Protein AF-A0AAC9NU15-F1 (afdb_monomer_lite)

Structure (mmCIF, N/CA/C/O backbone):
data_AF-A0AAC9NU15-F1
#
_entry.id   AF-A0AAC9NU15-F1
#
loop_
_atom_site.group_PDB
_atom_site.id
_atom_site.type_symbol
_atom_site.label_atom_id
_atom_site.label_alt_id
_atom_site.label_comp_id
_atom_site.label_asym_id
_atom_site.label_entity_id
_atom_site.label_seq_id
_atom_site.pdbx_PDB_ins_code
_atom_site.Cartn_x
_atom_site.Cartn_y
_atom_site.Cartn_z
_atom_site.occupancy
_atom_site.B_iso_or_equiv
_atom_site.auth_seq_id
_atom_site.auth_comp_id
_atom_site.auth_asym_id
_atom_site.auth_atom_id
_atom_site.pdbx_PDB_model_num
ATOM 1 N N . MET A 1 1 ? -14.276 6.073 9.506 1.00 69.94 1 MET A N 1
ATOM 2 C CA . MET A 1 1 ? -13.744 7.325 10.096 1.00 69.94 1 MET A CA 1
ATOM 3 C C . MET A 1 1 ? -13.735 8.443 9.062 1.00 69.94 1 MET A C 1
ATOM 5 O O . MET A 1 1 ? -14.375 9.449 9.302 1.00 69.94 1 MET A O 1
ATOM 9 N N . TYR A 1 2 ? -13.063 8.286 7.917 1.00 81.56 2 TYR A N 1
ATOM 10 C CA . TYR A 1 2 ? -12.936 9.369 6.927 1.00 81.56 2 TYR A CA 1
ATOM 11 C C . TYR A 1 2 ? -14.184 9.616 6.068 1.00 81.56 2 TYR A C 1
ATOM 13 O O . TYR A 1 2 ? -14.471 10.755 5.724 1.00 81.56 2 TYR A O 1
ATOM 21 N N . SER A 1 3 ? -14.954 8.571 5.764 1.00 81.81 3 SER A N 1
ATOM 22 C CA . SER A 1 3 ? -16.117 8.630 4.865 1.00 81.81 3 SER A CA 1
ATOM 23 C C . SER A 1 3 ? -17.259 9.532 5.345 1.00 81.81 3 SER A C 1
ATOM 25 O O . SER A 1 3 ? -18.109 9.911 4.545 1.00 81.81 3 SER A O 1
ATOM 27 N N . GLU A 1 4 ? -17.290 9.856 6.636 1.00 86.06 4 GLU A N 1
ATOM 28 C CA . GLU A 1 4 ? -18.327 10.676 7.276 1.00 86.06 4 GLU A CA 1
ATOM 29 C C . GLU A 1 4 ? -17.919 12.150 7.409 1.00 86.06 4 GLU A C 1
ATOM 31 O O . GLU A 1 4 ? -18.731 12.978 7.812 1.00 86.06 4 GLU A O 1
ATOM 36 N N . LEU A 1 5 ? -16.667 12.484 7.082 1.00 92.44 5 LEU A N 1
ATOM 37 C CA . LEU A 1 5 ? -16.138 13.840 7.185 1.00 92.44 5 LEU A CA 1
ATOM 38 C C . LEU A 1 5 ? -16.229 14.562 5.852 1.00 92.44 5 LEU A C 1
ATOM 40 O O . LEU A 1 5 ? -15.931 13.993 4.797 1.00 92.44 5 LEU A O 1
ATOM 44 N N . ASP A 1 6 ? -16.560 15.846 5.919 1.00 94.38 6 ASP A N 1
ATOM 45 C CA . ASP A 1 6 ? -16.393 16.752 4.797 1.00 94.38 6 ASP A CA 1
ATOM 46 C C . ASP A 1 6 ? -14.921 17.167 4.701 1.00 94.38 6 ASP A C 1
ATOM 48 O O . ASP A 1 6 ? -14.335 17.708 5.641 1.00 94.38 6 ASP A O 1
ATOM 52 N N . PHE A 1 7 ? -14.328 16.931 3.540 1.00 95.31 7 PHE A N 1
ATOM 53 C CA . PHE A 1 7 ? -13.012 17.423 3.164 1.00 95.31 7 PHE A CA 1
ATOM 54 C C . PHE A 1 7 ? -13.163 18.602 2.218 1.00 95.31 7 PHE A C 1
ATOM 56 O O . PHE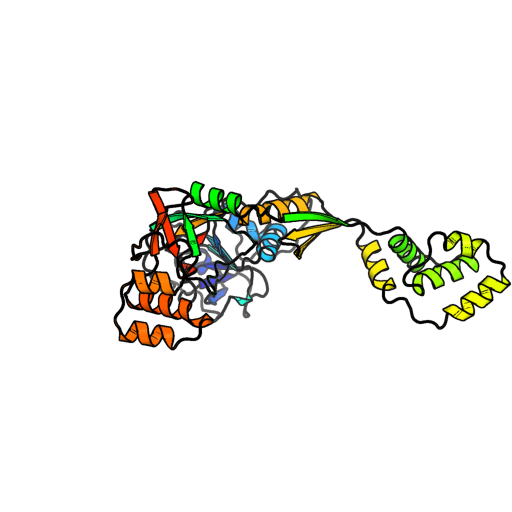 A 1 7 ? -14.057 18.636 1.370 1.00 95.31 7 PHE A O 1
ATOM 63 N N . TYR A 1 8 ? -12.255 19.560 2.351 1.00 93.88 8 TYR A N 1
ATOM 64 C CA . TYR A 1 8 ? -12.255 20.785 1.575 1.00 93.88 8 TYR A CA 1
ATOM 65 C C . TYR A 1 8 ? -10.966 20.911 0.771 1.00 93.88 8 TYR A C 1
ATOM 67 O O . TYR A 1 8 ? -9.866 20.794 1.314 1.00 93.88 8 TYR A O 1
ATOM 75 N N . HIS A 1 9 ? -11.114 21.170 -0.525 1.00 92.94 9 HIS A N 1
ATOM 76 C CA . HIS A 1 9 ? -10.030 21.507 -1.440 1.00 92.94 9 HIS A CA 1
ATOM 77 C C . HIS A 1 9 ? -10.240 22.927 -1.959 1.00 92.94 9 HIS A C 1
ATOM 79 O O . HIS A 1 9 ? -11.329 23.263 -2.421 1.00 92.94 9 HIS A O 1
ATOM 85 N N . ALA A 1 10 ? -9.198 23.751 -1.906 1.00 89.81 10 ALA A N 1
ATOM 86 C CA . ALA A 1 10 ? -9.264 25.140 -2.334 1.00 89.81 10 ALA A CA 1
ATOM 87 C C . ALA A 1 10 ? -8.172 25.442 -3.369 1.00 89.81 10 ALA A C 1
ATOM 89 O O . ALA A 1 10 ? -6.989 25.196 -3.122 1.00 89.81 10 ALA A O 1
ATOM 90 N N . SER A 1 11 ? -8.552 25.997 -4.519 1.00 86.06 11 SER A N 1
ATOM 91 C CA . SER A 1 11 ? -7.656 26.222 -5.657 1.00 86.06 11 SER A CA 1
ATOM 92 C C . SER A 1 11 ? -7.817 27.613 -6.275 1.00 86.06 11 SER A C 1
ATOM 94 O O . SER A 1 11 ? -8.825 28.305 -6.118 1.00 86.06 11 SER A O 1
ATOM 96 N N . THR A 1 12 ? -6.783 28.051 -6.993 1.00 84.00 12 THR A N 1
ATOM 97 C CA . THR A 1 12 ? -6.828 29.264 -7.829 1.00 84.00 12 THR A CA 1
ATOM 98 C C . THR A 1 12 ? -7.427 29.012 -9.203 1.00 84.00 12 THR A C 1
ATOM 100 O O . THR A 1 12 ? -7.968 29.935 -9.800 1.00 84.00 12 THR A O 1
ATOM 103 N N . SER A 1 13 ? -7.345 27.780 -9.698 1.00 79.38 13 SER A N 1
ATOM 104 C CA . SER A 1 13 ? -7.926 27.347 -10.966 1.00 79.38 13 SER A CA 1
ATOM 105 C C . SER A 1 13 ? -9.385 26.923 -10.783 1.00 79.38 13 SER A C 1
ATOM 107 O O . SER A 1 13 ? -9.743 26.321 -9.771 1.00 79.38 13 SER A O 1
ATOM 109 N N . GLY A 1 14 ? -10.238 27.245 -11.759 1.00 73.88 14 GLY A N 1
ATOM 110 C CA . GLY A 1 14 ? -11.639 26.813 -11.789 1.00 73.88 14 GLY A CA 1
ATOM 111 C C . GLY A 1 14 ? -11.744 25.314 -12.070 1.00 73.88 14 GLY A C 1
ATOM 112 O O . GLY A 1 14 ? -11.968 24.909 -13.207 1.00 73.88 14 GLY A O 1
ATOM 113 N N . ILE A 1 15 ? -11.529 24.486 -11.049 1.00 74.38 15 ILE A 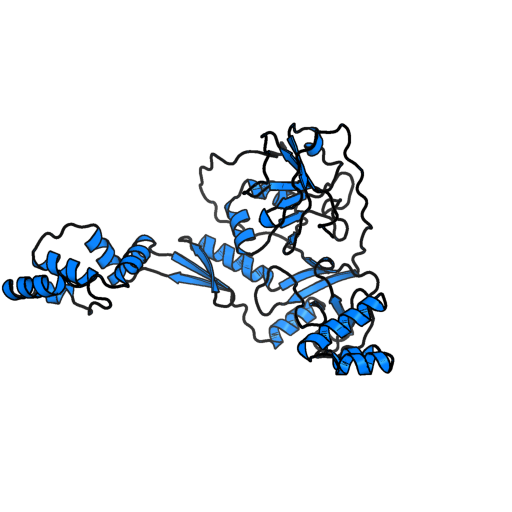N 1
ATOM 114 C CA . ILE A 1 15 ? -11.574 23.023 -11.154 1.00 74.38 15 ILE A CA 1
ATOM 115 C C . ILE A 1 15 ? -13.016 22.555 -10.934 1.00 74.38 15 ILE A C 1
ATOM 117 O O . ILE A 1 15 ? -13.400 22.201 -9.833 1.00 74.38 15 ILE A O 1
ATOM 121 N N . PHE A 1 16 ? -13.847 22.567 -11.975 1.00 76.62 16 PHE A N 1
ATOM 122 C CA . PHE A 1 16 ? -15.272 22.221 -11.829 1.00 76.62 16 PHE A CA 1
ATOM 123 C C . PHE A 1 16 ? -15.558 20.712 -11.791 1.00 76.62 16 PHE A C 1
ATOM 125 O O . PHE A 1 16 ? -16.660 20.297 -11.433 1.00 76.62 16 PHE A O 1
ATOM 132 N N . HIS A 1 17 ? -14.578 19.887 -12.156 1.00 84.12 17 HIS A N 1
ATOM 133 C CA . HIS A 1 17 ? -14.659 18.429 -12.134 1.00 84.12 17 HIS A CA 1
ATOM 134 C C . HIS A 1 17 ? -13.748 17.853 -11.048 1.00 84.12 17 HIS A C 1
ATOM 136 O O . HIS A 1 17 ? -12.835 18.516 -10.570 1.00 84.12 17 HIS A O 1
ATOM 142 N N . LYS A 1 18 ? -14.001 16.604 -10.650 1.00 86.25 18 LYS A N 1
ATOM 143 C CA . LYS A 1 18 ? -13.122 15.874 -9.731 1.00 86.25 18 LYS A CA 1
ATOM 144 C C . LYS A 1 18 ? -11.712 15.785 -10.343 1.00 86.25 18 LYS A C 1
ATOM 146 O O . LYS A 1 18 ? -11.635 15.338 -11.488 1.00 86.25 18 LYS A O 1
ATOM 151 N N . PRO A 1 19 ? -10.636 16.144 -9.615 1.00 88.31 19 PRO A N 1
ATOM 152 C CA . PRO A 1 19 ? -9.274 16.009 -10.122 1.00 88.31 19 PRO A CA 1
ATOM 153 C C . PRO A 1 19 ? -8.966 14.574 -10.572 1.00 88.31 19 PRO A C 1
ATOM 155 O O . PRO A 1 19 ? -9.458 13.604 -9.981 1.00 88.31 19 PRO A O 1
ATOM 158 N N . ASP A 1 20 ? -8.153 14.448 -11.615 1.00 89.50 20 ASP A N 1
ATOM 159 C CA . ASP A 1 20 ? -7.578 13.196 -12.124 1.00 89.50 20 ASP A CA 1
ATOM 160 C C . ASP A 1 20 ? -6.115 12.996 -11.682 1.00 89.50 20 ASP A C 1
ATOM 162 O O . ASP A 1 20 ? -5.556 11.909 -11.818 1.00 89.50 20 ASP A O 1
ATOM 166 N N . HIS A 1 21 ? -5.521 14.021 -11.076 1.00 89.19 21 HIS A N 1
ATOM 167 C CA . HIS A 1 21 ? -4.178 14.030 -10.511 1.00 89.19 21 HIS A CA 1
ATOM 168 C C . HIS A 1 21 ? -4.210 14.172 -8.977 1.00 89.19 21 HIS A C 1
ATOM 170 O O . HIS A 1 21 ? -5.249 14.525 -8.410 1.00 89.19 21 HIS A O 1
ATOM 176 N N . PRO A 1 22 ? -3.081 13.935 -8.277 1.00 92.62 22 PRO A N 1
ATOM 177 C CA . PRO A 1 22 ? -2.999 14.157 -6.838 1.00 92.62 22 PRO A CA 1
ATOM 178 C C . PRO A 1 22 ? -3.361 15.588 -6.433 1.00 92.62 22 PRO A C 1
ATOM 180 O O . PRO A 1 22 ? -3.038 16.541 -7.148 1.00 92.62 22 PRO A O 1
ATOM 183 N N . PHE A 1 23 ? -4.015 15.748 -5.282 1.00 92.31 23 PHE A N 1
ATOM 184 C CA . PHE A 1 23 ? -4.414 17.060 -4.768 1.00 92.31 23 PHE A CA 1
ATOM 185 C C . PHE A 1 23 ? -4.527 17.075 -3.241 1.00 92.31 23 PHE A C 1
ATOM 187 O O . PHE A 1 23 ? -4.820 16.060 -2.607 1.00 92.31 23 PHE A O 1
ATOM 194 N N . TYR A 1 24 ? -4.320 18.252 -2.649 1.00 93.62 24 TYR A N 1
ATOM 195 C CA . TYR A 1 24 ? -4.468 18.450 -1.209 1.00 93.62 24 TYR A CA 1
ATOM 196 C C . TYR A 1 24 ? -5.909 18.747 -0.819 1.00 93.62 24 TYR A C 1
ATOM 198 O O . TYR A 1 24 ? -6.602 19.524 -1.475 1.00 93.62 24 TYR A O 1
ATOM 206 N N . CYS A 1 25 ? -6.339 18.205 0.307 1.00 94.38 25 CYS A N 1
ATOM 207 C CA . CYS A 1 25 ? -7.572 18.586 0.969 1.00 94.38 25 CYS A CA 1
ATOM 208 C C . CYS A 1 25 ? -7.402 18.517 2.489 1.00 94.38 25 CYS A C 1
ATOM 210 O O . CYS A 1 25 ? -6.410 18.005 3.013 1.00 94.38 25 CYS A O 1
ATOM 212 N N . THR A 1 26 ? -8.365 19.074 3.213 1.00 94.25 26 THR A N 1
ATOM 213 C CA . THR A 1 26 ? -8.377 19.020 4.673 1.00 94.25 26 THR A CA 1
ATOM 214 C C . THR A 1 26 ? -9.805 19.016 5.208 1.00 94.25 26 THR A C 1
ATOM 216 O O . THR A 1 26 ? -10.658 19.718 4.662 1.00 94.25 26 THR A O 1
ATOM 219 N N . PRO A 1 27 ? -10.100 18.258 6.274 1.00 92.94 27 PRO A N 1
ATOM 220 C CA . PRO A 1 27 ? -11.361 18.374 6.993 1.00 92.94 27 PRO A CA 1
ATOM 221 C C . PRO A 1 27 ? -11.314 19.498 8.048 1.00 92.94 27 PRO A C 1
ATOM 223 O O . PRO A 1 27 ? -12.338 19.850 8.639 1.00 92.94 27 PRO A O 1
ATOM 226 N N . ASN A 1 28 ? -10.139 20.094 8.295 1.00 89.88 28 ASN A N 1
ATOM 227 C CA . ASN A 1 28 ? -9.989 21.208 9.221 1.00 89.88 28 ASN A CA 1
ATOM 228 C C . ASN A 1 28 ? -10.535 22.497 8.594 1.00 89.88 28 ASN A C 1
ATOM 230 O O . ASN A 1 28 ? -9.914 23.142 7.751 1.00 89.88 28 ASN A O 1
ATOM 234 N N . ASN A 1 29 ? -11.707 22.900 9.065 1.00 86.69 29 ASN A N 1
ATOM 235 C CA . ASN A 1 29 ? -12.415 24.077 8.585 1.00 86.69 29 ASN A CA 1
ATOM 236 C C . ASN A 1 29 ? -11.781 25.417 9.020 1.00 86.69 29 ASN A C 1
ATOM 238 O O . ASN A 1 29 ? -12.219 26.465 8.554 1.00 86.69 29 ASN A O 1
ATOM 242 N N . ASN A 1 30 ? -10.768 25.414 9.891 1.00 82.19 30 ASN A N 1
ATOM 243 C CA . ASN A 1 30 ? -10.009 26.608 10.280 1.00 82.19 30 ASN A CA 1
ATOM 244 C C . ASN A 1 30 ? -8.747 26.798 9.425 1.00 82.19 30 ASN A C 1
ATOM 246 O O . ASN A 1 30 ? -7.985 27.740 9.651 1.00 82.19 30 ASN A O 1
ATOM 250 N N . TYR A 1 31 ? -8.505 25.923 8.447 1.00 84.88 31 TYR A N 1
ATOM 251 C CA . TYR A 1 31 ? -7.334 26.029 7.593 1.00 84.88 31 TYR A CA 1
ATOM 252 C C . TYR A 1 31 ? -7.426 27.263 6.688 1.00 84.88 31 TYR A C 1
ATOM 254 O O . TYR A 1 31 ? -8.310 27.379 5.840 1.00 84.88 31 TYR A O 1
ATOM 262 N N . LYS A 1 32 ? -6.491 28.201 6.876 1.00 83.56 32 LYS A N 1
ATOM 263 C CA . LYS A 1 32 ? -6.518 29.545 6.273 1.00 83.56 32 LYS A CA 1
ATOM 264 C C . LYS A 1 32 ? -6.699 29.526 4.751 1.00 83.56 32 LYS A C 1
ATOM 266 O O . LYS A 1 32 ? -7.456 30.332 4.214 1.00 83.56 32 LYS A O 1
ATOM 271 N N . LEU A 1 33 ? -6.057 28.576 4.065 1.00 83.44 33 LEU A N 1
ATOM 272 C CA . LEU A 1 33 ? -6.099 28.474 2.603 1.00 83.44 33 LEU A CA 1
ATOM 273 C C . LEU A 1 33 ? -7.508 28.221 2.045 1.00 83.44 33 LEU A C 1
ATOM 275 O O . LEU A 1 33 ? -7.751 28.557 0.888 1.00 83.44 33 LEU A O 1
ATOM 279 N N . LEU A 1 34 ? -8.442 27.691 2.844 1.00 86.44 34 LEU A N 1
ATOM 280 C CA . LEU A 1 34 ? -9.833 27.491 2.421 1.00 86.44 34 LEU A CA 1
ATOM 281 C C . LEU A 1 34 ? -10.570 28.811 2.161 1.00 86.44 34 LEU A C 1
ATOM 283 O O . LEU A 1 34 ? -11.526 28.834 1.391 1.00 86.44 34 LEU A O 1
ATOM 287 N N . TYR A 1 35 ? -10.113 29.902 2.779 1.00 86.06 35 TYR A N 1
ATOM 288 C CA . TYR A 1 35 ? -10.747 31.220 2.717 1.00 86.06 35 TYR A CA 1
ATOM 289 C C . TYR A 1 35 ? -10.030 32.194 1.775 1.00 86.06 35 TYR A C 1
ATOM 291 O O . TYR A 1 35 ? -10.610 33.189 1.353 1.00 86.06 35 TYR A O 1
ATOM 299 N N . GLU A 1 36 ? -8.768 31.921 1.437 1.00 86.00 36 GLU A N 1
ATOM 300 C CA . GLU A 1 36 ? -7.946 32.789 0.580 1.00 86.00 36 GLU A CA 1
ATOM 301 C C . GLU A 1 36 ? -8.054 32.450 -0.913 1.00 86.00 36 GLU A C 1
ATOM 303 O O . GLU A 1 36 ? -7.555 33.195 -1.759 1.00 86.00 36 GLU A O 1
ATOM 308 N N . ARG A 1 37 ? -8.662 31.309 -1.258 1.00 85.62 37 ARG A N 1
ATOM 309 C CA . ARG A 1 37 ? -8.719 30.802 -2.633 1.00 85.62 37 ARG A CA 1
ATOM 310 C C . ARG A 1 37 ? -10.140 30.935 -3.208 1.00 85.62 37 ARG A C 1
ATOM 312 O O . ARG A 1 37 ? -11.115 30.683 -2.499 1.00 85.62 37 ARG A O 1
ATOM 319 N N . PRO A 1 38 ? -10.270 31.322 -4.491 1.00 85.12 38 PRO A N 1
ATOM 320 C CA . PRO A 1 38 ? -11.566 31.626 -5.099 1.00 85.12 38 PRO A CA 1
ATOM 321 C C . PRO A 1 38 ? -12.421 30.391 -5.407 1.00 85.12 38 PRO A C 1
ATOM 323 O O . PRO A 1 38 ? -13.636 30.523 -5.512 1.00 85.12 38 PRO A O 1
ATOM 326 N N . ASN A 1 39 ? -11.816 29.209 -5.564 1.00 88.44 39 ASN A N 1
ATOM 327 C CA . ASN A 1 39 ? -12.538 27.992 -5.923 1.00 88.44 39 ASN A CA 1
ATOM 328 C C . ASN A 1 39 ? -12.457 26.986 -4.778 1.00 88.44 39 ASN A C 1
ATOM 330 O O . ASN A 1 39 ? -11.410 26.376 -4.557 1.00 88.44 39 ASN A O 1
ATOM 334 N N . LEU A 1 40 ? -13.564 26.816 -4.059 1.00 91.56 40 LEU A N 1
ATOM 335 C CA . LEU A 1 40 ? -13.673 25.893 -2.939 1.00 91.56 40 LEU A CA 1
ATOM 336 C C . LEU A 1 40 ? -14.539 24.692 -3.321 1.00 91.56 40 LEU A C 1
ATOM 338 O O . LEU A 1 40 ? -15.634 24.833 -3.864 1.00 91.56 40 LEU A O 1
ATOM 342 N N . HIS A 1 41 ? -14.050 23.504 -2.997 1.00 93.06 41 HIS A N 1
ATOM 343 C CA . HIS A 1 41 ? -14.714 22.239 -3.260 1.00 93.06 41 HIS A CA 1
ATOM 344 C C . HIS A 1 41 ? -14.855 21.452 -1.974 1.00 93.06 41 HIS A C 1
ATOM 346 O O . HIS A 1 41 ? -13.936 21.413 -1.158 1.00 93.06 41 HIS A O 1
ATOM 352 N N . ARG A 1 42 ? -16.006 20.806 -1.824 1.00 93.69 42 ARG A N 1
ATOM 353 C CA . ARG A 1 42 ? -16.284 19.841 -0.769 1.00 93.69 42 ARG A CA 1
ATOM 354 C C . ARG A 1 42 ? -16.308 18.438 -1.360 1.00 93.69 42 ARG A C 1
ATOM 356 O O . ARG A 1 42 ? -16.864 18.239 -2.441 1.00 93.69 42 ARG A O 1
ATOM 363 N N . CYS A 1 43 ? -15.756 17.475 -0.639 1.00 94.81 43 CYS A N 1
ATOM 364 C CA . CYS A 1 43 ? -15.826 16.060 -0.972 1.00 94.81 43 CYS A CA 1
ATOM 365 C C . CYS A 1 43 ? -15.807 15.194 0.290 1.00 94.81 43 CYS A C 1
ATOM 367 O O . CYS A 1 43 ? -15.607 15.685 1.397 1.00 94.81 43 CYS A O 1
ATOM 369 N N . ASN A 1 44 ? -16.000 13.894 0.110 1.00 95.38 44 ASN A N 1
ATOM 370 C CA . ASN A 1 44 ? -15.740 12.884 1.126 1.00 95.38 44 ASN A CA 1
ATOM 371 C C . ASN A 1 44 ? -14.687 11.910 0.579 1.00 95.38 44 ASN A C 1
ATOM 373 O O . ASN A 1 44 ? -14.541 11.770 -0.642 1.00 95.38 44 ASN A O 1
ATOM 377 N N . LEU A 1 45 ? -13.958 11.241 1.474 1.00 95.25 45 LEU A N 1
ATOM 378 C CA . LEU A 1 45 ? -12.871 10.334 1.104 1.00 95.25 45 LEU A CA 1
ATOM 379 C C . LEU A 1 45 ? -13.101 8.926 1.653 1.00 95.25 45 LEU A C 1
ATOM 381 O O . LEU A 1 45 ? -13.399 8.745 2.836 1.00 95.25 45 LEU A O 1
ATOM 385 N N . ASN A 1 46 ? -12.908 7.923 0.800 1.00 93.88 46 ASN A N 1
ATOM 386 C CA . ASN A 1 46 ? -12.903 6.510 1.164 1.00 93.88 46 ASN A CA 1
ATOM 387 C C . ASN A 1 46 ? -11.463 5.981 1.259 1.00 93.88 46 ASN A C 1
ATOM 389 O O . ASN A 1 46 ? -11.045 5.133 0.474 1.00 93.88 46 ASN A O 1
ATOM 393 N N . ILE A 1 47 ? -10.697 6.532 2.202 1.00 93.00 47 ILE A N 1
ATOM 394 C CA . ILE A 1 47 ? -9.294 6.158 2.430 1.00 93.00 47 ILE A CA 1
ATOM 395 C C . ILE A 1 47 ? -9.225 4.717 2.954 1.00 93.00 47 ILE A C 1
ATOM 397 O O . ILE A 1 47 ? -9.837 4.386 3.976 1.00 93.00 47 ILE A O 1
ATOM 401 N N . SER A 1 48 ? -8.460 3.877 2.264 1.00 90.31 48 SER A N 1
ATOM 402 C CA . SER A 1 48 ? -8.261 2.457 2.554 1.00 90.31 48 SER A CA 1
ATOM 403 C C . SER A 1 48 ? -6.811 2.108 2.879 1.00 90.31 48 SER A C 1
ATOM 405 O O . SER A 1 48 ? -6.596 1.319 3.797 1.00 90.31 48 SER A O 1
ATOM 407 N N . ALA A 1 49 ? -5.841 2.731 2.209 1.00 92.12 49 ALA A N 1
ATOM 408 C CA . ALA A 1 49 ? -4.409 2.500 2.396 1.00 92.12 49 ALA A CA 1
ATOM 409 C C . ALA A 1 49 ? -3.660 3.823 2.665 1.00 92.12 49 ALA A C 1
ATOM 411 O O . ALA A 1 49 ? -2.918 4.306 1.803 1.00 92.12 49 ALA A O 1
ATOM 412 N N . PRO A 1 50 ? -3.849 4.438 3.850 1.00 93.12 50 PRO A N 1
ATOM 413 C CA . PRO A 1 50 ? -3.184 5.689 4.186 1.00 93.12 50 PRO A CA 1
ATOM 414 C C . PRO A 1 50 ? -1.696 5.487 4.490 1.00 93.12 50 PRO A C 1
ATOM 416 O O . PRO A 1 50 ? -1.314 4.605 5.258 1.00 93.12 50 PRO A O 1
ATOM 419 N N . TYR A 1 51 ? -0.862 6.394 3.988 1.00 93.31 51 TYR A N 1
ATOM 420 C CA . TYR A 1 51 ? 0.489 6.626 4.492 1.00 93.31 51 TYR A CA 1
ATOM 421 C C . TYR A 1 51 ? 0.427 7.729 5.554 1.00 93.31 51 TYR A C 1
ATOM 423 O O . TYR A 1 51 ? 0.324 8.912 5.210 1.00 93.31 51 TYR A O 1
ATOM 431 N N . HIS A 1 52 ? 0.466 7.385 6.846 1.00 92.69 52 HIS A N 1
ATOM 432 C CA . HIS A 1 52 ? 0.513 8.417 7.886 1.00 92.69 52 HIS A CA 1
ATOM 433 C C . HIS A 1 52 ? 1.930 8.940 8.102 1.00 92.69 52 HIS A C 1
ATOM 435 O O . HIS A 1 52 ? 2.900 8.181 8.167 1.00 92.69 52 HIS A O 1
ATOM 441 N N . THR A 1 53 ? 2.042 10.256 8.268 1.00 91.25 53 THR A N 1
ATOM 442 C CA . THR A 1 53 ? 3.296 10.915 8.618 1.00 91.25 53 THR A CA 1
ATOM 443 C C . THR A 1 53 ? 3.085 11.983 9.683 1.00 91.25 53 THR A C 1
ATOM 445 O O . THR A 1 53 ? 2.104 12.724 9.661 1.00 91.25 53 THR A O 1
ATOM 448 N N . GLU A 1 54 ? 4.046 12.091 10.599 1.00 90.25 54 GLU A N 1
ATOM 449 C CA . GLU A 1 54 ? 4.137 13.195 11.561 1.00 90.25 54 GLU A CA 1
ATOM 450 C C . GLU A 1 54 ? 5.025 14.341 11.039 1.00 90.25 54 GLU A C 1
ATOM 452 O O . GLU A 1 54 ? 5.194 15.366 11.699 1.00 90.25 54 GLU A O 1
ATOM 457 N N . ASN A 1 55 ? 5.598 14.189 9.840 1.00 89.38 55 ASN A N 1
ATOM 458 C CA . ASN A 1 55 ? 6.511 15.155 9.248 1.00 89.38 55 ASN A CA 1
ATOM 459 C C . ASN A 1 55 ? 5.754 16.122 8.328 1.00 89.38 55 ASN A C 1
ATOM 461 O O . ASN A 1 55 ? 5.445 15.802 7.180 1.00 89.38 55 ASN A O 1
ATOM 465 N N . LEU A 1 56 ? 5.501 17.331 8.833 1.00 88.50 56 LEU A N 1
ATOM 466 C CA . LEU A 1 56 ? 4.833 18.394 8.082 1.00 88.50 56 LEU A CA 1
ATOM 467 C C . LEU A 1 56 ? 5.590 18.744 6.789 1.00 88.50 56 LEU A C 1
ATOM 469 O O . LEU A 1 56 ? 5.004 18.808 5.712 1.00 88.50 56 LEU A O 1
ATOM 473 N N . SER A 1 57 ? 6.916 18.869 6.870 1.00 88.00 57 SER A N 1
ATOM 474 C CA . SER A 1 57 ? 7.761 19.171 5.710 1.00 88.00 57 SER A CA 1
ATOM 475 C C . SER A 1 57 ? 7.696 18.083 4.636 1.00 88.00 57 SER A C 1
ATOM 477 O O . SER A 1 57 ? 7.827 18.382 3.449 1.00 88.00 57 SER A O 1
ATOM 479 N N . LEU A 1 58 ? 7.498 16.816 5.022 1.00 88.81 58 LEU A N 1
ATOM 480 C CA . LEU A 1 58 ? 7.299 15.735 4.059 1.00 88.81 58 LEU A CA 1
ATOM 481 C C . LEU A 1 58 ? 6.015 15.978 3.270 1.00 88.81 58 LEU A C 1
ATOM 483 O O . LEU A 1 58 ? 6.090 16.128 2.054 1.00 88.81 58 LEU A O 1
ATOM 487 N N . ILE A 1 59 ? 4.862 16.060 3.942 1.00 90.38 59 ILE A N 1
ATOM 488 C CA . ILE A 1 59 ? 3.579 16.181 3.241 1.00 90.38 59 ILE A CA 1
ATOM 489 C C . ILE A 1 59 ? 3.502 17.454 2.391 1.00 90.38 59 ILE A C 1
ATOM 491 O O . ILE A 1 59 ? 3.003 17.387 1.271 1.00 90.38 59 ILE A O 1
ATOM 495 N N . GLU A 1 60 ? 4.063 18.574 2.852 1.00 88.00 60 GLU A N 1
ATOM 496 C CA . GLU A 1 60 ? 4.052 19.856 2.128 1.00 88.00 60 GLU A CA 1
ATOM 497 C C . GLU A 1 60 ? 5.012 19.898 0.929 1.00 88.00 60 GLU A C 1
ATOM 499 O O . GLU A 1 60 ? 4.848 20.720 0.027 1.00 88.00 60 GLU A O 1
ATOM 504 N N . SER A 1 61 ? 6.016 19.017 0.895 1.00 86.81 61 SER A N 1
ATOM 505 C CA . SER A 1 61 ? 6.983 18.961 -0.205 1.00 86.81 61 SER A CA 1
ATOM 506 C C . SER A 1 61 ? 6.620 17.958 -1.296 1.00 86.81 61 SER A C 1
ATOM 508 O O . SER A 1 61 ? 7.121 18.082 -2.409 1.00 86.81 61 SER A O 1
ATOM 510 N N . LEU A 1 62 ? 5.741 16.988 -1.025 1.00 89.25 62 LEU A N 1
ATOM 511 C CA . LEU A 1 62 ? 5.442 15.887 -1.948 1.00 89.25 62 LEU A CA 1
ATOM 512 C C . LEU A 1 62 ? 4.978 16.340 -3.340 1.00 89.25 62 LEU A C 1
ATOM 514 O O . LEU A 1 62 ? 5.365 15.726 -4.329 1.00 89.25 62 LEU A O 1
ATOM 518 N N . SER A 1 63 ? 4.226 17.438 -3.458 1.00 79.31 63 SER A N 1
ATOM 519 C CA . SER A 1 63 ? 3.817 17.964 -4.770 1.00 79.31 63 SER A CA 1
ATOM 520 C C . SER A 1 63 ? 4.967 18.514 -5.624 1.00 79.31 63 SER A C 1
ATOM 522 O O . SER A 1 63 ? 4.760 18.803 -6.798 1.00 79.31 63 SER A O 1
ATOM 524 N N . GLN A 1 64 ? 6.154 18.709 -5.045 1.00 81.81 64 GLN A N 1
ATOM 525 C CA . GLN A 1 64 ? 7.355 19.204 -5.730 1.00 81.81 64 GLN A CA 1
ATOM 526 C C . GLN A 1 64 ? 8.280 18.070 -6.187 1.00 81.81 64 GLN A C 1
ATOM 528 O O . GLN A 1 64 ? 9.235 18.332 -6.910 1.00 81.81 64 GLN A O 1
ATOM 533 N N . PHE A 1 65 ? 7.999 16.831 -5.772 1.00 86.50 65 PHE A N 1
ATOM 534 C CA . PHE A 1 65 ? 8.828 15.655 -6.029 1.00 86.50 65 PHE A CA 1
ATOM 535 C C . PHE A 1 65 ? 7.965 14.533 -6.635 1.00 86.50 65 PHE A C 1
ATOM 537 O O . PHE A 1 65 ? 7.533 13.630 -5.904 1.00 86.50 65 PHE A O 1
ATOM 544 N N . PRO A 1 66 ? 7.650 14.598 -7.947 1.00 87.00 66 PRO A N 1
ATOM 545 C CA . PRO A 1 66 ? 6.816 13.610 -8.636 1.00 87.00 66 PRO A CA 1
ATOM 546 C C . PRO A 1 66 ? 7.260 12.161 -8.411 1.00 87.00 66 PRO A C 1
ATOM 548 O O . PRO A 1 66 ? 6.424 11.280 -8.226 1.00 87.00 66 PRO A O 1
ATOM 551 N N . GLU A 1 67 ? 8.565 11.921 -8.331 1.00 87.25 67 GLU A N 1
ATOM 552 C CA . GLU A 1 67 ? 9.171 10.613 -8.099 1.00 87.25 67 GLU A CA 1
ATOM 553 C C . GLU A 1 67 ? 8.809 10.021 -6.723 1.00 87.25 67 GLU A C 1
ATOM 555 O O . GLU A 1 67 ? 8.606 8.811 -6.593 1.00 87.25 67 GLU A O 1
ATOM 560 N N . LYS A 1 68 ? 8.630 10.865 -5.695 1.00 90.81 68 LYS A N 1
ATOM 561 C CA . LYS A 1 68 ? 8.158 10.428 -4.368 1.00 90.81 68 LYS A CA 1
ATOM 562 C C . LYS A 1 68 ? 6.673 10.086 -4.385 1.00 90.81 68 LYS A C 1
ATOM 564 O O . LYS A 1 68 ? 6.257 9.144 -3.710 1.00 90.81 68 LYS A O 1
ATOM 569 N N . LEU A 1 69 ? 5.873 10.837 -5.147 1.00 91.94 69 LEU A N 1
ATOM 570 C CA . LEU A 1 69 ? 4.454 10.527 -5.346 1.00 91.94 69 LEU A CA 1
ATOM 571 C C . LEU A 1 69 ? 4.290 9.195 -6.069 1.00 91.94 69 LEU A C 1
ATOM 573 O O . LEU A 1 69 ? 3.454 8.384 -5.678 1.00 91.94 69 LEU A O 1
ATOM 577 N N . GLU A 1 70 ? 5.089 8.973 -7.110 1.00 91.50 70 GLU A N 1
ATOM 578 C CA . GLU A 1 70 ? 5.080 7.735 -7.877 1.00 91.50 70 GLU A CA 1
ATOM 579 C C . GLU A 1 70 ? 5.487 6.540 -7.011 1.00 91.50 70 GLU A C 1
ATOM 581 O O . GLU A 1 70 ? 4.796 5.524 -7.028 1.00 91.50 70 GLU A O 1
ATOM 586 N N . LEU A 1 71 ? 6.518 6.685 -6.169 1.00 93.75 71 LEU A N 1
ATOM 587 C CA . LEU A 1 71 ? 6.895 5.656 -5.200 1.00 93.75 71 LEU A CA 1
ATOM 588 C C . LEU A 1 71 ? 5.726 5.287 -4.279 1.00 93.75 71 LEU A C 1
ATOM 590 O O . LEU A 1 71 ? 5.385 4.112 -4.167 1.00 93.75 71 LEU A O 1
ATOM 594 N N . LEU A 1 72 ? 5.085 6.275 -3.648 1.00 94.50 72 LEU A N 1
ATOM 595 C CA . LEU A 1 72 ? 3.956 6.035 -2.743 1.00 94.50 72 LEU A CA 1
ATOM 596 C C . LEU A 1 72 ? 2.773 5.353 -3.453 1.00 94.50 72 LEU A C 1
ATOM 598 O O . LEU A 1 72 ? 2.161 4.443 -2.894 1.00 94.50 72 LEU A O 1
ATOM 602 N N . LYS A 1 73 ? 2.483 5.749 -4.698 1.00 93.56 73 LYS A N 1
ATOM 603 C CA . LYS A 1 73 ? 1.453 5.115 -5.535 1.00 93.56 73 LYS A CA 1
ATOM 604 C C . LYS A 1 73 ? 1.807 3.678 -5.908 1.00 93.56 73 LYS A C 1
ATOM 606 O O . LYS A 1 73 ? 0.951 2.804 -5.817 1.00 93.56 73 LYS A O 1
ATOM 611 N N . ASN A 1 74 ? 3.056 3.419 -6.295 1.00 92.88 74 ASN A N 1
ATOM 612 C CA . ASN A 1 74 ? 3.539 2.073 -6.612 1.00 92.88 74 ASN A CA 1
ATOM 613 C C . ASN A 1 74 ? 3.474 1.159 -5.383 1.00 92.88 74 ASN A C 1
ATOM 615 O O . ASN A 1 74 ? 3.100 -0.007 -5.493 1.00 92.88 74 ASN A O 1
ATOM 619 N N . MET A 1 75 ? 3.723 1.724 -4.201 1.00 93.31 75 MET A N 1
ATOM 620 C CA . MET A 1 75 ? 3.497 1.089 -2.904 1.00 93.31 75 MET A CA 1
ATOM 621 C C . MET A 1 75 ? 2.003 0.976 -2.527 1.00 93.31 75 MET A C 1
ATOM 623 O O . MET A 1 75 ? 1.660 0.657 -1.395 1.00 93.31 75 MET A O 1
ATOM 627 N N . GLY A 1 76 ? 1.071 1.252 -3.437 1.00 93.62 76 GLY A N 1
ATOM 628 C CA . GLY A 1 76 ? -0.355 1.027 -3.216 1.00 93.62 76 GLY A CA 1
ATOM 629 C C . GLY A 1 76 ? -0.977 1.870 -2.102 1.00 93.62 76 GLY A C 1
ATOM 630 O O . GLY A 1 76 ? -1.991 1.446 -1.547 1.00 93.62 76 GLY A O 1
ATOM 631 N N . PHE A 1 77 ? -0.382 3.016 -1.749 1.00 94.75 77 PHE A N 1
ATOM 632 C CA . PHE A 1 77 ? -1.021 3.995 -0.870 1.00 94.75 77 PHE A CA 1
ATOM 633 C C . PHE A 1 77 ? -1.980 4.877 -1.673 1.00 94.75 77 PHE A C 1
ATOM 635 O O . PHE A 1 77 ? -1.656 5.333 -2.772 1.00 94.75 77 PHE A O 1
ATOM 642 N N . ASP A 1 78 ? -3.150 5.158 -1.107 1.00 95.56 78 ASP A N 1
ATOM 643 C CA . ASP A 1 78 ? -4.188 5.969 -1.756 1.00 95.56 78 ASP A CA 1
ATOM 644 C C . ASP A 1 78 ? -4.203 7.428 -1.277 1.00 95.56 78 ASP A C 1
ATOM 646 O O . ASP A 1 78 ? -4.693 8.321 -1.976 1.00 95.56 78 ASP A O 1
ATOM 650 N N . CYS A 1 79 ? -3.617 7.694 -0.109 1.00 95.50 79 CYS A N 1
ATOM 651 C CA . CYS A 1 79 ? -3.561 9.011 0.501 1.00 95.50 79 CYS A CA 1
ATOM 652 C C . CYS A 1 79 ? -2.349 9.142 1.431 1.00 95.50 79 CYS A C 1
ATOM 654 O O . CYS A 1 79 ? -2.000 8.205 2.146 1.00 95.50 79 CYS A O 1
ATOM 656 N N . VAL A 1 80 ? -1.734 10.325 1.471 1.00 95.50 80 VAL A N 1
ATOM 657 C CA . VAL A 1 80 ? -0.783 10.703 2.526 1.00 95.50 80 VAL A CA 1
ATOM 658 C C . VAL A 1 80 ? -1.514 11.540 3.559 1.00 95.50 80 VAL A C 1
ATOM 660 O O . VAL A 1 80 ? -2.130 12.551 3.219 1.00 95.50 80 VAL A O 1
ATOM 663 N N . VAL A 1 81 ? -1.433 11.123 4.818 1.00 94.56 81 VAL A N 1
ATOM 664 C CA . VAL A 1 81 ? -2.219 11.683 5.914 1.00 94.56 81 VAL A CA 1
ATOM 665 C C . VAL A 1 81 ? -1.299 12.285 6.966 1.00 94.56 81 VAL A C 1
ATOM 667 O O . VAL A 1 81 ? -0.543 11.580 7.634 1.00 94.56 81 VAL A O 1
ATOM 670 N N . TYR A 1 82 ? -1.423 13.592 7.162 1.00 94.00 82 TYR A N 1
ATOM 671 C CA . TYR A 1 82 ? -0.844 14.311 8.286 1.00 94.00 82 TYR A CA 1
ATOM 672 C C . TYR A 1 82 ? -1.960 14.670 9.267 1.00 94.00 82 TYR A C 1
ATOM 674 O O . TYR A 1 82 ? -2.716 15.623 9.055 1.00 94.00 82 TYR A O 1
ATOM 682 N N . SER A 1 83 ? -2.105 13.880 10.330 1.00 93.12 83 SER A N 1
ATOM 683 C CA . SER A 1 83 ? -3.111 14.122 11.366 1.00 93.12 83 SER A CA 1
ATOM 684 C C . SER A 1 83 ? -2.759 13.446 12.683 1.00 93.12 83 SER A C 1
ATOM 686 O O . SER A 1 83 ? -2.136 12.386 12.676 1.00 93.12 83 SER A O 1
ATOM 688 N N . LYS A 1 84 ? -3.250 13.986 13.800 1.00 92.06 84 LYS A N 1
ATOM 689 C CA . LYS A 1 84 ? -3.153 13.346 15.118 1.00 92.06 84 LYS A CA 1
ATOM 690 C C . LYS A 1 84 ? -3.823 11.956 15.092 1.00 92.06 84 LYS A C 1
ATOM 692 O O . LYS A 1 84 ? -4.951 11.843 14.595 1.00 92.06 84 LYS A O 1
ATOM 697 N N . PRO A 1 85 ? -3.210 10.907 15.671 1.00 90.94 85 PRO A N 1
ATOM 698 C CA . PRO A 1 85 ? -3.881 9.626 15.873 1.00 90.94 85 PRO A CA 1
ATOM 699 C C . PRO A 1 85 ? -5.220 9.803 16.595 1.00 90.94 85 PRO A C 1
ATOM 701 O O . PRO A 1 85 ? -5.313 10.497 17.608 1.00 90.94 85 PRO A O 1
ATOM 704 N N . GLY A 1 86 ? -6.279 9.216 16.038 1.00 88.81 86 GLY A N 1
ATOM 705 C CA . GLY A 1 86 ? -7.624 9.291 16.607 1.00 88.81 86 GLY A CA 1
ATOM 706 C C . GLY A 1 86 ? -8.357 10.627 16.442 1.00 88.81 86 GLY A C 1
ATOM 707 O O . GLY A 1 86 ? -9.531 10.683 16.801 1.00 88.81 86 GLY A O 1
ATOM 708 N N . ASN A 1 87 ? -7.735 11.669 15.872 1.00 91.31 87 ASN A N 1
ATOM 709 C CA . ASN A 1 87 ? -8.419 12.916 15.516 1.00 91.31 87 ASN A CA 1
ATOM 710 C C . ASN A 1 87 ? -8.008 13.414 14.111 1.00 91.31 87 ASN A C 1
ATOM 712 O O . ASN A 1 87 ? -7.003 14.115 13.967 1.00 91.31 87 ASN A O 1
ATOM 716 N N . PRO A 1 88 ? -8.828 13.148 13.078 1.00 91.75 88 PRO A N 1
ATOM 717 C CA . PRO A 1 88 ? -8.537 13.551 11.702 1.00 91.75 88 PRO A CA 1
ATOM 718 C C . PRO A 1 88 ? -8.613 15.065 11.435 1.00 91.75 88 PRO A C 1
ATOM 720 O O . PRO A 1 88 ? -8.178 15.499 10.366 1.00 91.75 88 PRO A O 1
ATOM 723 N N . LEU A 1 89 ? -9.147 15.879 12.358 1.00 91.56 89 LEU A N 1
ATOM 724 C CA . LEU A 1 89 ? -9.269 17.341 12.216 1.00 91.56 89 LEU A CA 1
ATOM 725 C C . LEU A 1 89 ? -8.021 18.105 12.674 1.00 91.56 89 LEU A C 1
ATOM 727 O O . LEU A 1 89 ? -7.894 19.295 12.382 1.00 91.56 89 LEU A O 1
ATOM 731 N N . ARG A 1 90 ? -7.113 17.463 13.413 1.00 91.44 90 ARG A N 1
ATOM 732 C CA . ARG A 1 90 ? -5.905 18.102 13.957 1.00 91.44 90 ARG A CA 1
ATOM 733 C C . ARG A 1 90 ? -4.665 17.597 13.244 1.00 91.44 90 ARG A C 1
ATOM 735 O O . ARG A 1 90 ? -4.596 16.410 12.933 1.00 91.44 90 ARG A O 1
ATOM 742 N N . GLY A 1 91 ? -3.694 18.478 13.020 1.00 91.88 91 GLY A N 1
ATOM 743 C CA . GLY A 1 91 ? -2.373 18.087 12.533 1.00 91.88 91 GLY A CA 1
ATOM 744 C C . GLY A 1 91 ? -1.670 17.140 13.507 1.00 91.88 91 GLY A C 1
ATOM 745 O O . GLY A 1 91 ? -2.139 16.930 14.631 1.00 91.88 91 GLY A O 1
ATOM 746 N N . ALA A 1 92 ? -0.585 16.510 13.058 1.00 89.81 92 ALA A N 1
ATOM 747 C CA . ALA A 1 92 ? 0.059 15.422 13.793 1.00 89.81 92 ALA A CA 1
ATOM 748 C C . ALA A 1 92 ? 0.538 15.823 15.197 1.00 89.81 92 ALA A C 1
ATOM 750 O O . ALA A 1 92 ? 0.493 14.996 16.106 1.00 89.81 92 ALA A O 1
ATOM 751 N N . SER A 1 93 ? 0.920 17.089 15.414 1.00 85.31 93 SER A N 1
ATOM 752 C CA . SER A 1 93 ? 1.317 17.553 16.749 1.00 85.31 93 SER A CA 1
ATOM 753 C C . SER A 1 93 ? 0.129 17.632 17.715 1.00 85.31 93 SER A C 1
ATOM 755 O O . SER A 1 93 ? 0.289 17.465 18.921 1.00 85.31 93 SER A O 1
ATOM 757 N N . GLY A 1 94 ? -1.075 17.895 17.196 1.00 79.75 94 GLY A N 1
ATOM 758 C CA . GLY A 1 94 ? -2.293 18.075 17.983 1.00 79.75 94 GLY A CA 1
ATOM 759 C C . GLY A 1 94 ? -2.394 19.402 18.749 1.00 79.75 94 GLY A C 1
ATOM 760 O O . GLY A 1 94 ? -3.393 19.593 19.458 1.00 79.75 94 GLY A O 1
ATOM 761 N N . TRP A 1 95 ? -1.413 20.304 18.612 1.00 76.00 95 TRP A N 1
ATOM 762 C CA . TRP A 1 95 ? -1.310 21.561 19.361 1.00 76.00 95 TRP A CA 1
ATOM 763 C C . TRP A 1 95 ? -1.688 22.793 18.530 1.00 76.00 95 TRP A C 1
ATOM 765 O O . TRP A 1 95 ? -1.360 22.907 17.353 1.00 76.00 95 TRP A O 1
ATOM 775 N N . GLY A 1 96 ? -2.321 23.771 19.185 1.00 77.94 96 GLY A N 1
ATOM 776 C CA . GLY A 1 96 ? -2.530 25.108 18.626 1.00 77.94 96 GLY A CA 1
ATOM 777 C C . GLY A 1 96 ? -3.299 25.121 17.302 1.00 77.94 96 GLY A C 1
ATOM 778 O O . GLY A 1 96 ? -4.412 24.606 17.213 1.00 77.94 96 GLY A O 1
ATOM 779 N N . ASN A 1 97 ? -2.709 25.765 16.294 1.00 76.56 97 ASN A N 1
ATOM 780 C CA . ASN A 1 97 ? -3.258 25.937 14.948 1.00 76.56 97 ASN A CA 1
ATOM 781 C C . ASN A 1 97 ? -2.754 24.883 13.946 1.00 76.56 97 ASN A C 1
ATOM 783 O O . ASN A 1 97 ? -2.917 25.078 12.742 1.00 76.56 97 ASN A O 1
ATOM 787 N N . ASP A 1 98 ? -2.146 23.797 14.429 1.00 85.75 98 ASP A N 1
ATOM 788 C CA . ASP A 1 98 ? -1.674 22.709 13.583 1.00 85.75 98 ASP A CA 1
ATOM 789 C C . ASP A 1 98 ? -2.856 22.002 12.901 1.00 85.75 98 ASP A C 1
ATOM 791 O O . ASP A 1 98 ? -3.680 21.327 13.534 1.00 85.75 98 ASP A O 1
ATOM 795 N N . ALA A 1 99 ? -2.969 22.211 11.593 1.00 87.88 99 ALA A N 1
ATOM 796 C CA . ALA A 1 99 ? -4.079 21.732 10.789 1.00 87.88 99 ALA A CA 1
ATOM 797 C C . ALA A 1 99 ? -3.724 20.414 10.110 1.00 87.88 99 ALA A C 1
ATOM 799 O O . ALA A 1 99 ? -2.623 20.242 9.588 1.00 87.88 99 ALA A O 1
ATOM 800 N N . SER A 1 100 ? -4.684 19.492 10.076 1.00 93.19 100 SER A N 1
ATOM 801 C CA . SER A 1 100 ? -4.494 18.247 9.346 1.00 93.19 100 SER A CA 1
ATOM 802 C C . SER A 1 100 ? -4.428 18.496 7.843 1.00 93.19 100 SER A C 1
ATOM 804 O O . SER A 1 100 ? -5.112 19.375 7.309 1.00 93.19 100 SER A O 1
ATOM 806 N N . GLN A 1 101 ? -3.607 17.711 7.155 1.00 93.88 101 GLN A N 1
ATOM 807 C CA . GLN A 1 101 ? -3.414 17.798 5.711 1.00 93.88 101 GLN A CA 1
ATOM 808 C C . GLN A 1 101 ? -3.520 16.402 5.102 1.00 93.88 101 GLN A C 1
ATOM 810 O O . GLN A 1 101 ? -3.012 15.429 5.660 1.00 93.88 101 GLN A O 1
ATOM 815 N N . TYR A 1 102 ? -4.201 16.310 3.964 1.00 95.81 102 TYR A N 1
ATOM 816 C CA . TYR A 1 102 ? -4.422 15.061 3.248 1.00 95.81 102 TYR A CA 1
ATOM 817 C C . TYR A 1 102 ? -4.054 15.273 1.791 1.00 95.81 102 TYR A C 1
ATOM 819 O O . TYR A 1 102 ? -4.670 16.090 1.108 1.00 95.81 102 TYR A O 1
ATOM 827 N N . LEU A 1 103 ? -3.060 14.536 1.311 1.00 96.06 103 LEU A N 1
ATOM 828 C CA . LEU A 1 103 ? -2.724 14.489 -0.104 1.00 96.06 103 LEU A CA 1
ATOM 829 C C . LEU A 1 103 ? -3.355 13.236 -0.699 1.00 96.06 103 LEU A C 1
ATOM 831 O O . LEU A 1 103 ? -2.919 12.121 -0.421 1.00 96.06 103 LEU A O 1
ATOM 835 N N . VAL A 1 104 ? -4.403 13.415 -1.495 1.00 96.38 104 VAL A N 1
ATOM 836 C CA . VAL A 1 104 ? -5.054 12.318 -2.215 1.00 96.38 104 VAL A CA 1
ATOM 837 C C . VAL A 1 104 ? -4.124 11.884 -3.344 1.00 96.38 104 VAL A C 1
ATOM 839 O O . VAL A 1 104 ? -3.801 12.699 -4.206 1.00 96.38 104 VAL A O 1
ATOM 842 N N . LEU A 1 105 ? -3.675 10.626 -3.329 1.00 95.88 105 LEU A N 1
ATOM 843 C CA . LEU A 1 105 ? -2.808 10.051 -4.363 1.00 95.88 105 LEU A CA 1
ATOM 844 C C . LEU A 1 105 ? -3.634 9.381 -5.461 1.00 95.88 105 LEU A C 1
ATOM 846 O O . LEU A 1 105 ? -3.328 9.565 -6.641 1.00 95.88 105 LEU A O 1
ATOM 850 N N . ASP A 1 106 ? -4.673 8.642 -5.065 1.00 95.00 106 ASP A N 1
ATOM 851 C CA . ASP A 1 106 ? -5.638 8.013 -5.963 1.00 95.00 106 ASP A CA 1
ATOM 852 C C . ASP A 1 106 ? -6.977 8.769 -5.924 1.00 95.00 106 ASP A C 1
ATOM 854 O O . ASP A 1 106 ? -7.742 8.640 -4.966 1.00 95.00 106 ASP A O 1
ATOM 858 N N . PRO A 1 107 ? -7.322 9.540 -6.970 1.00 93.19 107 PRO A N 1
ATOM 859 C CA . PRO A 1 107 ? -8.595 10.244 -7.022 1.00 93.19 107 PRO A CA 1
ATOM 860 C C . PRO A 1 107 ? -9.834 9.336 -7.046 1.00 93.19 107 PRO A C 1
ATOM 862 O O . PRO A 1 107 ? -10.949 9.861 -6.962 1.00 93.19 107 PRO A O 1
ATOM 865 N N . SER A 1 108 ? -9.698 8.014 -7.209 1.00 94.69 108 SER A N 1
ATOM 866 C CA . SER A 1 108 ? -10.818 7.064 -7.153 1.00 94.69 108 SER A CA 1
ATOM 867 C C . SER A 1 108 ? -11.486 7.012 -5.771 1.00 94.69 108 SER A C 1
ATOM 869 O O . SER A 1 108 ? -12.687 6.759 -5.683 1.00 94.69 108 SER A O 1
ATOM 871 N N . ILE A 1 109 ? -10.754 7.358 -4.704 1.00 94.88 109 ILE A N 1
ATOM 872 C CA . ILE A 1 109 ? -11.274 7.356 -3.326 1.00 94.88 109 ILE A CA 1
ATOM 873 C C . ILE A 1 109 ? -12.207 8.536 -3.027 1.00 94.88 109 ILE A C 1
ATOM 875 O O . ILE A 1 109 ? -12.803 8.605 -1.952 1.00 94.88 109 ILE A O 1
ATOM 879 N N . VAL A 1 110 ? -12.302 9.498 -3.944 1.00 95.75 110 VAL A N 1
ATOM 880 C CA . VAL A 1 110 ? -13.023 10.758 -3.754 1.00 95.75 110 VAL A CA 1
ATOM 881 C C . VAL A 1 110 ? -14.452 10.609 -4.252 1.00 95.75 110 VAL A C 1
ATOM 883 O O . VAL A 1 110 ? -14.691 10.301 -5.420 1.00 95.75 110 VAL A O 1
ATOM 886 N N . PHE A 1 111 ? -15.413 10.931 -3.393 1.00 94.62 111 PHE A N 1
ATOM 887 C CA . PHE A 1 111 ? -16.829 10.942 -3.743 1.00 94.62 111 PHE A CA 1
ATOM 888 C C . PHE A 1 111 ? -17.506 12.236 -3.280 1.00 94.62 111 PHE A C 1
ATOM 890 O O . PHE A 1 111 ? -16.934 13.034 -2.536 1.00 94.62 111 PHE A O 1
ATOM 897 N N . ASN A 1 112 ? -18.719 12.487 -3.783 1.00 93.75 112 ASN A N 1
ATOM 898 C CA . ASN A 1 112 ? -19.498 13.697 -3.492 1.00 93.75 112 ASN A CA 1
ATOM 899 C C . ASN A 1 112 ? -18.771 15.028 -3.787 1.00 93.75 112 ASN A C 1
ATOM 901 O O . ASN A 1 112 ? -19.013 16.017 -3.096 1.00 93.75 112 ASN A O 1
ATOM 905 N N . TRP A 1 113 ? -17.920 15.072 -4.820 1.00 94.19 113 TRP A N 1
ATOM 906 C CA . TRP A 1 113 ? -17.226 16.294 -5.246 1.00 94.19 113 TRP A CA 1
ATOM 907 C C . TRP A 1 113 ? -18.214 17.384 -5.668 1.00 94.19 113 TRP A C 1
ATOM 909 O O . TRP A 1 113 ? -19.004 17.189 -6.597 1.00 94.19 113 TRP A O 1
ATOM 919 N N . ARG A 1 114 ? -18.187 18.532 -4.987 1.00 92.50 114 ARG A N 1
ATOM 920 C CA . ARG A 1 114 ? -19.084 19.662 -5.261 1.00 92.50 114 ARG A CA 1
ATOM 921 C C . ARG A 1 114 ? -18.364 20.983 -5.062 1.00 92.50 114 ARG A C 1
ATOM 923 O O . ARG A 1 114 ? -17.779 21.209 -4.006 1.00 92.50 114 ARG A O 1
ATOM 930 N N . ALA A 1 115 ? -18.469 21.870 -6.046 1.00 91.50 115 ALA A N 1
ATOM 931 C CA . ALA A 1 115 ? -18.092 23.264 -5.868 1.00 91.50 115 ALA A CA 1
ATOM 932 C C . ALA A 1 115 ? -19.049 23.925 -4.869 1.00 91.50 115 ALA A C 1
ATOM 934 O O . ALA A 1 115 ? -20.263 23.705 -4.922 1.00 91.50 115 ALA A O 1
ATOM 935 N N . ILE A 1 116 ? -18.503 24.723 -3.960 1.00 89.81 116 ILE A N 1
ATOM 936 C CA . ILE A 1 116 ? -19.268 25.507 -2.994 1.00 89.81 116 ILE A CA 1
ATOM 937 C C . ILE A 1 116 ? -18.796 26.965 -3.035 1.00 89.81 116 ILE A C 1
ATOM 939 O O . ILE A 1 116 ? -17.619 27.217 -3.297 1.00 89.81 116 ILE A O 1
ATOM 943 N N . PRO A 1 117 ? -19.680 27.946 -2.782 1.00 84.50 117 PRO A N 1
ATOM 944 C CA . PRO A 1 117 ? -19.251 29.331 -2.625 1.00 84.50 117 PRO A CA 1
ATOM 945 C C . PRO A 1 117 ? -18.246 29.423 -1.478 1.00 84.50 117 PRO A C 1
ATOM 947 O O . PRO A 1 117 ? -18.505 28.837 -0.428 1.00 84.50 117 PRO A O 1
ATOM 950 N N . THR A 1 118 ? -17.144 30.162 -1.645 1.00 78.50 118 THR A N 1
ATOM 951 C CA . THR A 1 118 ? -16.195 30.430 -0.554 1.00 78.50 118 THR A CA 1
ATOM 952 C C . THR A 1 118 ? -16.923 31.192 0.560 1.00 78.50 118 THR A C 1
ATOM 954 O O . THR A 1 118 ? -17.264 32.364 0.369 1.00 78.50 118 THR A O 1
ATOM 957 N N . PRO A 1 119 ? -17.230 30.558 1.707 1.00 75.94 119 PRO A N 1
ATOM 958 C CA . PRO A 1 119 ? -18.016 31.195 2.748 1.00 75.94 119 PRO A CA 1
ATOM 959 C C . PRO A 1 119 ? -17.107 32.013 3.668 1.00 75.94 119 PRO A C 1
ATOM 961 O O . PRO A 1 119 ? -15.911 31.755 3.773 1.00 75.94 119 PRO A O 1
ATOM 964 N N . SER A 1 120 ? -17.679 32.957 4.417 1.00 76.00 120 SER A N 1
ATOM 965 C CA . SER A 1 120 ? -16.949 33.655 5.487 1.00 76.00 120 SER A CA 1
ATOM 966 C C . SER A 1 120 ? -16.560 32.725 6.644 1.00 76.00 120 SER A C 1
ATOM 968 O O . SER A 1 120 ? -15.640 33.032 7.400 1.00 76.00 120 SER A O 1
ATOM 970 N N . LYS A 1 121 ? -17.259 31.591 6.789 1.00 80.56 121 LYS A N 1
ATOM 971 C CA . LYS A 1 121 ? -16.962 30.529 7.751 1.00 80.56 121 LYS A CA 1
ATOM 972 C C . LYS A 1 121 ? -17.537 29.197 7.273 1.00 80.56 121 LYS A C 1
ATOM 974 O O . LYS A 1 121 ? -18.699 29.136 6.877 1.00 80.56 121 LYS A O 1
ATOM 979 N N . LEU A 1 122 ? -16.747 28.131 7.350 1.00 84.56 122 LEU A N 1
ATOM 980 C CA . LEU A 1 122 ? -17.217 26.767 7.111 1.00 84.56 122 LEU A CA 1
ATOM 981 C C . LEU A 1 122 ? -17.847 26.157 8.381 1.00 84.56 122 LEU A C 1
ATOM 983 O O . LEU A 1 122 ? -17.401 26.474 9.491 1.00 84.56 122 LEU A O 1
ATOM 987 N N . PRO A 1 123 ? -18.858 25.272 8.255 1.00 82.88 123 PRO A N 1
ATOM 988 C CA . PRO A 1 123 ? -19.460 24.586 9.398 1.00 82.88 123 PRO A CA 1
ATOM 989 C C . PRO A 1 123 ? -18.410 23.883 10.263 1.00 82.88 123 PRO A C 1
ATOM 991 O O . PRO A 1 123 ? -17.464 23.291 9.743 1.00 82.88 123 PRO A O 1
ATOM 994 N N . ALA A 1 124 ? -18.559 23.972 11.586 1.00 83.06 124 ALA A N 1
ATOM 995 C CA . ALA A 1 124 ? -17.708 23.242 12.519 1.00 83.06 124 ALA A CA 1
ATOM 996 C C . ALA A 1 124 ? -17.964 21.741 12.394 1.00 83.06 124 ALA A C 1
ATOM 998 O O . ALA A 1 124 ? -19.108 21.303 12.476 1.00 83.06 124 ALA A O 1
ATOM 999 N N . GLN A 1 125 ? -16.890 20.976 12.215 1.00 89.62 125 GLN A N 1
ATOM 1000 C CA . GLN A 1 125 ? -16.925 19.522 12.294 1.00 89.62 125 GLN A CA 1
ATOM 1001 C C . GLN A 1 125 ? -16.445 19.100 13.677 1.00 89.62 125 GLN A C 1
ATOM 1003 O O . GLN A 1 125 ? -15.487 19.661 14.210 1.00 89.62 125 GLN A O 1
ATOM 1008 N N . THR A 1 126 ? -17.115 18.115 14.259 1.00 85.00 126 THR A N 1
ATOM 1009 C CA . THR A 1 126 ? -16.732 17.520 15.537 1.00 85.00 126 THR A CA 1
ATOM 1010 C C . THR A 1 126 ? -16.513 16.036 15.335 1.00 85.00 126 THR A C 1
ATOM 1012 O O . THR A 1 126 ? -17.359 15.357 14.760 1.00 85.00 126 THR A O 1
ATOM 1015 N N . VAL A 1 127 ? -15.395 15.538 15.843 1.00 86.50 127 VAL A N 1
ATOM 1016 C CA . VAL A 1 127 ? -15.112 14.109 15.973 1.00 86.50 127 VAL A CA 1
ATOM 1017 C C . VAL A 1 127 ? -14.729 13.851 17.411 1.00 86.50 127 VAL A C 1
ATOM 1019 O O . VAL A 1 127 ? -14.045 14.666 18.033 1.00 86.50 127 VAL A O 1
ATOM 1022 N N . GLU A 1 128 ? -15.194 12.725 17.928 1.00 84.81 128 GLU A N 1
ATOM 1023 C CA . GLU A 1 128 ? -14.736 12.216 19.207 1.00 84.81 128 GLU A CA 1
ATOM 1024 C C . GLU A 1 128 ? -13.253 11.841 19.090 1.00 84.81 128 GLU A C 1
ATOM 1026 O O . GLU A 1 128 ? -12.870 11.066 18.208 1.00 84.81 128 GLU A O 1
ATOM 1031 N N . ASP A 1 129 ? -12.415 12.415 19.957 1.00 84.62 129 ASP A N 1
ATOM 1032 C CA . ASP A 1 129 ? -11.002 12.049 20.045 1.00 84.62 129 ASP A CA 1
ATOM 1033 C C . ASP A 1 129 ? -10.912 10.584 20.479 1.00 84.62 129 ASP A C 1
ATOM 1035 O O . ASP A 1 129 ? -11.196 10.247 21.630 1.00 84.62 129 ASP A O 1
ATOM 1039 N N . LYS A 1 130 ? -10.472 9.707 19.573 1.00 87.31 130 LYS A N 1
ATOM 1040 C CA . LYS A 1 130 ? -10.166 8.328 19.958 1.00 87.31 130 LYS A CA 1
ATOM 1041 C C . LYS A 1 130 ? -8.869 8.292 20.750 1.00 87.31 130 LYS A C 1
ATOM 1043 O O . LYS A 1 130 ? -7.858 8.862 20.334 1.00 87.31 130 LYS A O 1
ATOM 1048 N N . LYS A 1 131 ? -8.887 7.595 21.884 1.00 88.81 131 LYS A N 1
ATOM 1049 C CA . LYS A 1 131 ? -7.698 7.408 22.710 1.00 88.81 131 LYS A CA 1
ATOM 1050 C C . LYS A 1 131 ? -6.769 6.388 22.052 1.00 88.81 131 LYS A C 1
ATOM 1052 O O . LYS A 1 131 ? -7.210 5.346 21.576 1.00 88.81 131 LYS A O 1
ATOM 1057 N N . VAL A 1 132 ? -5.471 6.679 22.070 1.00 93.00 132 VAL A N 1
ATOM 1058 C CA . VAL A 1 132 ? -4.447 5.688 21.732 1.00 93.00 132 VAL A CA 1
ATOM 1059 C C . VAL A 1 132 ? -4.366 4.686 22.882 1.00 93.00 132 VAL A C 1
ATOM 1061 O O . VAL A 1 132 ? -4.036 5.053 24.011 1.00 93.00 132 VAL A O 1
ATOM 1064 N N . PHE A 1 133 ? -4.695 3.430 22.593 1.00 94.38 133 PHE A N 1
ATOM 1065 C CA . PHE A 1 133 ? -4.546 2.309 23.517 1.00 94.38 133 PHE A CA 1
ATOM 1066 C C . PHE A 1 133 ? -3.065 2.044 23.804 1.00 94.38 133 PHE A C 1
ATOM 1068 O O . PHE A 1 133 ? -2.660 1.893 24.954 1.00 94.38 133 PHE A O 1
ATOM 1075 N N . GLY A 1 134 ? -2.247 2.051 22.753 1.00 94.56 134 GLY A N 1
ATOM 1076 C CA . GLY A 1 134 ? -0.798 1.959 22.850 1.00 94.56 134 GLY A CA 1
ATOM 1077 C C . GLY A 1 134 ? -0.141 1.882 21.478 1.00 94.56 134 GLY A C 1
ATOM 1078 O O . GLY A 1 134 ? -0.822 1.763 20.457 1.00 94.56 134 GLY A O 1
ATOM 1079 N N . ARG A 1 135 ? 1.192 1.932 21.478 1.00 94.75 135 ARG A N 1
ATOM 1080 C CA . ARG A 1 135 ? 2.022 1.751 20.288 1.00 94.75 135 ARG A CA 1
ATOM 1081 C C . ARG A 1 135 ? 2.509 0.313 20.214 1.00 94.75 135 ARG A C 1
ATOM 1083 O O . ARG A 1 135 ? 3.123 -0.178 21.161 1.00 94.75 135 ARG A O 1
ATOM 1090 N N . PHE A 1 136 ? 2.247 -0.343 19.092 1.00 95.62 136 PHE A N 1
ATOM 1091 C CA . PHE A 1 136 ? 2.561 -1.751 18.880 1.00 95.62 136 PHE A CA 1
ATOM 1092 C C . PHE A 1 136 ? 3.258 -1.977 17.539 1.00 95.62 136 PHE A C 1
ATOM 1094 O O . PHE A 1 136 ? 3.334 -1.091 16.687 1.00 95.62 136 PHE A O 1
ATOM 1101 N N . HIS A 1 137 ? 3.765 -3.193 17.368 1.00 94.56 137 HIS A N 1
ATOM 1102 C CA . HIS A 1 137 ? 4.506 -3.631 16.200 1.00 94.56 137 HIS A CA 1
ATOM 1103 C C . HIS A 1 137 ? 3.816 -4.818 15.532 1.00 94.56 137 HIS A C 1
ATOM 1105 O O . HIS A 1 137 ? 3.247 -5.691 16.195 1.00 94.56 137 HIS A O 1
ATOM 1111 N N . HIS A 1 138 ? 3.921 -4.858 14.212 1.00 91.94 138 HIS A N 1
ATOM 1112 C CA . HIS A 1 138 ? 3.468 -5.941 13.359 1.00 91.94 138 HIS A CA 1
ATOM 1113 C C . HIS A 1 138 ? 4.583 -6.297 12.375 1.00 91.94 138 HIS A C 1
ATOM 1115 O O . HIS A 1 138 ? 5.247 -5.409 11.843 1.00 91.94 138 HIS A O 1
ATOM 1121 N N . ASN A 1 139 ? 4.768 -7.591 12.130 1.00 88.62 139 ASN A N 1
ATOM 1122 C CA . ASN A 1 139 ? 5.670 -8.096 11.104 1.00 88.62 139 ASN A CA 1
ATOM 1123 C C . ASN A 1 139 ? 4.864 -8.919 10.106 1.00 88.62 139 ASN A C 1
ATOM 1125 O O . ASN A 1 139 ? 4.139 -9.831 10.504 1.00 88.62 139 ASN A O 1
ATOM 1129 N N . ALA A 1 140 ? 5.015 -8.587 8.830 1.00 83.62 140 ALA A N 1
ATOM 1130 C CA . ALA A 1 140 ? 4.326 -9.240 7.732 1.00 83.62 140 ALA A CA 1
ATOM 1131 C C . ALA A 1 140 ? 5.246 -10.249 7.032 1.00 83.62 140 ALA A C 1
ATOM 1133 O O . ALA A 1 140 ? 6.434 -9.991 6.854 1.00 83.62 140 ALA A O 1
ATOM 1134 N N . SER A 1 141 ? 4.698 -11.384 6.595 1.00 81.38 141 SER A N 1
ATOM 1135 C CA . SER A 1 141 ? 5.409 -12.349 5.741 1.00 81.38 141 SER A CA 1
ATOM 1136 C C . SER A 1 141 ? 5.401 -11.976 4.261 1.00 81.38 141 SER A C 1
ATOM 1138 O O . SER A 1 141 ? 6.169 -12.535 3.487 1.00 81.38 141 SER A O 1
ATOM 1140 N N . SER A 1 142 ? 4.501 -11.080 3.872 1.00 87.50 142 SER A N 1
ATOM 1141 C CA . SER A 1 142 ? 4.301 -10.612 2.507 1.00 87.50 142 SER A CA 1
ATOM 1142 C C . SER A 1 142 ? 3.947 -9.136 2.529 1.00 87.50 142 SER A C 1
ATOM 1144 O O . SER A 1 142 ? 3.383 -8.627 3.502 1.00 87.50 142 SER A O 1
ATOM 1146 N N . TYR A 1 143 ? 4.231 -8.454 1.436 1.00 90.56 143 TYR A N 1
ATOM 1147 C CA . TYR A 1 143 ? 3.955 -7.043 1.297 1.00 90.56 143 TYR A CA 1
ATOM 1148 C C . TYR A 1 143 ? 2.454 -6.739 1.194 1.00 90.56 143 TYR A C 1
ATOM 1150 O O . TYR A 1 143 ? 1.727 -7.332 0.394 1.00 90.56 143 TYR A O 1
ATOM 1158 N N . PHE A 1 144 ? 2.017 -5.729 1.947 1.00 90.31 144 PHE A N 1
ATOM 1159 C CA . PHE A 1 144 ? 0.704 -5.105 1.809 1.00 90.31 144 PHE A CA 1
ATOM 1160 C C . PHE A 1 144 ? 0.733 -3.630 2.244 1.00 90.31 144 PHE A C 1
ATOM 1162 O O . PHE A 1 144 ? 1.506 -3.230 3.129 1.00 90.31 144 PHE A O 1
ATOM 1169 N N . SER A 1 145 ? -0.145 -2.829 1.636 1.00 88.06 145 SER A N 1
ATOM 1170 C CA . SER A 1 145 ? -0.372 -1.418 1.978 1.00 88.06 145 SER A CA 1
ATOM 1171 C C . SER A 1 145 ? -1.583 -1.202 2.891 1.00 88.06 145 SER A C 1
ATOM 1173 O O . SER A 1 145 ? -1.646 -0.195 3.589 1.00 88.06 145 SER A O 1
ATOM 1175 N N . GLU A 1 146 ? -2.508 -2.164 2.950 1.00 88.88 146 GLU A N 1
ATOM 1176 C CA . GLU A 1 146 ? -3.732 -2.101 3.752 1.00 88.88 146 GLU A CA 1
ATOM 1177 C C . GLU A 1 146 ? -3.826 -3.267 4.741 1.00 88.88 146 GLU A C 1
ATOM 1179 O O . GLU A 1 146 ? -3.658 -4.432 4.378 1.00 88.88 146 GLU A O 1
ATOM 1184 N N . PHE A 1 147 ? -4.182 -2.957 5.988 1.00 86.75 147 PHE A N 1
ATOM 1185 C CA . PHE A 1 147 ? -4.560 -3.959 6.977 1.00 86.75 147 PHE A CA 1
ATOM 1186 C C . PHE A 1 147 ? -5.965 -4.501 6.684 1.00 86.75 147 PHE A C 1
ATOM 1188 O O . PHE A 1 147 ? -6.969 -3.889 7.045 1.00 86.75 147 PHE A O 1
ATOM 1195 N N . SER A 1 148 ? -6.031 -5.666 6.042 1.00 78.56 148 SER A N 1
ATOM 1196 C CA . SER A 1 148 ? -7.261 -6.423 5.797 1.00 78.56 148 SER A CA 1
ATOM 1197 C C . SER A 1 148 ? -7.204 -7.740 6.571 1.00 78.56 148 SER A C 1
ATOM 1199 O O . SER A 1 148 ? -6.297 -8.535 6.356 1.00 78.56 148 SER A O 1
ATOM 1201 N N . ALA A 1 149 ? -8.167 -7.983 7.463 1.00 70.00 149 ALA A N 1
ATOM 1202 C CA . ALA A 1 149 ? -8.251 -9.211 8.263 1.00 70.00 149 ALA A CA 1
ATOM 1203 C C . ALA A 1 149 ? -9.182 -10.267 7.631 1.00 70.00 149 ALA A C 1
ATOM 1205 O O . ALA A 1 149 ? -9.953 -10.932 8.321 1.00 70.00 149 ALA A O 1
ATOM 1206 N N . GLN A 1 150 ? -9.200 -10.387 6.299 1.00 70.56 150 GLN A N 1
ATOM 1207 C CA . GLN A 1 150 ? -10.097 -11.337 5.633 1.00 70.56 150 GLN A CA 1
ATOM 1208 C C . GLN A 1 150 ? -9.776 -12.783 6.036 1.00 70.56 150 GLN A C 1
ATOM 1210 O O . GLN A 1 150 ? -8.704 -13.293 5.738 1.00 70.56 150 GLN A O 1
ATOM 1215 N N . GLY A 1 151 ? -10.741 -13.451 6.674 1.00 73.69 151 GLY A N 1
ATOM 1216 C CA . GLY A 1 151 ? -10.616 -14.848 7.107 1.00 73.69 151 GLY A CA 1
ATOM 1217 C C . GLY A 1 151 ? -9.992 -15.039 8.493 1.00 73.69 151 GLY A C 1
ATOM 1218 O O . GLY A 1 151 ? -10.029 -16.152 9.013 1.00 73.69 151 GLY A O 1
ATOM 1219 N N . GLU A 1 152 ? -9.503 -13.971 9.123 1.00 85.62 152 GLU A N 1
ATOM 1220 C CA . GLU A 1 152 ? -8.936 -13.975 10.474 1.00 85.62 152 GLU A CA 1
ATOM 1221 C C . GLU A 1 152 ? -9.840 -13.205 11.450 1.00 85.62 152 GLU A C 1
ATOM 1223 O O . GLU A 1 152 ? -10.770 -12.504 11.047 1.00 85.62 152 GLU A O 1
ATOM 1228 N N . ILE A 1 153 ? -9.597 -13.351 12.756 1.00 90.88 153 ILE A N 1
ATOM 1229 C CA . ILE A 1 153 ? -10.339 -12.615 13.795 1.00 90.88 153 ILE A CA 1
ATOM 1230 C C . ILE A 1 153 ? -10.083 -11.103 13.704 1.00 90.88 153 ILE A C 1
ATOM 1232 O O . ILE A 1 153 ? -10.963 -10.294 14.001 1.00 90.88 153 ILE A O 1
ATOM 1236 N N . GLY A 1 154 ? -8.880 -10.728 13.276 1.00 92.00 154 GLY A N 1
ATOM 1237 C CA . GLY A 1 154 ? -8.384 -9.365 13.215 1.00 92.00 154 GLY A CA 1
ATOM 1238 C C . GLY A 1 154 ? -6.877 -9.359 12.973 1.00 92.00 154 GLY A C 1
ATOM 1239 O O . GLY A 1 154 ? -6.261 -10.410 12.820 1.00 92.00 154 GLY A O 1
ATOM 1240 N N . VAL A 1 155 ? -6.265 -8.178 12.966 1.00 92.44 155 VAL A N 1
ATOM 1241 C CA . VAL A 1 155 ? -4.814 -8.052 12.780 1.00 92.44 155 VAL A CA 1
ATOM 1242 C C . VAL A 1 155 ? -4.108 -8.106 14.127 1.00 92.44 155 VAL A C 1
ATOM 1244 O O . VAL A 1 155 ? -4.427 -7.342 15.038 1.00 92.44 155 VAL A O 1
ATOM 1247 N N . HIS A 1 156 ? -3.110 -8.980 14.229 1.00 93.06 156 HIS A N 1
ATOM 1248 C CA . HIS A 1 156 ? -2.320 -9.167 15.439 1.00 93.06 156 HIS A CA 1
ATOM 1249 C C . HIS A 1 156 ? -1.170 -8.161 15.540 1.00 93.06 156 HIS A C 1
ATOM 1251 O O . HIS A 1 156 ? -0.347 -8.019 14.628 1.00 93.06 156 HIS A O 1
ATOM 1257 N N . PHE A 1 157 ? -1.062 -7.547 16.712 1.00 95.00 157 PHE A N 1
ATOM 1258 C CA . PHE A 1 157 ? -0.028 -6.599 17.097 1.00 95.00 157 PHE A CA 1
ATOM 1259 C C . PHE A 1 157 ? 0.595 -7.018 18.431 1.00 95.00 157 PHE A C 1
ATOM 1261 O O . PHE A 1 157 ? -0.065 -7.589 19.299 1.00 95.00 157 PHE A O 1
ATOM 1268 N N . GLY A 1 158 ? 1.886 -6.752 18.599 1.00 94.94 158 GLY A N 1
ATOM 1269 C CA . GLY A 1 158 ? 2.620 -7.090 19.817 1.00 94.94 158 GLY A CA 1
ATOM 1270 C C . GLY A 1 158 ? 3.763 -6.122 20.083 1.00 94.94 158 GLY A C 1
ATOM 1271 O O . GLY A 1 158 ? 3.841 -5.039 19.500 1.00 94.94 158 GLY A O 1
ATOM 1272 N N . THR A 1 159 ? 4.674 -6.508 20.969 1.00 94.50 159 THR A N 1
ATOM 1273 C CA . THR A 1 159 ? 5.912 -5.756 21.189 1.00 94.50 159 THR A CA 1
ATOM 1274 C C . THR A 1 159 ? 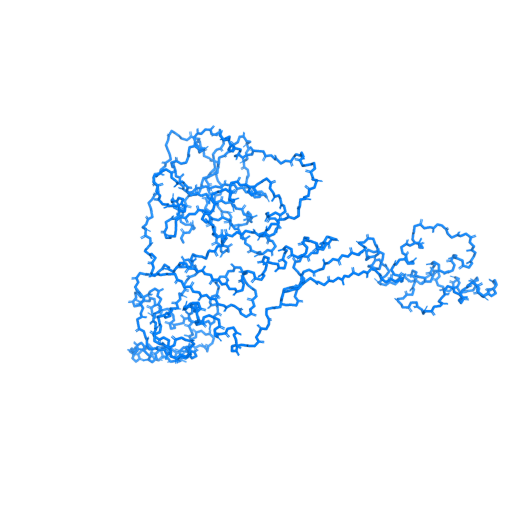6.849 -5.881 19.983 1.00 94.50 159 THR A C 1
ATOM 1276 O O . THR A 1 159 ? 6.731 -6.798 19.166 1.00 94.50 159 THR A O 1
ATOM 1279 N N . ALA A 1 160 ? 7.843 -4.993 19.886 1.00 92.25 160 ALA A N 1
ATOM 1280 C CA . ALA A 1 160 ? 8.895 -5.112 18.873 1.00 92.25 160 ALA A CA 1
ATOM 1281 C C . ALA A 1 160 ? 9.620 -6.469 18.947 1.00 92.25 160 ALA A C 1
ATOM 1283 O O . ALA A 1 160 ? 10.004 -7.029 17.921 1.00 92.25 160 ALA A O 1
ATOM 1284 N N . LYS A 1 161 ? 9.790 -7.010 20.162 1.00 92.12 161 LYS A N 1
ATOM 1285 C CA . LYS A 1 161 ? 10.399 -8.324 20.390 1.00 92.12 161 LYS A CA 1
ATOM 1286 C C . LYS A 1 161 ? 9.510 -9.449 19.858 1.00 92.12 161 LYS A C 1
ATOM 1288 O O . LYS A 1 161 ? 10.012 -10.278 19.103 1.00 92.12 161 LYS A O 1
ATOM 1293 N N . ALA A 1 162 ? 8.209 -9.425 20.161 1.00 89.88 162 ALA A N 1
ATOM 1294 C CA . ALA A 1 162 ? 7.255 -10.403 19.639 1.00 89.88 162 ALA A CA 1
ATOM 1295 C C . ALA A 1 162 ? 7.213 -10.396 18.100 1.00 89.88 162 ALA A C 1
ATOM 1297 O O . ALA A 1 162 ? 7.282 -11.449 17.470 1.00 89.88 162 ALA A O 1
ATOM 1298 N N . ALA A 1 163 ? 7.179 -9.211 17.479 1.00 88.88 163 ALA A N 1
ATOM 1299 C CA . ALA A 1 163 ? 7.184 -9.081 16.022 1.00 88.88 163 ALA A CA 1
ATOM 1300 C C . ALA A 1 163 ? 8.441 -9.713 15.386 1.00 88.88 163 ALA A C 1
ATOM 1302 O O . ALA A 1 163 ? 8.329 -10.513 14.454 1.00 88.88 163 ALA A O 1
ATOM 1303 N N . ARG A 1 164 ? 9.637 -9.425 15.920 1.00 87.06 164 ARG A N 1
ATOM 1304 C CA . ARG A 1 164 ? 10.908 -10.002 15.429 1.00 87.06 164 ARG A CA 1
ATOM 1305 C C . ARG A 1 164 ? 11.001 -11.514 15.642 1.00 87.06 164 ARG A C 1
ATOM 1307 O O . ARG A 1 164 ? 11.552 -12.225 14.802 1.00 87.06 164 ARG A O 1
ATOM 1314 N N . ALA A 1 165 ? 10.465 -12.016 16.754 1.00 86.88 165 ALA A N 1
ATOM 1315 C CA . ALA A 1 165 ? 10.406 -13.450 17.014 1.00 86.88 165 ALA A CA 1
ATOM 1316 C C . ALA A 1 165 ? 9.508 -14.170 15.991 1.00 86.88 165 ALA A C 1
ATOM 1318 O O . ALA A 1 165 ? 9.913 -15.210 15.472 1.00 86.88 165 ALA A O 1
ATOM 1319 N N . ARG A 1 166 ? 8.360 -13.582 15.611 1.00 80.00 166 ARG A N 1
ATOM 1320 C CA . ARG A 1 166 ? 7.500 -14.104 14.527 1.00 80.00 166 ARG A CA 1
ATOM 1321 C C . ARG A 1 166 ? 8.230 -14.168 13.190 1.00 80.00 166 ARG A C 1
ATOM 1323 O O . ARG A 1 166 ? 8.211 -15.202 12.534 1.00 80.00 166 ARG A O 1
ATOM 1330 N N . GLU A 1 167 ? 8.912 -13.092 12.813 1.00 80.44 167 GLU A N 1
ATOM 1331 C CA . GLU A 1 167 ? 9.720 -13.037 11.585 1.00 80.44 167 GLU A CA 1
ATOM 1332 C C . GLU A 1 167 ? 10.787 -14.142 11.558 1.00 80.44 167 GLU A C 1
ATOM 1334 O O . GLU A 1 167 ? 10.904 -14.876 10.577 1.00 80.44 167 GLU A O 1
ATOM 1339 N N . SER A 1 168 ? 11.494 -14.332 12.676 1.00 79.31 168 SER A N 1
ATOM 1340 C CA . SER A 1 168 ? 12.509 -15.384 12.816 1.00 79.31 168 SER A CA 1
ATOM 1341 C C . SER A 1 168 ? 11.910 -16.793 12.708 1.00 79.31 168 SER A C 1
ATOM 1343 O O . SER A 1 168 ? 12.485 -17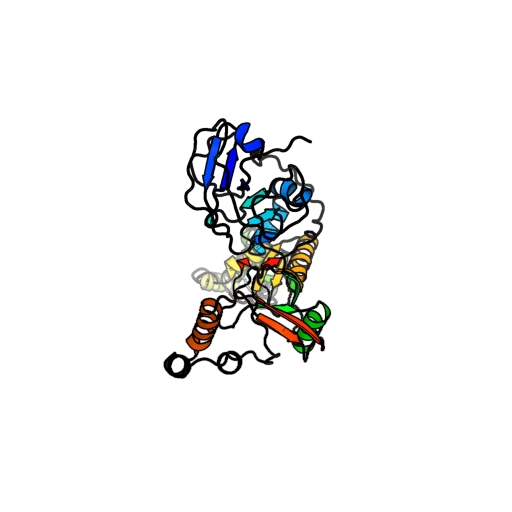.665 12.055 1.00 79.31 168 SER A O 1
ATOM 1345 N N . ALA A 1 169 ? 10.748 -17.024 13.330 1.00 76.75 169 ALA A N 1
ATOM 1346 C CA . ALA A 1 169 ? 10.059 -18.314 13.325 1.00 76.75 169 ALA A CA 1
ATOM 1347 C C . ALA A 1 169 ? 9.519 -18.691 11.938 1.00 76.75 169 ALA A C 1
ATOM 1349 O O . ALA A 1 169 ? 9.561 -19.860 11.554 1.00 76.75 169 ALA A O 1
ATOM 1350 N N . LEU A 1 170 ? 9.056 -17.701 11.172 1.00 68.25 170 LEU A N 1
ATOM 1351 C CA . LEU A 1 170 ? 8.509 -17.905 9.834 1.00 68.25 170 LEU A CA 1
ATOM 1352 C C . LEU A 1 170 ? 9.575 -18.289 8.798 1.00 68.25 170 LEU A C 1
ATOM 1354 O O . LEU A 1 170 ? 9.210 -18.760 7.727 1.00 68.25 170 LEU A O 1
ATOM 1358 N N . LYS A 1 171 ? 10.877 -18.098 9.086 1.00 66.62 171 LYS A N 1
ATOM 1359 C CA . LYS A 1 171 ? 11.992 -18.274 8.125 1.00 66.62 171 LYS A CA 1
ATOM 1360 C C . LYS A 1 171 ? 11.756 -17.573 6.776 1.00 66.62 171 LYS A C 1
ATOM 1362 O O . LYS A 1 171 ? 12.402 -17.904 5.782 1.00 66.62 171 LYS A O 1
ATOM 1367 N N . ASN A 1 172 ? 10.843 -16.609 6.741 1.00 63.66 172 ASN A N 1
ATOM 1368 C CA . ASN A 1 172 ? 10.479 -15.885 5.542 1.00 63.66 172 ASN A CA 1
ATOM 1369 C C . ASN A 1 172 ? 11.502 -14.773 5.372 1.00 63.66 172 ASN A C 1
ATOM 1371 O O . ASN A 1 172 ? 11.432 -13.741 6.034 1.00 63.66 172 ASN A O 1
ATOM 1375 N N . ALA A 1 173 ? 12.489 -15.006 4.510 1.00 71.44 173 ALA A N 1
ATOM 1376 C CA . ALA A 1 173 ? 13.318 -13.915 4.038 1.00 71.44 173 ALA A CA 1
ATOM 1377 C C . ALA A 1 173 ? 12.402 -12.931 3.301 1.00 71.44 173 ALA A C 1
ATOM 1379 O O . ALA A 1 173 ? 11.703 -13.331 2.372 1.00 71.44 173 ALA A O 1
ATOM 1380 N N . ILE A 1 174 ? 12.393 -11.669 3.738 1.00 84.50 174 ILE A N 1
ATOM 1381 C CA . ILE A 1 174 ? 11.689 -10.580 3.056 1.00 84.50 174 ILE A CA 1
ATOM 1382 C C . ILE A 1 174 ? 12.120 -10.587 1.587 1.00 84.50 174 ILE A C 1
ATOM 1384 O O . ILE A 1 174 ? 13.275 -10.274 1.274 1.00 84.50 174 ILE A O 1
ATOM 1388 N N . ASP A 1 175 ? 11.203 -10.953 0.691 1.00 89.19 175 ASP A N 1
ATOM 1389 C CA . ASP A 1 175 ? 11.505 -11.060 -0.729 1.00 89.19 175 ASP A CA 1
ATOM 1390 C C . ASP A 1 175 ? 11.341 -9.705 -1.418 1.00 89.19 175 ASP A C 1
ATOM 1392 O O . ASP A 1 175 ? 10.338 -9.422 -2.072 1.00 89.19 175 ASP A O 1
ATOM 1396 N N . VAL A 1 176 ? 12.342 -8.846 -1.227 1.00 93.81 176 VAL A N 1
ATOM 1397 C CA . VAL A 1 176 ? 12.444 -7.553 -1.905 1.00 93.81 176 VAL A CA 1
ATOM 1398 C C . VAL A 1 176 ? 13.842 -7.398 -2.481 1.00 93.81 176 VAL A C 1
ATOM 1400 O O . VAL A 1 176 ? 14.833 -7.316 -1.735 1.00 93.81 176 VAL A O 1
ATOM 1403 N N . ARG A 1 177 ? 13.924 -7.322 -3.809 1.00 95.25 177 ARG A N 1
ATOM 1404 C CA . ARG A 1 177 ? 15.188 -7.232 -4.547 1.00 95.25 177 ARG A CA 1
ATOM 1405 C C . ARG A 1 177 ? 15.035 -6.462 -5.853 1.00 95.25 177 ARG A C 1
ATOM 1407 O O . ARG A 1 177 ? 13.964 -6.445 -6.449 1.00 95.25 177 ARG A O 1
ATOM 1414 N N . ALA A 1 178 ? 16.129 -5.855 -6.296 1.00 96.56 178 ALA A N 1
ATOM 1415 C CA . ALA A 1 178 ? 16.265 -5.346 -7.651 1.00 96.56 178 ALA A CA 1
ATOM 1416 C C . ALA A 1 178 ? 17.010 -6.397 -8.480 1.00 96.56 178 ALA A C 1
ATOM 1418 O O . ALA A 1 178 ? 18.100 -6.827 -8.101 1.00 96.56 178 ALA A O 1
ATOM 1419 N N . GLU A 1 179 ? 16.421 -6.819 -9.591 1.00 96.00 179 GLU A N 1
ATOM 1420 C CA . GLU A 1 179 ? 17.054 -7.709 -10.560 1.00 96.00 179 GLU A CA 1
ATOM 1421 C C . GLU A 1 179 ? 17.465 -6.917 -11.796 1.00 96.00 179 GLU A C 1
ATOM 1423 O O . GLU A 1 179 ? 16.687 -6.119 -12.314 1.00 96.00 179 GLU A O 1
ATOM 1428 N N . PHE A 1 180 ? 18.697 -7.136 -12.251 1.00 94.44 180 PHE A N 1
ATOM 1429 C CA . PHE A 1 180 ? 19.225 -6.541 -13.472 1.00 94.44 180 PHE A CA 1
ATOM 1430 C C . PHE A 1 180 ? 18.809 -7.366 -14.690 1.00 94.44 180 PHE A C 1
ATOM 1432 O O . PHE A 1 180 ? 18.962 -8.588 -14.706 1.00 94.44 180 PHE A O 1
ATOM 1439 N N . PHE A 1 181 ? 18.356 -6.676 -15.727 1.00 90.94 181 PHE A N 1
ATOM 1440 C CA . PHE A 1 181 ? 18.006 -7.233 -17.021 1.00 90.94 181 PHE A CA 1
ATOM 1441 C C . PHE A 1 181 ? 18.745 -6.457 -18.106 1.00 90.94 181 PHE A C 1
ATOM 1443 O O . PHE A 1 181 ? 18.714 -5.230 -18.146 1.00 90.94 181 PHE A O 1
ATOM 1450 N N . GLY A 1 182 ? 19.387 -7.188 -19.010 1.00 90.06 182 GLY A N 1
ATOM 1451 C CA . GLY A 1 182 ? 20.032 -6.628 -20.190 1.00 90.06 182 GLY A CA 1
ATOM 1452 C C . GLY A 1 182 ? 19.517 -7.306 -21.457 1.00 90.06 182 GLY A C 1
ATOM 1453 O O . GLY A 1 182 ? 19.051 -8.451 -21.394 1.00 90.06 182 GLY A O 1
ATOM 1454 N N . PRO A 1 183 ? 19.586 -6.627 -22.611 1.00 91.88 183 PRO A N 1
ATOM 1455 C CA . PRO A 1 183 ? 19.261 -7.252 -23.879 1.00 91.88 183 PRO A CA 1
ATOM 1456 C C . PRO A 1 183 ? 20.269 -8.358 -24.195 1.00 91.88 183 PRO A C 1
ATOM 1458 O O . PRO A 1 183 ? 21.472 -8.227 -23.962 1.00 91.88 183 PRO A O 1
ATOM 1461 N N . SER A 1 184 ? 19.779 -9.461 -24.753 1.00 91.00 184 SER A N 1
ATOM 1462 C CA . SER A 1 184 ? 20.653 -10.495 -25.299 1.00 91.00 184 SER A CA 1
ATOM 1463 C C . SER A 1 184 ? 21.366 -9.995 -26.561 1.00 91.00 184 SER A C 1
ATOM 1465 O O . SER A 1 184 ? 20.927 -9.040 -27.207 1.00 91.00 184 SER A O 1
ATOM 1467 N N . SER A 1 185 ? 22.430 -10.687 -26.978 1.00 91.12 185 SER A N 1
ATOM 1468 C CA . SER A 1 185 ? 23.079 -10.420 -28.270 1.00 91.12 185 SER A CA 1
ATOM 1469 C C . SER A 1 185 ? 22.086 -10.473 -29.435 1.00 91.12 185 SER A C 1
ATOM 1471 O O . SER A 1 185 ? 22.142 -9.634 -30.329 1.00 91.12 185 SER A O 1
ATOM 1473 N N . LEU A 1 186 ? 21.124 -11.400 -29.383 1.00 92.75 186 LEU A N 1
ATOM 1474 C CA . LEU A 1 186 ? 20.066 -11.526 -30.381 1.00 92.75 186 LEU A CA 1
ATOM 1475 C C . LEU A 1 186 ? 19.126 -10.311 -30.404 1.00 92.75 186 LEU A C 1
ATOM 1477 O O . LEU A 1 186 ? 18.730 -9.875 -31.484 1.00 92.75 186 LEU A O 1
ATOM 1481 N N . ASP A 1 187 ? 18.760 -9.768 -29.239 1.00 94.50 187 ASP A N 1
ATOM 1482 C CA . ASP A 1 187 ? 17.919 -8.567 -29.165 1.00 94.50 187 ASP A CA 1
ATOM 1483 C C . ASP A 1 187 ? 18.633 -7.383 -29.847 1.00 94.50 187 ASP A C 1
ATOM 1485 O O . ASP A 1 187 ? 18.042 -6.693 -30.682 1.00 94.50 187 ASP A O 1
ATOM 1489 N N . ILE A 1 188 ? 19.929 -7.202 -29.563 1.00 94.38 188 ILE A N 1
ATOM 1490 C CA . ILE A 1 188 ? 20.764 -6.148 -30.164 1.00 94.38 188 ILE A CA 1
ATOM 1491 C C . ILE A 1 188 ? 20.887 -6.339 -31.683 1.00 94.38 188 ILE A C 1
ATOM 1493 O O . ILE A 1 188 ? 20.723 -5.390 -32.450 1.00 94.38 188 ILE A O 1
ATOM 1497 N N . GLU A 1 189 ? 21.154 -7.562 -32.144 1.00 93.81 189 GLU A N 1
ATOM 1498 C CA . GLU A 1 189 ? 21.267 -7.869 -33.573 1.00 93.81 189 GLU A CA 1
ATOM 1499 C C . GLU A 1 189 ? 19.961 -7.624 -34.327 1.00 93.81 189 GLU A C 1
ATOM 1501 O O . GLU A 1 189 ? 19.979 -7.048 -35.418 1.00 93.81 189 GLU A O 1
ATOM 1506 N N . ARG A 1 190 ? 18.822 -8.000 -33.734 1.00 95.25 190 ARG A N 1
ATOM 1507 C CA . ARG A 1 190 ? 17.502 -7.713 -34.298 1.00 95.25 190 ARG A CA 1
ATOM 1508 C C . ARG A 1 190 ? 17.257 -6.210 -34.391 1.00 95.25 190 ARG A C 1
ATOM 1510 O O . ARG A 1 190 ? 16.829 -5.761 -35.454 1.00 95.25 190 ARG A O 1
ATOM 1517 N N . LEU A 1 191 ? 17.577 -5.427 -33.354 1.00 95.88 191 LEU A N 1
ATOM 1518 C CA . LEU A 1 191 ? 17.427 -3.966 -33.395 1.00 95.88 191 LEU A CA 1
ATOM 1519 C C . LEU A 1 191 ? 18.280 -3.345 -34.503 1.00 95.88 191 LEU A C 1
ATOM 1521 O O . LEU A 1 191 ? 17.761 -2.590 -35.324 1.00 95.88 191 LEU A O 1
ATOM 1525 N N . ASN A 1 192 ? 19.551 -3.736 -34.586 1.00 94.06 192 ASN A N 1
ATOM 1526 C CA . ASN A 1 192 ? 20.457 -3.268 -35.632 1.00 94.06 192 ASN A CA 1
ATOM 1527 C C . ASN A 1 192 ? 19.933 -3.617 -37.033 1.00 94.06 192 ASN A C 1
ATOM 1529 O O . ASN A 1 192 ? 19.915 -2.756 -37.909 1.00 94.06 192 ASN A O 1
ATOM 1533 N N . SER A 1 193 ? 19.448 -4.848 -37.236 1.00 93.88 193 SER A N 1
ATOM 1534 C CA . SER A 1 193 ? 18.861 -5.282 -38.514 1.00 93.88 193 SER A CA 1
ATOM 1535 C C . SER A 1 193 ? 17.581 -4.532 -38.890 1.00 93.88 193 SER A C 1
ATOM 1537 O O . SER A 1 193 ? 17.237 -4.438 -40.062 1.00 93.88 193 SER A O 1
ATOM 1539 N N . HIS A 1 194 ? 16.863 -4.001 -37.897 1.00 93.44 194 HIS A N 1
ATOM 1540 C CA . HIS A 1 194 ? 15.637 -3.240 -38.105 1.00 93.44 194 HIS A CA 1
ATOM 1541 C C . HIS A 1 194 ? 15.907 -1.768 -38.449 1.00 93.44 194 HIS A C 1
ATOM 1543 O O . HIS A 1 194 ? 15.088 -1.141 -39.114 1.00 93.44 194 HIS A O 1
ATOM 1549 N N . GLN A 1 195 ? 17.038 -1.220 -37.995 1.00 92.56 195 GLN A N 1
ATOM 1550 C CA . GLN A 1 195 ? 17.426 0.179 -38.204 1.00 92.56 195 GLN A CA 1
ATOM 1551 C C . GLN A 1 195 ? 18.358 0.388 -39.405 1.00 92.56 195 GLN A C 1
ATOM 1553 O O . GLN A 1 195 ? 18.468 1.506 -39.906 1.00 92.56 195 GLN A O 1
ATOM 1558 N N . LYS A 1 196 ? 19.056 -0.663 -39.843 1.00 93.56 196 LYS A N 1
ATOM 1559 C CA . LYS A 1 196 ? 20.057 -0.605 -40.909 1.00 93.56 196 LYS A CA 1
ATOM 1560 C C . LYS A 1 196 ? 19.504 -1.181 -42.214 1.00 93.56 196 LYS A C 1
ATOM 1562 O O . LYS A 1 196 ? 18.936 -2.267 -42.222 1.00 93.56 196 LYS A O 1
ATOM 1567 N N . GLU A 1 197 ? 19.772 -0.504 -43.328 1.00 92.94 197 GLU A N 1
ATOM 1568 C CA . GLU A 1 197 ? 19.580 -1.081 -44.663 1.00 92.94 197 GLU A CA 1
ATOM 1569 C C . GLU A 1 197 ? 20.703 -2.090 -44.978 1.00 92.94 197 GLU A C 1
ATOM 1571 O O . GLU A 1 197 ? 21.886 -1.771 -44.792 1.00 92.94 197 GLU A O 1
ATOM 1576 N N . PRO A 1 198 ? 20.375 -3.310 -45.437 1.00 94.12 198 PRO A N 1
ATOM 1577 C CA . PRO A 1 198 ? 21.376 -4.326 -45.744 1.00 94.12 198 PRO A CA 1
ATOM 1578 C C . PRO A 1 198 ? 22.238 -3.909 -46.945 1.00 94.12 198 PRO A C 1
ATOM 1580 O O . PRO A 1 198 ? 21.726 -3.424 -47.953 1.00 94.12 198 PRO A O 1
ATOM 1583 N N . SER A 1 199 ? 23.553 -4.135 -46.872 1.00 93.50 199 SER A N 1
ATOM 1584 C CA . SER A 1 199 ? 24.507 -3.751 -47.927 1.00 93.50 199 SER A CA 1
ATOM 1585 C C . SER A 1 199 ? 24.898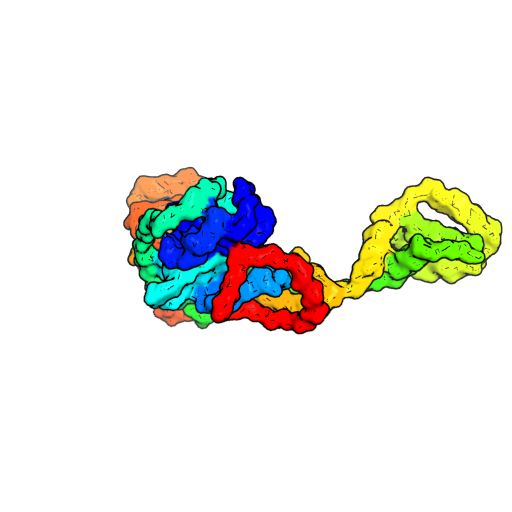 -4.888 -48.881 1.00 93.50 199 SER A C 1
ATOM 1587 O O . SER A 1 199 ? 25.669 -4.665 -49.813 1.00 93.50 199 SER A O 1
ATOM 1589 N N . SER A 1 200 ? 24.398 -6.108 -48.661 1.00 95.81 200 SER A N 1
ATOM 1590 C CA . SER A 1 200 ? 24.670 -7.287 -49.497 1.00 95.81 200 SER A CA 1
ATOM 1591 C C . SER A 1 200 ? 23.512 -8.289 -49.466 1.00 95.81 200 SER A C 1
ATOM 1593 O O . SER A 1 200 ? 22.716 -8.280 -48.528 1.00 95.81 200 SER A O 1
ATOM 1595 N N . GLU A 1 201 ? 23.43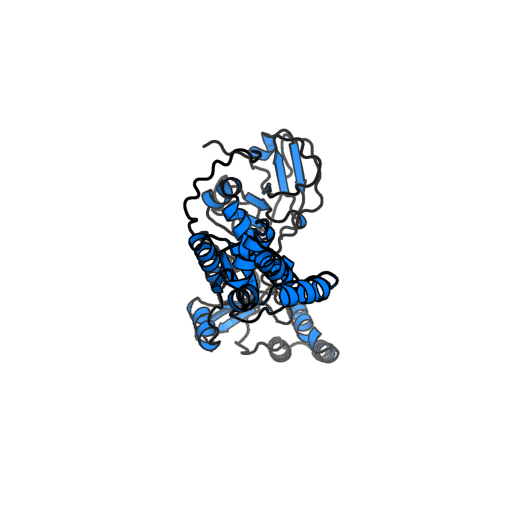8 -9.194 -50.449 1.00 95.56 201 GLU A N 1
ATOM 1596 C CA . GLU A 1 201 ? 22.422 -10.264 -50.497 1.00 95.56 201 GLU A CA 1
ATOM 1597 C C . GLU A 1 201 ? 22.504 -11.199 -49.273 1.00 95.56 201 GLU A C 1
ATOM 1599 O O . GLU A 1 201 ? 21.474 -11.610 -48.736 1.00 95.56 201 GLU A O 1
ATOM 1604 N N . ALA A 1 202 ? 23.714 -11.464 -48.767 1.00 96.62 202 ALA A N 1
ATOM 1605 C CA . ALA A 1 202 ? 23.917 -12.214 -47.527 1.00 96.62 202 ALA A CA 1
ATOM 1606 C C . ALA A 1 202 ? 23.363 -11.462 -46.304 1.00 96.62 202 ALA A C 1
ATOM 1608 O O . ALA A 1 202 ? 22.671 -12.048 -45.473 1.00 96.62 202 ALA A O 1
ATOM 1609 N N . GLU A 1 203 ? 23.600 -10.149 -46.203 1.00 96.25 203 GLU A N 1
ATOM 1610 C CA . GLU A 1 203 ? 23.048 -9.340 -45.110 1.00 96.25 203 GLU A CA 1
ATOM 1611 C C . GLU A 1 203 ? 21.517 -9.215 -45.204 1.00 96.25 203 GLU A C 1
ATOM 1613 O O . GLU A 1 203 ? 20.836 -9.298 -44.183 1.00 96.25 203 GLU A O 1
ATOM 1618 N N . MET A 1 204 ? 20.961 -9.117 -46.419 1.00 96.44 204 MET A N 1
ATOM 1619 C CA . MET A 1 204 ? 19.510 -9.150 -46.651 1.00 96.44 204 MET A CA 1
ATOM 1620 C C . MET A 1 204 ? 18.887 -10.444 -46.123 1.00 96.44 204 MET A C 1
ATOM 1622 O O . MET A 1 204 ? 17.870 -10.400 -45.426 1.00 96.44 204 MET A O 1
ATOM 1626 N N . LEU A 1 205 ? 19.491 -11.595 -46.442 1.00 97.38 205 LEU A N 1
ATOM 1627 C CA . LEU A 1 205 ? 19.024 -12.882 -45.938 1.00 97.38 205 LEU A CA 1
ATOM 1628 C C . LEU A 1 205 ? 19.169 -12.968 -44.420 1.00 97.38 205 LEU A C 1
ATOM 1630 O O . LEU A 1 205 ? 18.239 -13.395 -43.740 1.00 97.38 205 LEU A O 1
ATOM 1634 N N . TYR A 1 206 ? 20.296 -12.517 -43.874 1.00 97.62 206 TYR A N 1
ATOM 1635 C CA . TYR A 1 206 ? 20.530 -12.518 -42.436 1.00 97.62 206 TYR A CA 1
ATOM 1636 C C . TYR A 1 206 ? 19.463 -11.713 -41.677 1.00 97.62 206 TYR A C 1
ATOM 1638 O O . TYR A 1 206 ? 18.852 -12.229 -40.739 1.00 97.62 206 TYR A O 1
ATOM 1646 N N . PHE A 1 207 ? 19.170 -10.486 -42.121 1.00 97.00 207 PHE A N 1
ATOM 1647 C CA . PHE A 1 207 ? 18.150 -9.626 -41.508 1.00 97.00 207 PHE A CA 1
ATOM 1648 C C . PHE A 1 207 ? 16.749 -10.232 -41.628 1.00 97.00 207 PHE A C 1
ATOM 1650 O O . PHE A 1 207 ? 15.978 -10.216 -40.665 1.00 97.00 207 PHE A O 1
ATOM 1657 N N . LEU A 1 208 ? 16.429 -10.836 -42.780 1.00 97.19 208 LEU A N 1
ATOM 1658 C CA . LEU A 1 208 ? 15.179 -11.570 -42.956 1.00 97.19 208 LEU A CA 1
ATOM 1659 C C . LEU A 1 208 ? 15.082 -12.727 -41.950 1.00 97.19 208 LEU A C 1
ATOM 1661 O O . LEU A 1 208 ? 14.068 -12.862 -41.272 1.00 97.19 208 LEU A O 1
ATOM 1665 N N . LEU A 1 209 ? 16.125 -13.542 -41.799 1.00 97.06 209 LEU A N 1
ATOM 1666 C CA . LEU A 1 209 ? 16.101 -14.692 -40.893 1.00 97.06 209 LEU A CA 1
ATOM 1667 C C . LEU A 1 209 ? 16.013 -14.282 -39.418 1.00 97.06 209 LEU A C 1
ATOM 1669 O O . LEU A 1 209 ? 15.252 -14.904 -38.677 1.00 97.06 209 LEU A O 1
ATOM 1673 N N . LEU A 1 210 ? 16.690 -13.208 -38.995 1.00 96.69 210 LEU A N 1
ATOM 1674 C CA . LEU A 1 210 ? 16.541 -12.645 -37.643 1.00 96.69 210 LEU A CA 1
ATOM 1675 C C . LEU A 1 210 ? 15.091 -12.249 -37.328 1.00 96.69 210 LEU A C 1
ATOM 1677 O O . LEU A 1 210 ? 14.641 -12.396 -36.186 1.00 96.69 210 LEU A O 1
ATOM 1681 N N . LYS A 1 211 ? 14.362 -11.782 -38.347 1.00 96.25 211 LYS A N 1
ATOM 1682 C CA . LYS A 1 211 ? 12.948 -11.405 -38.270 1.00 96.25 211 LYS A CA 1
ATOM 1683 C C . LYS A 1 211 ? 11.999 -12.607 -38.273 1.00 96.25 211 LYS A C 1
ATOM 1685 O O . LYS A 1 211 ? 10.988 -12.598 -37.570 1.00 96.25 211 LYS A O 1
ATOM 1690 N N . LYS A 1 212 ? 12.311 -13.651 -39.047 1.00 96.00 212 LYS A N 1
ATOM 1691 C CA . LYS A 1 212 ? 11.429 -14.817 -39.247 1.00 96.00 212 LYS A CA 1
ATOM 1692 C C . LYS A 1 212 ? 11.628 -15.940 -38.227 1.00 96.00 212 LYS A C 1
ATOM 1694 O O . LYS A 1 212 ? 10.675 -16.643 -37.908 1.00 96.00 212 LYS A O 1
ATOM 1699 N N . LEU A 1 213 ? 12.839 -16.138 -37.714 1.00 94.88 213 LEU A N 1
ATOM 1700 C CA . LEU A 1 213 ? 13.151 -17.245 -36.808 1.00 94.88 213 LEU A CA 1
ATOM 1701 C C . LEU A 1 213 ? 12.911 -16.854 -35.349 1.00 94.88 213 LEU A C 1
ATOM 1703 O O . LEU A 1 213 ? 13.414 -15.830 -34.891 1.00 94.88 213 LEU A O 1
ATOM 1707 N N . SER A 1 214 ? 12.209 -17.700 -34.590 1.00 90.88 214 SER A N 1
ATOM 1708 C CA . SER A 1 214 ? 12.000 -17.478 -33.151 1.00 90.88 214 SER A CA 1
ATOM 1709 C C . SER A 1 214 ? 13.258 -17.693 -32.324 1.00 90.88 214 SER A C 1
ATOM 1711 O O . SER A 1 214 ? 13.529 -16.887 -31.434 1.00 90.88 214 SER A O 1
ATOM 1713 N N . TYR A 1 215 ? 14.051 -18.705 -32.684 1.00 89.12 215 TYR A N 1
ATOM 1714 C CA . TYR A 1 215 ? 15.313 -19.056 -32.032 1.00 89.12 215 TYR A CA 1
ATOM 1715 C C . TYR A 1 215 ? 16.412 -19.246 -33.088 1.00 89.12 215 TYR A C 1
ATOM 1717 O O . TYR A 1 215 ? 16.724 -20.381 -33.459 1.00 89.12 215 TYR A O 1
ATOM 1725 N N . PRO A 1 216 ? 16.959 -18.146 -33.641 1.00 91.25 216 PRO A N 1
ATOM 1726 C CA . PRO A 1 216 ? 18.127 -18.206 -34.511 1.00 91.25 216 PRO A CA 1
ATOM 1727 C C . PRO A 1 216 ? 19.255 -18.995 -33.840 1.00 91.25 216 PRO A C 1
ATOM 1729 O O . PRO A 1 216 ? 19.548 -18.785 -32.662 1.00 91.25 216 PRO A O 1
ATOM 1732 N N . ARG A 1 217 ? 19.882 -19.920 -34.574 1.00 89.62 217 ARG A N 1
ATOM 1733 C CA . ARG A 1 217 ? 21.022 -20.680 -34.046 1.00 89.62 217 ARG A CA 1
ATOM 1734 C C . ARG A 1 217 ? 22.213 -19.751 -33.817 1.00 89.62 217 ARG A C 1
ATOM 1736 O O . ARG A 1 217 ? 22.431 -18.816 -34.586 1.00 89.62 217 ARG A O 1
ATOM 1743 N N . GLN A 1 218 ? 23.016 -20.054 -32.799 1.00 87.75 218 GLN A N 1
ATOM 1744 C CA . GLN A 1 218 ? 24.311 -19.403 -32.618 1.00 87.75 218 GLN A CA 1
ATOM 1745 C C . GLN A 1 218 ? 25.173 -19.628 -33.872 1.00 87.75 218 GLN A C 1
ATOM 1747 O O . GLN A 1 218 ? 25.219 -20.742 -34.392 1.00 87.75 218 GLN A O 1
ATOM 1752 N N . GLY A 1 219 ? 25.817 -18.572 -34.374 1.00 91.56 219 GLY A N 1
ATOM 1753 C CA . GLY A 1 219 ? 26.598 -18.629 -35.614 1.00 91.56 219 GLY A CA 1
ATOM 1754 C C . GLY A 1 219 ? 25.786 -18.447 -36.907 1.00 91.56 219 GLY A C 1
ATOM 1755 O O . GLY A 1 219 ? 26.278 -18.751 -37.997 1.00 91.56 219 GLY A O 1
ATOM 1756 N N . LEU A 1 220 ? 24.519 -18.004 -36.820 1.00 94.81 220 LEU A N 1
ATOM 1757 C CA . LEU A 1 220 ? 23.669 -17.787 -38.000 1.00 94.81 220 LEU A CA 1
ATOM 1758 C C . LEU A 1 220 ? 24.318 -16.820 -38.998 1.00 94.81 220 LEU A C 1
ATOM 1760 O O . LEU A 1 220 ? 24.263 -17.061 -40.200 1.00 94.81 220 LEU A O 1
ATOM 1764 N N . LYS A 1 221 ? 24.947 -15.748 -38.510 1.00 94.88 221 LYS A N 1
ATOM 1765 C CA . LYS A 1 221 ? 25.595 -14.749 -39.361 1.00 94.88 221 LYS A CA 1
ATOM 1766 C C . LYS A 1 221 ? 26.717 -15.369 -40.188 1.00 94.88 221 LYS A C 1
ATOM 1768 O O . LYS A 1 221 ? 26.718 -15.242 -41.405 1.00 94.88 221 LYS A O 1
ATOM 1773 N N . GLU A 1 222 ? 27.634 -16.087 -39.551 1.00 96.31 222 GLU A N 1
ATOM 1774 C CA . GLU A 1 222 ? 28.744 -16.769 -40.218 1.00 96.31 222 GLU A CA 1
ATOM 1775 C C . GLU A 1 222 ? 28.235 -17.824 -41.196 1.00 96.31 222 GLU A C 1
ATOM 1777 O O . GLU A 1 222 ? 28.784 -17.969 -42.284 1.00 96.31 222 GLU A O 1
ATOM 1782 N N . THR A 1 223 ? 27.165 -18.535 -40.834 1.00 96.25 223 THR A N 1
ATOM 1783 C CA . THR A 1 223 ? 26.529 -19.509 -41.726 1.00 96.25 223 THR A CA 1
ATOM 1784 C C . THR A 1 223 ? 26.043 -18.820 -42.997 1.00 96.25 223 THR A C 1
ATOM 1786 O O . THR A 1 223 ? 26.453 -19.210 -44.083 1.00 96.25 223 THR A O 1
ATOM 1789 N N . VAL A 1 224 ? 25.246 -17.754 -42.867 1.00 96.62 224 VAL A N 1
ATOM 1790 C CA . VAL A 1 224 ? 24.676 -17.022 -44.010 1.00 96.62 224 VAL A CA 1
ATOM 1791 C C . VAL A 1 224 ? 25.758 -16.379 -44.878 1.00 96.62 224 VAL A C 1
ATOM 1793 O O . VAL A 1 224 ? 25.677 -16.434 -46.100 1.00 96.62 224 VAL A O 1
ATOM 1796 N N . PHE A 1 225 ? 26.795 -15.797 -44.275 1.00 96.62 225 PHE A N 1
ATOM 1797 C CA . PHE A 1 225 ? 27.862 -15.117 -45.018 1.00 96.62 225 PHE A CA 1
ATOM 1798 C C . PHE A 1 225 ? 28.815 -16.076 -45.752 1.00 96.62 225 PHE A C 1
ATOM 1800 O O . PHE A 1 225 ? 29.527 -15.635 -46.650 1.00 96.62 225 PHE A O 1
ATOM 1807 N N . ASN A 1 226 ? 28.812 -17.367 -45.407 1.00 97.06 226 ASN A N 1
ATOM 1808 C CA . ASN A 1 226 ? 29.566 -18.409 -46.109 1.00 97.06 226 ASN A CA 1
ATOM 1809 C C . ASN A 1 226 ? 28.715 -19.191 -47.130 1.00 97.06 226 ASN A C 1
ATOM 1811 O O . ASN A 1 226 ? 29.229 -20.115 -47.762 1.00 97.06 226 ASN A O 1
ATOM 1815 N N . MET A 1 227 ? 27.428 -18.859 -47.289 1.00 96.56 227 MET A N 1
ATOM 1816 C CA . MET A 1 227 ? 26.558 -19.528 -48.258 1.00 96.56 227 MET A CA 1
ATOM 1817 C C . MET A 1 227 ? 26.886 -19.103 -49.701 1.00 96.56 227 MET A C 1
ATOM 1819 O O . MET A 1 227 ? 27.134 -17.921 -49.957 1.00 96.56 227 MET A O 1
ATOM 1823 N N . PRO A 1 228 ? 26.834 -20.037 -50.669 1.00 97.06 228 PRO A N 1
ATOM 1824 C CA . PRO A 1 228 ? 26.795 -19.712 -52.090 1.00 97.06 228 PRO A CA 1
ATOM 1825 C C . PRO A 1 228 ? 25.624 -18.785 -52.436 1.00 97.06 228 PRO A C 1
ATOM 1827 O O . PRO A 1 228 ? 24.561 -18.831 -51.818 1.00 97.06 228 PRO A O 1
ATOM 1830 N N . LEU A 1 229 ? 25.798 -17.966 -53.475 1.00 95.94 229 LEU A N 1
ATOM 1831 C CA . LEU A 1 229 ? 24.792 -16.980 -53.872 1.00 95.94 229 LEU A CA 1
ATOM 1832 C C . LEU A 1 229 ? 23.437 -17.606 -54.255 1.00 95.94 229 LEU A C 1
ATOM 1834 O O . LEU A 1 229 ? 22.388 -17.031 -53.961 1.00 95.94 229 LEU A O 1
ATOM 1838 N N . ASP A 1 230 ? 23.452 -18.772 -54.900 1.00 96.69 230 ASP A N 1
ATOM 1839 C CA . ASP A 1 230 ? 22.226 -19.467 -55.302 1.00 96.69 230 ASP A CA 1
ATOM 1840 C C . ASP A 1 230 ? 21.436 -19.953 -54.075 1.00 96.69 230 ASP A C 1
ATOM 1842 O O . ASP A 1 230 ? 20.235 -19.688 -53.979 1.00 96.69 230 ASP A O 1
ATOM 1846 N N . ASP A 1 231 ? 22.125 -20.513 -53.075 1.00 97.12 231 ASP A N 1
ATOM 1847 C CA . ASP A 1 231 ? 21.525 -20.946 -51.806 1.00 97.12 231 ASP A CA 1
ATOM 1848 C C . ASP A 1 231 ? 20.933 -19.760 -51.023 1.00 97.12 231 ASP A C 1
ATOM 1850 O O . ASP A 1 231 ? 19.875 -19.877 -50.395 1.00 97.12 231 ASP A O 1
ATOM 1854 N N . ILE A 1 232 ? 21.589 -18.590 -51.072 1.00 97.31 232 ILE A N 1
ATOM 1855 C CA . ILE A 1 232 ? 21.073 -17.356 -50.458 1.00 97.31 232 ILE A CA 1
ATOM 1856 C C . ILE A 1 232 ? 19.736 -16.969 -51.098 1.00 97.31 232 ILE A C 1
ATOM 1858 O O . ILE A 1 232 ? 18.772 -16.667 -50.388 1.00 97.31 232 ILE A O 1
ATOM 1862 N N . LYS A 1 233 ? 19.654 -16.983 -52.433 1.00 95.81 233 LYS A N 1
ATOM 1863 C CA . LYS A 1 233 ? 18.438 -16.609 -53.172 1.00 95.81 233 LYS A CA 1
ATOM 1864 C C . LYS A 1 233 ? 17.295 -17.586 -52.922 1.00 95.81 233 LYS A C 1
ATOM 1866 O O . LYS A 1 233 ? 16.164 -17.142 -52.711 1.00 95.81 233 LYS A O 1
ATOM 1871 N N . GLU A 1 234 ? 17.588 -18.884 -52.909 1.00 96.81 234 GLU A N 1
ATOM 1872 C CA . GLU A 1 234 ? 16.605 -19.928 -52.616 1.00 96.81 234 GLU A CA 1
ATOM 1873 C C . GLU A 1 234 ? 16.047 -19.777 -51.194 1.00 96.81 234 GLU A C 1
ATOM 1875 O O . GLU A 1 234 ? 14.832 -19.654 -51.008 1.00 96.81 234 GLU A O 1
ATOM 1880 N N . THR A 1 235 ? 16.929 -19.656 -50.197 1.00 96.50 235 THR A N 1
ATOM 1881 C CA . THR A 1 235 ? 16.529 -19.494 -48.790 1.00 96.50 235 THR A CA 1
ATOM 1882 C C . THR A 1 235 ? 15.753 -18.193 -48.575 1.00 96.50 235 THR A C 1
ATOM 1884 O O . THR A 1 235 ? 14.757 -18.158 -47.847 1.00 96.50 235 THR A O 1
ATOM 1887 N N . PHE A 1 236 ? 16.154 -17.101 -49.234 1.00 97.31 236 PHE A N 1
ATOM 1888 C CA . PHE A 1 236 ? 15.421 -15.838 -49.162 1.00 97.31 236 PHE A CA 1
ATOM 1889 C C . PHE A 1 236 ? 13.989 -15.995 -49.682 1.00 97.31 236 PHE A C 1
ATOM 1891 O O . PHE A 1 236 ? 13.046 -15.552 -49.023 1.00 97.31 236 PHE A O 1
ATOM 1898 N N . ALA A 1 237 ? 13.807 -16.641 -50.838 1.00 95.88 237 ALA A N 1
ATOM 1899 C CA . ALA A 1 237 ? 12.485 -16.891 -51.407 1.00 95.88 237 ALA A CA 1
ATOM 1900 C C . ALA A 1 237 ? 11.612 -17.750 -50.477 1.00 95.88 237 ALA A C 1
ATOM 1902 O O . ALA A 1 237 ? 10.431 -17.439 -50.293 1.00 95.88 237 ALA A O 1
ATOM 1903 N N . GLU A 1 238 ? 12.203 -18.761 -49.834 1.00 95.94 238 GLU A N 1
ATOM 1904 C CA . GLU A 1 238 ? 11.523 -19.625 -48.864 1.00 95.94 238 GLU A CA 1
ATOM 1905 C C . GLU A 1 238 ? 11.010 -18.842 -47.641 1.00 95.94 238 GLU A C 1
ATOM 1907 O O . GLU A 1 238 ? 9.879 -19.039 -47.193 1.00 95.94 238 GLU A O 1
ATOM 1912 N N . PHE A 1 239 ? 11.823 -17.937 -47.086 1.00 95.94 239 PHE A N 1
ATOM 1913 C CA . PHE A 1 239 ? 11.498 -17.228 -45.842 1.00 95.94 239 PHE A CA 1
ATOM 1914 C C . PHE A 1 239 ? 10.745 -15.909 -46.039 1.00 95.94 239 PHE A C 1
ATOM 1916 O O . PHE A 1 239 ? 10.090 -15.440 -45.104 1.00 95.94 239 PHE A O 1
ATOM 1923 N N . LYS A 1 240 ? 10.782 -15.307 -47.234 1.00 95.12 240 LYS A N 1
ATOM 1924 C CA . LYS A 1 240 ? 10.150 -14.003 -47.509 1.00 95.12 240 LYS A CA 1
ATOM 1925 C C . LYS A 1 240 ? 8.647 -14.003 -47.222 1.00 95.12 240 LYS A C 1
ATOM 1927 O O . LYS A 1 240 ? 8.129 -13.014 -46.707 1.00 95.12 240 LYS A O 1
ATOM 1932 N N . SER A 1 241 ? 7.965 -15.100 -47.549 1.00 91.94 241 SER A N 1
ATOM 1933 C CA . SER A 1 241 ? 6.509 -15.251 -47.409 1.00 91.94 241 SER A CA 1
ATOM 1934 C C . SER A 1 241 ? 6.062 -15.740 -46.027 1.00 91.94 241 SER A C 1
ATOM 1936 O O . SER A 1 241 ? 4.875 -15.667 -45.712 1.00 91.94 241 SER A O 1
ATOM 1938 N N . LYS A 1 242 ? 6.991 -16.216 -45.186 1.00 95.06 242 LYS A N 1
ATOM 1939 C CA . LYS A 1 242 ? 6.674 -16.695 -43.834 1.00 95.06 242 LYS A CA 1
ATOM 1940 C C . LYS A 1 242 ? 6.279 -15.522 -42.926 1.00 95.06 242 LYS A C 1
ATOM 1942 O O . LYS A 1 242 ? 6.771 -14.410 -43.131 1.00 95.06 242 LYS A O 1
ATOM 1947 N N . PRO A 1 243 ? 5.419 -15.725 -41.915 1.00 95.50 243 PRO A N 1
ATOM 1948 C CA . PRO A 1 243 ? 5.139 -14.693 -40.921 1.00 95.50 243 PRO A CA 1
ATOM 1949 C C . PRO A 1 243 ? 6.391 -14.362 -40.098 1.00 95.50 243 PRO A C 1
ATOM 1951 O O . PRO A 1 243 ? 7.330 -15.154 -40.015 1.00 95.50 243 PRO A O 1
ATOM 1954 N N . ASP A 1 244 ? 6.408 -13.171 -39.506 1.00 95.62 244 ASP A N 1
ATOM 1955 C CA . ASP A 1 244 ? 7.451 -12.792 -38.552 1.00 95.62 244 ASP A CA 1
ATOM 1956 C C . ASP A 1 244 ? 7.359 -13.655 -37.292 1.00 95.62 244 ASP A C 1
ATOM 1958 O O . ASP A 1 244 ? 6.276 -14.114 -36.918 1.00 95.62 244 ASP A O 1
ATOM 1962 N N . SER A 1 245 ? 8.492 -13.857 -36.618 1.00 94.50 245 SER A N 1
ATOM 1963 C CA . SER A 1 245 ? 8.482 -14.520 -35.318 1.00 94.50 245 SER A CA 1
ATOM 1964 C C . SER A 1 245 ? 7.630 -13.721 -34.335 1.00 94.50 245 SER A C 1
ATOM 1966 O O . SER A 1 245 ? 7.797 -12.505 -34.211 1.00 94.50 245 SER A O 1
ATOM 1968 N N . SER A 1 246 ? 6.803 -14.416 -33.552 1.00 93.50 246 SER A N 1
ATOM 1969 C CA . SER A 1 246 ? 6.048 -13.814 -32.448 1.00 93.50 246 SER A CA 1
ATOM 1970 C C . SER A 1 246 ? 6.946 -13.083 -31.443 1.00 93.50 246 SER A C 1
ATOM 1972 O O . SER A 1 246 ? 6.522 -12.106 -30.842 1.00 93.50 246 SER A O 1
ATOM 1974 N N . THR A 1 247 ? 8.209 -13.500 -31.309 1.00 92.06 247 THR A N 1
ATOM 1975 C CA . THR A 1 247 ? 9.184 -12.898 -30.386 1.00 92.06 247 THR A CA 1
ATOM 1976 C C . THR A 1 247 ? 9.967 -11.721 -30.971 1.00 92.06 247 THR A C 1
ATOM 1978 O O . THR A 1 247 ? 10.759 -11.115 -30.252 1.00 92.06 247 THR A O 1
ATOM 1981 N N . PHE A 1 248 ? 9.810 -11.399 -32.262 1.00 93.25 248 PHE A N 1
ATOM 1982 C CA . PHE A 1 248 ? 10.650 -10.394 -32.924 1.00 93.25 248 PHE A CA 1
ATOM 1983 C C . PHE A 1 248 ? 10.415 -8.990 -32.360 1.00 93.25 248 PHE A C 1
ATOM 1985 O O . PHE A 1 248 ? 11.370 -8.348 -31.939 1.00 93.25 248 PHE A O 1
ATOM 1992 N N . GLN A 1 249 ? 9.161 -8.535 -32.286 1.00 93.69 249 GLN A N 1
ATOM 1993 C CA . GLN A 1 249 ? 8.853 -7.191 -31.777 1.00 93.69 249 GLN A CA 1
ATOM 1994 C C . GLN A 1 249 ? 9.241 -7.034 -30.304 1.00 93.69 249 GLN A C 1
ATOM 1996 O O . GLN A 1 249 ? 9.913 -6.075 -29.950 1.00 93.69 249 GLN A O 1
ATOM 2001 N N . GLU A 1 250 ? 8.931 -8.017 -29.455 1.00 91.12 250 GLU A N 1
ATOM 2002 C CA . GLU A 1 250 ? 9.351 -7.999 -28.046 1.00 91.12 250 GLU A CA 1
ATOM 2003 C C . GLU A 1 250 ? 10.877 -7.935 -27.888 1.00 91.12 250 GLU A C 1
ATOM 2005 O O . GLU A 1 250 ? 11.390 -7.297 -26.975 1.00 91.12 250 GLU A O 1
ATOM 2010 N N . SER A 1 251 ? 11.614 -8.596 -28.782 1.00 92.81 251 SER A N 1
ATOM 2011 C CA . SER A 1 251 ? 13.077 -8.590 -28.808 1.00 92.81 251 SER A CA 1
ATOM 2012 C C . SER A 1 251 ? 13.638 -7.216 -29.178 1.00 92.81 251 SER A C 1
ATOM 2014 O O . SER A 1 251 ? 14.552 -6.730 -28.514 1.00 92.81 251 SER A O 1
ATOM 2016 N N . ILE A 1 252 ? 13.032 -6.548 -30.165 1.00 94.44 252 ILE A N 1
ATOM 2017 C CA . ILE A 1 252 ? 13.338 -5.155 -30.515 1.00 94.44 252 ILE A CA 1
ATOM 2018 C C . ILE A 1 252 ? 13.082 -4.229 -29.322 1.00 94.44 252 ILE A C 1
ATOM 2020 O O . ILE A 1 252 ? 13.940 -3.413 -28.993 1.00 94.44 252 ILE A O 1
ATOM 2024 N N . GLU A 1 253 ? 11.934 -4.361 -28.657 1.00 91.25 253 GLU A N 1
ATOM 2025 C CA . GLU A 1 253 ? 11.588 -3.515 -27.510 1.00 91.25 253 GLU A CA 1
ATOM 2026 C C . GLU A 1 253 ? 12.520 -3.751 -26.312 1.00 91.25 253 GLU A C 1
ATOM 2028 O O . GLU A 1 253 ? 12.965 -2.785 -25.699 1.00 91.25 253 GLU A O 1
ATOM 2033 N N . ARG A 1 254 ? 12.926 -5.000 -26.030 1.00 89.50 254 ARG A N 1
ATOM 2034 C CA . ARG A 1 254 ? 13.958 -5.288 -25.014 1.00 89.50 254 ARG A CA 1
ATOM 2035 C C . ARG A 1 254 ? 15.299 -4.632 -25.342 1.00 89.50 254 ARG A C 1
ATOM 2037 O O . ARG A 1 254 ? 15.931 -4.073 -24.451 1.00 89.50 254 ARG A O 1
ATOM 2044 N N . ALA A 1 255 ? 15.730 -4.674 -26.603 1.00 92.69 255 ALA A N 1
ATOM 2045 C CA . ALA A 1 255 ? 16.959 -4.004 -27.025 1.00 92.69 255 ALA A CA 1
ATOM 2046 C C . ALA A 1 255 ? 16.872 -2.477 -26.945 1.00 92.69 255 ALA A C 1
ATOM 2048 O O . ALA A 1 255 ? 17.846 -1.849 -26.537 1.00 92.69 255 ALA A O 1
ATOM 2049 N N . LYS A 1 256 ? 15.722 -1.879 -27.282 1.00 91.00 256 LYS A N 1
ATOM 2050 C CA . LYS A 1 256 ? 15.497 -0.432 -27.128 1.00 91.00 256 LYS A CA 1
ATOM 2051 C C . LYS A 1 256 ? 15.486 0.002 -25.666 1.00 91.00 256 LYS A C 1
ATOM 2053 O O . LYS A 1 256 ? 16.035 1.052 -25.352 1.00 91.00 256 LYS A O 1
ATOM 2058 N N . LEU A 1 257 ? 14.854 -0.791 -24.798 1.00 87.88 257 LEU A N 1
ATOM 2059 C CA . LEU A 1 257 ? 14.821 -0.541 -23.358 1.00 87.88 257 LEU A CA 1
ATOM 2060 C C . LEU A 1 257 ? 16.232 -0.591 -22.756 1.00 87.88 257 LEU A C 1
ATOM 2062 O O . LEU A 1 257 ? 16.535 0.168 -21.841 1.00 87.88 257 LEU A O 1
ATOM 2066 N N . GLY A 1 258 ? 17.095 -1.448 -23.306 1.00 90.50 258 GLY A N 1
ATOM 2067 C CA . GLY A 1 258 ? 18.479 -1.575 -22.883 1.00 90.50 258 GLY A CA 1
ATOM 2068 C C . GLY A 1 258 ? 18.609 -2.210 -21.501 1.00 90.50 258 GLY A C 1
ATOM 2069 O O . GLY A 1 258 ? 17.778 -3.018 -21.069 1.00 90.50 258 GLY A O 1
ATOM 2070 N N . GLU A 1 259 ? 19.703 -1.875 -20.827 1.00 92.69 259 GLU A N 1
ATOM 2071 C CA . GLU A 1 259 ? 19.958 -2.298 -19.454 1.00 92.69 259 GLU A CA 1
ATOM 2072 C C . GLU A 1 259 ? 18.974 -1.623 -18.494 1.00 92.69 259 GLU A C 1
ATOM 2074 O O . GLU A 1 259 ? 18.842 -0.400 -18.466 1.00 92.69 259 GLU A O 1
ATOM 2079 N N . HIS A 1 260 ? 18.271 -2.429 -17.706 1.00 93.06 260 HIS A N 1
ATOM 2080 C CA . HIS A 1 260 ? 17.278 -1.952 -16.755 1.00 93.06 260 HIS A CA 1
ATOM 2081 C C . HIS A 1 260 ? 17.199 -2.854 -15.524 1.00 93.06 260 HIS A C 1
ATOM 2083 O O . HIS A 1 260 ? 17.719 -3.968 -15.482 1.00 93.06 260 HIS A O 1
ATOM 2089 N N . TYR A 1 261 ? 16.525 -2.354 -14.501 1.00 94.88 261 TYR A N 1
ATOM 2090 C CA . TYR A 1 261 ? 16.287 -3.013 -13.233 1.00 94.88 261 TYR A CA 1
ATOM 2091 C C . TYR A 1 261 ? 14.791 -3.199 -13.027 1.00 94.88 261 TYR A C 1
ATOM 2093 O O . TYR A 1 261 ? 14.012 -2.265 -13.222 1.00 94.88 261 TYR A O 1
ATOM 2101 N N . LYS A 1 262 ? 14.397 -4.390 -12.576 1.00 95.31 262 LYS A N 1
ATOM 2102 C CA . LYS A 1 262 ? 13.042 -4.660 -12.086 1.00 95.31 262 LYS A CA 1
ATOM 2103 C C . LYS A 1 262 ? 13.082 -4.843 -10.582 1.00 95.31 262 LYS A C 1
ATOM 2105 O O . LYS A 1 262 ? 13.851 -5.657 -10.070 1.00 95.31 262 LYS A O 1
ATOM 2110 N N . VAL A 1 263 ? 12.243 -4.102 -9.873 1.00 96.88 263 VAL A N 1
ATOM 2111 C CA . VAL A 1 263 ? 12.051 -4.269 -8.434 1.00 96.88 263 VAL A CA 1
ATOM 2112 C C . VAL A 1 263 ? 10.978 -5.324 -8.223 1.00 96.88 263 VAL A C 1
ATOM 2114 O O . VAL A 1 263 ? 9.807 -5.122 -8.560 1.00 96.88 263 VAL A O 1
ATOM 2117 N N . LEU A 1 264 ? 11.398 -6.456 -7.669 1.00 96.12 264 LEU A N 1
ATOM 2118 C CA . LEU A 1 264 ? 10.537 -7.576 -7.336 1.00 96.12 264 LEU A CA 1
ATOM 2119 C C . LEU A 1 264 ? 10.182 -7.537 -5.851 1.00 96.12 264 LEU A C 1
ATOM 2121 O O . LEU A 1 264 ? 11.060 -7.366 -5.002 1.00 96.12 264 LEU A O 1
ATOM 2125 N N . VAL A 1 265 ? 8.894 -7.716 -5.562 1.00 94.62 265 VAL A N 1
ATOM 2126 C CA . VAL A 1 265 ? 8.337 -7.830 -4.210 1.00 94.62 265 VAL A CA 1
ATOM 2127 C C . VAL A 1 265 ? 7.431 -9.054 -4.176 1.00 94.62 265 VAL A C 1
ATOM 2129 O O . VAL A 1 265 ? 6.460 -9.112 -4.939 1.00 94.62 265 VAL A O 1
ATOM 2132 N N . ASP A 1 266 ? 7.759 -10.028 -3.328 1.00 91.75 266 ASP A N 1
ATOM 2133 C CA . ASP A 1 266 ? 7.098 -11.341 -3.265 1.00 91.75 266 ASP A CA 1
ATOM 2134 C C . ASP A 1 266 ? 7.000 -12.001 -4.657 1.00 91.75 266 ASP A C 1
ATOM 2136 O O . ASP A 1 266 ? 5.929 -12.409 -5.119 1.00 91.75 266 ASP A O 1
ATOM 2140 N N . GLY A 1 267 ? 8.120 -12.010 -5.388 1.00 90.50 267 GLY A N 1
ATOM 2141 C CA . GLY A 1 267 ? 8.224 -12.539 -6.752 1.00 90.50 267 GLY A CA 1
ATOM 2142 C C . GLY A 1 267 ? 7.498 -11.753 -7.857 1.00 90.50 267 GLY A C 1
ATOM 2143 O O . GLY A 1 267 ? 7.553 -12.168 -9.014 1.00 90.50 267 GLY A O 1
ATOM 2144 N N . LYS A 1 268 ? 6.828 -10.632 -7.557 1.00 92.38 268 LYS A N 1
ATOM 2145 C CA . LYS A 1 268 ? 6.089 -9.824 -8.550 1.00 92.38 268 LYS A CA 1
ATOM 2146 C C . LYS A 1 268 ? 6.838 -8.541 -8.900 1.00 92.38 268 LYS A C 1
ATOM 2148 O O . LYS A 1 268 ? 7.271 -7.831 -7.996 1.00 92.38 268 LYS A O 1
ATOM 2153 N N . SER A 1 269 ? 6.926 -8.209 -10.193 1.00 93.81 269 SER A N 1
ATOM 2154 C CA . SER A 1 269 ? 7.446 -6.906 -10.644 1.00 93.81 269 SER A CA 1
ATOM 2155 C C . SER A 1 269 ? 6.518 -5.784 -10.184 1.00 93.81 269 SER A C 1
ATOM 2157 O O . SER A 1 269 ? 5.313 -5.825 -10.444 1.00 93.81 269 SER A O 1
ATOM 2159 N N . ARG A 1 270 ? 7.073 -4.815 -9.451 1.00 93.69 270 ARG A N 1
ATOM 2160 C CA . ARG A 1 270 ? 6.351 -3.650 -8.915 1.00 93.69 270 ARG A CA 1
ATOM 2161 C C . ARG A 1 270 ? 6.803 -2.327 -9.513 1.00 93.69 270 ARG A C 1
ATOM 2163 O O . ARG A 1 270 ? 6.060 -1.358 -9.435 1.00 93.69 270 ARG A O 1
ATOM 2170 N N . PHE A 1 271 ? 8.016 -2.278 -10.046 1.00 94.31 271 PHE A N 1
ATOM 2171 C CA . PHE A 1 271 ? 8.608 -1.075 -10.610 1.00 94.31 271 PHE A CA 1
ATOM 2172 C C . PHE A 1 271 ? 9.754 -1.459 -11.546 1.00 94.31 271 PHE A C 1
ATOM 2174 O O . PHE A 1 271 ? 10.466 -2.428 -11.274 1.00 94.31 271 PHE A O 1
ATOM 2181 N N . GLU A 1 272 ? 9.940 -0.704 -12.625 1.00 92.62 272 GLU A N 1
ATOM 2182 C CA . GLU A 1 272 ? 11.030 -0.899 -13.581 1.00 92.62 272 GLU A CA 1
ATOM 2183 C C . GLU A 1 272 ? 11.702 0.445 -13.869 1.00 92.62 272 GLU A C 1
ATOM 2185 O O . GLU A 1 272 ? 11.031 1.466 -14.004 1.00 92.62 272 GLU A O 1
ATOM 2190 N N . THR A 1 273 ? 13.030 0.461 -13.937 1.00 91.62 273 THR A N 1
ATOM 2191 C CA . THR A 1 273 ? 13.814 1.678 -14.194 1.00 91.62 273 THR A CA 1
ATOM 2192 C C . THR A 1 273 ? 15.165 1.333 -14.804 1.00 91.62 273 THR A C 1
ATOM 2194 O O . THR A 1 273 ? 15.679 0.240 -14.596 1.00 91.62 273 THR A O 1
ATOM 2197 N N . THR A 1 274 ? 15.782 2.261 -15.527 1.00 91.19 274 THR A N 1
ATOM 2198 C CA . THR A 1 274 ? 17.167 2.126 -16.001 1.00 91.19 274 THR A CA 1
ATOM 2199 C C . THR A 1 274 ? 18.204 2.557 -14.953 1.00 91.19 274 THR A C 1
ATOM 2201 O O . THR A 1 274 ? 19.379 2.232 -15.094 1.00 91.19 274 THR A O 1
ATOM 2204 N N . SER A 1 275 ? 17.798 3.240 -13.872 1.00 91.50 275 SER A N 1
ATOM 2205 C CA . SER A 1 275 ? 18.700 3.650 -12.783 1.00 91.50 275 SER A CA 1
ATOM 2206 C C . SER A 1 275 ? 18.759 2.602 -11.673 1.00 91.50 275 SER A C 1
ATOM 2208 O O . SER A 1 275 ? 17.753 2.282 -11.034 1.00 91.50 275 SER A O 1
ATOM 2210 N N . LYS A 1 276 ? 19.972 2.124 -11.386 1.00 92.88 276 LYS A N 1
ATOM 2211 C CA . LYS A 1 276 ? 20.236 1.217 -10.266 1.00 92.88 276 LYS A CA 1
ATOM 2212 C C . LYS A 1 276 ? 19.902 1.872 -8.925 1.00 92.88 276 LYS A C 1
ATOM 2214 O O . LYS A 1 276 ? 19.268 1.251 -8.078 1.00 92.88 276 LYS A O 1
ATOM 2219 N N . GLU A 1 277 ? 20.292 3.131 -8.756 1.00 93.06 277 GLU A N 1
ATOM 2220 C CA . GLU A 1 277 ? 20.096 3.914 -7.534 1.00 93.06 277 GLU A CA 1
ATOM 2221 C C . GLU A 1 277 ? 18.603 4.081 -7.234 1.00 93.06 277 GLU A C 1
ATOM 2223 O O . GLU A 1 277 ? 18.165 3.894 -6.100 1.00 93.06 277 GLU A O 1
ATOM 2228 N N . LEU A 1 278 ? 17.790 4.361 -8.260 1.00 92.75 278 LEU A N 1
ATOM 2229 C CA . LEU A 1 278 ? 16.343 4.459 -8.093 1.00 92.75 278 LEU A CA 1
ATOM 2230 C C . LEU A 1 278 ? 15.711 3.097 -7.761 1.00 92.75 278 LEU A C 1
ATOM 2232 O O . LEU A 1 278 ? 14.816 3.025 -6.919 1.00 92.75 278 LEU A O 1
ATOM 2236 N N . ALA A 1 279 ? 16.189 2.005 -8.364 1.00 94.69 279 ALA A N 1
ATOM 2237 C CA . ALA A 1 279 ? 15.738 0.662 -7.999 1.00 94.69 279 ALA A CA 1
ATOM 2238 C C . ALA A 1 279 ? 16.071 0.326 -6.532 1.00 94.69 279 ALA A C 1
ATOM 2240 O O . ALA A 1 279 ? 15.239 -0.246 -5.825 1.00 94.69 279 ALA A O 1
ATOM 2241 N N . GLU A 1 280 ? 17.249 0.727 -6.044 1.00 94.94 280 GLU A N 1
ATOM 2242 C CA . GLU A 1 280 ? 17.660 0.567 -4.643 1.00 94.94 280 GLU A CA 1
ATOM 2243 C C . GLU A 1 280 ? 16.781 1.381 -3.678 1.00 94.94 280 GLU A C 1
ATOM 2245 O O . GLU A 1 280 ? 16.379 0.856 -2.636 1.00 94.94 280 GLU A O 1
ATOM 2250 N N . VAL A 1 281 ? 16.393 2.608 -4.048 1.00 94.50 281 VAL A N 1
ATOM 2251 C CA . VAL A 1 281 ? 15.424 3.431 -3.296 1.00 94.50 281 VAL A CA 1
ATOM 2252 C C . VAL A 1 281 ? 14.088 2.706 -3.132 1.00 94.50 281 VAL A C 1
ATOM 2254 O O . VAL A 1 281 ? 13.560 2.613 -2.020 1.00 94.50 281 VAL A O 1
ATOM 2257 N N . TYR A 1 282 ? 13.557 2.137 -4.216 1.00 95.12 282 TYR A N 1
ATOM 2258 C CA . TYR A 1 282 ? 12.319 1.359 -4.176 1.00 95.12 282 TYR A CA 1
ATOM 2259 C C . TYR A 1 282 ? 12.466 0.100 -3.312 1.00 95.12 282 TYR A C 1
ATOM 2261 O O . TYR A 1 282 ? 11.598 -0.180 -2.485 1.00 95.12 282 TYR A O 1
ATOM 2269 N N . VAL A 1 283 ? 13.578 -0.634 -3.435 1.00 94.94 283 VAL A N 1
ATOM 2270 C CA . VAL A 1 283 ? 13.879 -1.792 -2.575 1.00 94.94 283 VAL A CA 1
ATOM 2271 C C . VAL A 1 283 ? 13.885 -1.392 -1.099 1.00 94.94 283 VAL A C 1
ATOM 2273 O O . VAL A 1 283 ? 13.270 -2.072 -0.276 1.00 94.94 283 VAL A O 1
ATOM 2276 N N . GLN A 1 284 ? 14.535 -0.281 -0.746 1.00 93.25 284 GLN A N 1
ATOM 2277 C CA . GLN A 1 284 ? 14.574 0.215 0.629 1.00 93.25 284 GLN A CA 1
ATOM 2278 C C . GLN A 1 284 ? 13.175 0.593 1.139 1.00 93.25 284 GLN A C 1
ATOM 2280 O O . GLN A 1 284 ? 12.817 0.234 2.264 1.00 93.25 284 GLN A O 1
ATOM 2285 N N . ALA A 1 285 ? 12.375 1.274 0.316 1.00 92.69 285 ALA A N 1
ATOM 2286 C CA . ALA A 1 285 ? 11.013 1.673 0.660 1.00 92.69 285 ALA A CA 1
ATOM 2287 C C . ALA A 1 285 ? 10.082 0.468 0.877 1.00 92.69 285 ALA A C 1
ATOM 2289 O O . ALA A 1 285 ? 9.327 0.430 1.846 1.00 92.69 285 ALA A O 1
ATOM 2290 N N . TYR A 1 286 ? 10.151 -0.551 0.015 1.00 92.94 286 TYR A N 1
ATOM 2291 C CA . TYR A 1 286 ? 9.357 -1.767 0.187 1.00 92.94 286 TYR A CA 1
ATOM 2292 C C . TYR A 1 286 ? 9.778 -2.552 1.428 1.00 92.94 286 TYR A C 1
ATOM 2294 O O . TYR A 1 286 ? 8.914 -2.977 2.193 1.00 92.94 286 TYR A O 1
ATOM 2302 N N . ARG A 1 287 ? 11.087 -2.698 1.680 1.00 90.19 287 ARG A N 1
ATOM 2303 C CA . ARG A 1 287 ? 11.597 -3.393 2.876 1.00 90.19 287 ARG A CA 1
ATOM 2304 C C . ARG A 1 287 ? 11.122 -2.749 4.174 1.00 90.19 287 ARG A C 1
ATOM 2306 O O . ARG A 1 287 ? 10.771 -3.469 5.105 1.00 90.19 287 ARG A O 1
ATOM 2313 N N . SER A 1 288 ? 11.048 -1.418 4.232 1.00 87.12 288 SER A N 1
ATOM 2314 C CA . SER A 1 288 ? 10.574 -0.717 5.433 1.00 87.12 288 SER A CA 1
ATOM 2315 C C . SER A 1 288 ? 9.092 -0.961 5.742 1.00 87.12 288 SER A C 1
ATOM 2317 O O . SER A 1 288 ? 8.651 -0.675 6.849 1.00 87.12 288 SER A O 1
ATOM 2319 N N . CYS A 1 289 ? 8.320 -1.529 4.808 1.00 87.50 289 CYS A N 1
ATOM 2320 C CA . CYS A 1 289 ? 6.904 -1.832 5.008 1.00 87.50 289 CYS A CA 1
ATOM 2321 C C . CYS A 1 289 ? 6.618 -3.222 5.588 1.00 87.50 289 CYS A C 1
ATOM 2323 O O . CYS A 1 289 ? 5.453 -3.493 5.884 1.00 87.50 289 CYS A O 1
ATOM 2325 N N . PHE A 1 290 ? 7.627 -4.084 5.754 1.00 87.88 290 PHE A N 1
ATOM 2326 C CA . PHE A 1 290 ? 7.454 -5.419 6.345 1.00 87.88 290 PHE A CA 1
ATOM 2327 C C . PHE A 1 290 ? 7.417 -5.375 7.875 1.00 87.88 290 PHE A C 1
ATOM 2329 O O . PHE A 1 290 ? 6.654 -6.124 8.483 1.00 87.88 290 PHE A O 1
ATOM 2336 N N . HIS A 1 291 ? 8.174 -4.455 8.481 1.00 88.31 291 HIS A N 1
ATOM 2337 C CA . HIS A 1 291 ? 8.050 -4.111 9.894 1.00 88.31 291 HIS A CA 1
ATOM 2338 C C . HIS A 1 291 ? 7.214 -2.845 10.042 1.00 88.31 291 HIS A C 1
ATOM 2340 O O . HIS A 1 291 ? 7.619 -1.768 9.609 1.00 88.31 291 HIS A O 1
ATOM 2346 N N . LYS A 1 292 ? 6.046 -2.962 10.668 1.00 90.06 292 LYS A N 1
ATOM 2347 C CA . LYS A 1 292 ? 5.094 -1.861 10.816 1.00 90.06 292 LYS A CA 1
ATOM 2348 C C . LYS A 1 292 ? 4.953 -1.499 12.288 1.00 90.06 292 LYS A C 1
ATOM 2350 O O . LYS A 1 292 ? 4.652 -2.356 13.116 1.00 90.06 292 LYS A O 1
ATOM 2355 N N . THR A 1 293 ? 5.119 -0.220 12.597 1.00 91.94 293 THR A N 1
ATOM 2356 C CA . THR A 1 293 ? 4.803 0.351 13.912 1.00 91.94 293 THR A CA 1
ATOM 2357 C C . THR A 1 293 ? 3.488 1.106 13.797 1.00 91.94 293 THR A C 1
ATOM 2359 O O . THR A 1 293 ? 3.310 1.870 12.849 1.00 91.94 293 THR A O 1
ATOM 2362 N N . ALA A 1 294 ? 2.569 0.915 14.738 1.00 93.75 294 ALA A N 1
ATOM 2363 C CA . ALA A 1 294 ? 1.275 1.584 14.710 1.00 93.75 294 ALA A CA 1
ATOM 2364 C C . ALA A 1 294 ? 0.804 2.008 16.101 1.00 93.75 294 ALA A C 1
ATOM 2366 O O . ALA A 1 294 ? 0.977 1.272 17.075 1.00 93.75 294 ALA A O 1
ATOM 2367 N N . ASP A 1 295 ? 0.159 3.171 16.168 1.00 94.44 295 ASP A N 1
ATOM 2368 C CA . ASP A 1 295 ? -0.697 3.526 17.296 1.00 94.44 295 ASP A CA 1
ATOM 2369 C C . ASP A 1 295 ? -2.059 2.859 17.106 1.00 94.44 295 ASP A C 1
ATOM 2371 O O . ASP A 1 295 ? -2.712 3.002 16.068 1.00 94.44 295 ASP A O 1
ATOM 2375 N N . ILE A 1 296 ? -2.475 2.106 18.119 1.00 95.62 296 ILE A N 1
ATOM 2376 C CA . ILE A 1 296 ? -3.716 1.341 18.106 1.00 95.62 296 ILE A CA 1
ATOM 2377 C C . ILE A 1 296 ? -4.810 2.128 18.824 1.00 95.62 296 ILE A C 1
ATOM 2379 O O . ILE A 1 296 ? -4.636 2.562 19.962 1.00 95.62 296 ILE A O 1
ATOM 2383 N N . LEU A 1 297 ? -5.949 2.297 18.158 1.00 93.94 297 LEU A N 1
ATOM 2384 C CA . LEU A 1 297 ? -7.121 3.028 18.636 1.00 93.94 297 LEU A CA 1
ATOM 2385 C C . LEU A 1 297 ? -8.212 2.027 19.054 1.00 93.94 297 LEU A C 1
ATOM 2387 O O . LEU A 1 297 ? -9.104 1.697 18.269 1.00 93.94 297 LEU A O 1
ATOM 2391 N N . MET A 1 298 ? -8.120 1.537 20.291 1.00 92.62 298 MET A N 1
ATOM 2392 C CA . MET A 1 298 ? -9.126 0.683 20.935 1.00 92.62 298 MET A CA 1
ATOM 2393 C C . MET A 1 298 ? -9.603 1.341 22.228 1.00 92.62 298 MET A C 1
ATOM 2395 O O . MET A 1 298 ? -8.797 1.860 23.003 1.00 92.62 298 MET A O 1
ATOM 2399 N N . ASN A 1 299 ? -10.906 1.291 22.463 1.00 91.75 299 ASN A N 1
ATOM 2400 C CA . ASN A 1 299 ? -11.566 1.891 23.613 1.00 91.75 299 ASN A CA 1
ATOM 2401 C C . ASN A 1 299 ? -11.994 0.838 24.640 1.00 91.75 299 ASN A C 1
ATOM 2403 O O . ASN A 1 299 ? -11.902 1.098 25.838 1.00 91.75 299 ASN A O 1
ATOM 2407 N N . ASN A 1 300 ? -12.457 -0.329 24.187 1.00 94.56 300 ASN A N 1
ATOM 2408 C CA . ASN A 1 300 ? -12.993 -1.386 25.038 1.00 94.56 300 ASN A CA 1
ATOM 2409 C C . ASN A 1 300 ? -12.579 -2.769 24.499 1.00 94.56 300 ASN A C 1
ATOM 2411 O O . ASN A 1 300 ? -13.410 -3.484 23.932 1.00 94.56 300 ASN A O 1
ATOM 2415 N N . PRO A 1 301 ? -11.296 -3.153 24.626 1.00 96.44 301 PRO A N 1
ATOM 2416 C CA . PRO A 1 301 ? -10.857 -4.474 24.206 1.00 96.44 301 PRO A CA 1
ATOM 2417 C C . PRO A 1 301 ? -11.350 -5.556 25.176 1.00 96.44 301 PRO A C 1
ATOM 2419 O O . PRO A 1 301 ? -11.371 -5.362 26.391 1.00 96.44 301 PRO A O 1
ATOM 2422 N N . LEU A 1 302 ? -11.702 -6.722 24.638 1.00 97.31 302 LEU A N 1
ATOM 2423 C CA . LEU A 1 302 ? -11.948 -7.930 25.418 1.00 97.31 302 LEU A CA 1
ATOM 2424 C C . LEU A 1 302 ? -10.609 -8.528 25.870 1.00 97.31 302 LEU A C 1
ATOM 2426 O O . LEU A 1 302 ? -9.731 -8.783 25.047 1.00 97.31 302 LEU A O 1
ATOM 2430 N N . GLU A 1 303 ? -10.447 -8.786 27.163 1.00 97.25 303 GLU A N 1
ATOM 2431 C CA . GLU A 1 303 ? -9.270 -9.491 27.672 1.00 97.25 303 GLU A CA 1
ATOM 2432 C C . GLU A 1 303 ? -9.483 -11.006 27.592 1.00 97.25 303 GLU A C 1
ATOM 2434 O O . GLU A 1 303 ? -10.445 -11.527 28.154 1.00 97.25 303 GLU A O 1
ATOM 2439 N N . LEU A 1 304 ? -8.590 -11.706 26.887 1.00 96.44 304 LEU A N 1
ATOM 2440 C CA . LEU A 1 304 ? -8.590 -13.164 26.764 1.00 96.44 304 LEU A CA 1
ATOM 2441 C C . LEU A 1 304 ? -7.208 -13.740 27.080 1.00 96.44 304 LEU A C 1
ATOM 2443 O O . LEU A 1 304 ? -6.177 -13.071 26.967 1.00 96.44 304 LEU A O 1
ATOM 2447 N N . ASP A 1 305 ? -7.195 -15.024 27.424 1.00 95.19 305 ASP A N 1
ATOM 2448 C CA . ASP A 1 305 ? -5.980 -15.830 27.401 1.00 95.19 305 ASP A CA 1
ATOM 2449 C C . ASP A 1 305 ? -5.394 -15.912 25.984 1.00 95.19 305 ASP A C 1
ATOM 2451 O O . ASP A 1 305 ? -6.118 -15.857 24.993 1.00 95.19 305 ASP A O 1
ATOM 2455 N N . ASP A 1 306 ? -4.075 -16.095 25.880 1.00 94.12 306 ASP A N 1
ATOM 2456 C CA . ASP A 1 306 ? -3.446 -16.415 24.595 1.00 94.12 306 ASP A CA 1
ATOM 2457 C C . ASP A 1 306 ? -3.918 -17.791 24.106 1.00 94.12 306 ASP A C 1
ATOM 2459 O O . ASP A 1 306 ? -3.615 -18.818 24.724 1.00 94.12 306 ASP A O 1
ATOM 2463 N N . LEU A 1 307 ? -4.684 -17.788 23.011 1.00 93.38 307 LEU A N 1
ATOM 2464 C CA . LEU A 1 307 ? -5.300 -18.974 22.413 1.00 93.38 307 LEU A CA 1
ATOM 2465 C C . LEU A 1 307 ? -4.405 -19.649 21.358 1.00 93.38 307 LEU A C 1
ATOM 2467 O O . LEU A 1 307 ? -4.819 -20.624 20.731 1.00 93.38 307 LEU A O 1
ATOM 2471 N N . GLY A 1 308 ? -3.190 -19.143 21.118 1.00 88.62 308 GLY A N 1
ATOM 2472 C CA . GLY A 1 308 ? -2.262 -19.714 20.143 1.00 88.62 308 GLY A CA 1
ATOM 2473 C C . GLY A 1 308 ? -2.688 -19.457 18.697 1.00 88.62 308 GLY A C 1
ATOM 2474 O O . GLY A 1 308 ? -2.366 -18.415 18.143 1.00 88.62 308 GLY A O 1
ATOM 2475 N N . LEU A 1 309 ? -3.388 -20.401 18.061 1.00 87.06 309 LEU A N 1
ATOM 2476 C CA . LEU A 1 309 ? -3.795 -20.290 16.647 1.00 87.06 309 LEU A CA 1
ATOM 2477 C C . LEU A 1 309 ? -5.050 -19.432 16.425 1.00 87.06 309 LEU A C 1
ATOM 2479 O O . LEU A 1 309 ? -5.448 -19.240 15.280 1.00 87.06 309 LEU A O 1
ATOM 2483 N N . TRP A 1 310 ? -5.686 -18.948 17.499 1.00 92.94 310 TRP A N 1
ATOM 2484 C CA . TRP A 1 310 ? -6.862 -18.070 17.436 1.00 92.94 310 TRP A CA 1
ATOM 2485 C C . TRP A 1 310 ? -7.967 -18.597 16.507 1.00 92.94 310 TRP A C 1
ATOM 2487 O O . TRP A 1 310 ? -8.569 -17.849 15.739 1.00 92.94 310 TRP A O 1
ATOM 2497 N N . SER A 1 311 ? -8.249 -19.905 16.568 1.00 94.44 311 SER A N 1
ATOM 2498 C CA . SER A 1 311 ? -9.312 -20.505 15.762 1.00 94.44 311 SER A CA 1
ATOM 2499 C C . SER A 1 311 ? -10.683 -19.968 16.186 1.00 94.44 311 SER A C 1
ATOM 2501 O O . SER A 1 311 ? -10.917 -19.672 17.360 1.00 94.44 311 SER A O 1
ATOM 2503 N N . SER A 1 312 ? -11.631 -19.887 15.246 1.00 95.31 312 SER A N 1
ATOM 2504 C CA . SER A 1 312 ? -12.985 -19.403 15.564 1.00 95.31 312 SER A CA 1
ATOM 2505 C C . SER A 1 312 ? -13.658 -20.218 16.678 1.00 95.31 312 SER A C 1
ATOM 2507 O O . SER A 1 312 ? -14.406 -19.663 17.477 1.00 95.31 312 SER A O 1
ATOM 2509 N N . GLN A 1 313 ? -13.364 -21.518 16.778 1.00 95.06 313 GLN A N 1
ATOM 2510 C CA . GLN A 1 313 ? -13.909 -22.381 17.823 1.00 95.06 313 GLN A CA 1
ATOM 2511 C C . GLN A 1 313 ? -13.291 -22.087 19.196 1.00 95.06 313 GLN A C 1
ATOM 2513 O O . GLN A 1 313 ? -14.009 -22.092 20.195 1.00 95.06 313 GLN A O 1
ATOM 2518 N N . ASP A 1 314 ? -11.981 -21.849 19.265 1.00 95.81 314 ASP A N 1
ATOM 2519 C CA . ASP A 1 314 ? -11.305 -21.561 20.535 1.00 95.81 314 ASP A CA 1
ATOM 2520 C C . ASP A 1 314 ? -11.720 -20.196 21.076 1.00 95.81 314 ASP A C 1
ATOM 2522 O O . ASP A 1 314 ? -12.006 -20.070 22.265 1.00 95.81 314 ASP A O 1
ATOM 2526 N N . ILE A 1 315 ? -11.869 -19.208 20.189 1.00 96.50 315 ILE A N 1
ATOM 2527 C CA . ILE A 1 315 ? -12.411 -17.897 20.548 1.00 96.50 315 ILE A CA 1
ATOM 2528 C C . ILE A 1 315 ? -13.854 -18.043 21.045 1.00 96.50 315 ILE A C 1
ATOM 2530 O O . ILE A 1 315 ? -14.184 -17.528 22.110 1.00 96.50 315 ILE A O 1
ATOM 2534 N N . LEU A 1 316 ? -14.708 -18.786 20.325 1.00 96.19 316 LEU A N 1
ATOM 2535 C CA . LEU A 1 316 ? -16.092 -19.019 20.745 1.00 96.19 316 LEU A CA 1
ATOM 2536 C C . LEU A 1 316 ? -16.156 -19.663 22.138 1.00 96.19 316 LEU A C 1
ATOM 2538 O O . LEU A 1 316 ? -16.964 -19.254 22.959 1.00 96.19 316 LEU A O 1
ATOM 2542 N N . LYS A 1 317 ? -15.300 -20.646 22.437 1.00 95.31 317 LYS A N 1
ATOM 2543 C CA . LYS A 1 317 ? -15.232 -21.240 23.783 1.00 95.31 317 LYS A CA 1
ATOM 2544 C C . LYS A 1 317 ? -14.789 -20.220 24.830 1.00 95.31 317 LYS A C 1
ATOM 2546 O O . LYS A 1 317 ? -15.368 -20.186 25.911 1.00 95.31 317 LYS A O 1
ATOM 2551 N N . ALA A 1 318 ? -13.790 -19.398 24.511 1.00 96.00 318 ALA A N 1
ATOM 2552 C CA . ALA A 1 318 ? -13.228 -18.417 25.434 1.00 96.00 318 ALA A CA 1
ATOM 2553 C C . ALA A 1 318 ? -14.232 -17.319 25.824 1.00 96.00 318 ALA A C 1
ATOM 2555 O O . ALA A 1 318 ? -14.210 -16.858 26.962 1.00 96.00 318 ALA A O 1
ATOM 2556 N N . ILE A 1 319 ? -15.146 -16.942 24.921 1.00 95.44 319 ILE A N 1
ATOM 2557 C CA . ILE A 1 319 ? -16.193 -15.948 25.216 1.00 95.44 319 ILE A CA 1
ATOM 2558 C C . ILE A 1 319 ? -17.425 -16.536 25.921 1.00 95.44 319 ILE A C 1
ATOM 2560 O O . ILE A 1 319 ? -18.328 -15.782 26.271 1.00 95.44 319 ILE A O 1
ATOM 2564 N N . ASN A 1 320 ? -17.459 -17.858 26.138 1.00 94.19 320 ASN A N 1
ATOM 2565 C CA . ASN A 1 320 ? -18.498 -18.587 26.875 1.00 94.19 320 ASN A CA 1
ATOM 2566 C C . ASN A 1 320 ? -19.950 -18.159 26.535 1.00 94.19 320 ASN A C 1
ATOM 2568 O O . ASN A 1 320 ? -20.667 -17.655 27.406 1.00 94.19 320 ASN A O 1
ATOM 2572 N N . PRO A 1 321 ? -20.388 -18.318 25.273 1.00 94.38 321 PRO A N 1
ATOM 2573 C CA . PRO A 1 321 ? -21.687 -17.850 24.811 1.00 94.38 321 PRO A CA 1
ATOM 2574 C C . PRO A 1 321 ? -22.820 -18.795 25.237 1.00 94.38 321 PRO A C 1
ATOM 2576 O O . PRO A 1 321 ? -22.590 -19.905 25.719 1.00 94.38 321 PRO A O 1
ATOM 2579 N N . ASP A 1 322 ? -24.065 -18.372 25.019 1.00 94.94 322 ASP A N 1
ATOM 2580 C CA . ASP A 1 322 ? -25.235 -19.218 25.251 1.00 94.94 322 ASP A CA 1
ATOM 2581 C C . ASP A 1 322 ? -25.366 -20.377 24.236 1.00 94.94 322 ASP A C 1
ATOM 2583 O O . ASP A 1 322 ? -24.739 -20.418 23.172 1.00 94.94 322 ASP A O 1
ATOM 2587 N N . ASN A 1 323 ? -26.222 -21.347 24.570 1.00 96.00 323 ASN A N 1
ATOM 2588 C CA . ASN A 1 323 ? -26.455 -22.533 23.740 1.00 96.00 323 ASN A CA 1
ATOM 2589 C C . ASN A 1 323 ? -27.033 -22.199 22.354 1.00 96.00 323 ASN A C 1
ATOM 2591 O O . ASN A 1 323 ? -26.783 -22.935 21.397 1.00 96.00 323 ASN A O 1
ATOM 2595 N N . GLU A 1 324 ? -27.806 -21.117 22.233 1.00 96.25 324 GLU A N 1
ATOM 2596 C CA . GLU A 1 324 ? -28.389 -20.694 20.956 1.00 96.25 324 GLU A CA 1
ATOM 2597 C C . GLU A 1 324 ? -27.302 -20.193 20.005 1.00 96.25 324 GLU A C 1
ATOM 2599 O O . GLU A 1 324 ? -27.260 -20.584 18.838 1.00 96.25 324 GLU A O 1
ATOM 2604 N N . THR A 1 325 ? -26.355 -19.420 20.527 1.00 96.00 325 THR A N 1
ATOM 2605 C CA . THR A 1 325 ? -25.181 -18.921 19.814 1.00 96.00 325 THR A CA 1
ATOM 2606 C C . THR A 1 325 ? -24.262 -20.064 19.391 1.00 96.00 325 THR A C 1
ATOM 2608 O O . THR A 1 325 ? -23.793 -20.087 18.251 1.00 96.00 325 THR A O 1
ATOM 2611 N N . ILE A 1 326 ? -24.044 -21.056 20.265 1.00 96.25 326 ILE A N 1
ATOM 2612 C CA . ILE A 1 326 ? -23.279 -22.267 19.923 1.00 96.25 326 ILE A CA 1
ATOM 2613 C C . ILE A 1 326 ? -23.955 -23.016 18.772 1.00 96.25 326 ILE A C 1
ATOM 2615 O O . ILE A 1 326 ? -23.287 -23.421 17.819 1.00 96.25 326 ILE A O 1
ATOM 2619 N N . LYS A 1 327 ? -25.280 -23.186 18.822 1.00 96.69 327 LYS A N 1
ATOM 2620 C CA . LYS A 1 327 ? -26.033 -23.827 17.739 1.00 96.69 327 LYS A CA 1
ATOM 2621 C C . LYS A 1 327 ? -25.906 -23.036 16.431 1.00 96.69 327 LYS A C 1
ATOM 2623 O O . LYS A 1 327 ? -25.550 -23.616 15.408 1.00 96.69 327 LYS A O 1
ATOM 2628 N N . ALA A 1 328 ? -26.108 -21.719 16.482 1.00 96.81 328 ALA A N 1
ATOM 2629 C CA . ALA A 1 328 ? -25.993 -20.835 15.325 1.00 96.81 328 ALA A CA 1
ATOM 2630 C C . ALA A 1 328 ? -24.588 -20.855 14.697 1.00 96.81 328 ALA A C 1
ATOM 2632 O O . ALA A 1 328 ? -24.471 -20.786 13.474 1.00 96.81 328 ALA A O 1
ATOM 2633 N N . TYR A 1 329 ? -23.527 -20.994 15.502 1.00 97.00 329 TYR A N 1
ATOM 2634 C CA . TYR A 1 329 ? -22.152 -21.151 15.018 1.00 97.00 329 TYR A CA 1
ATOM 2635 C C . TYR A 1 329 ? -21.986 -22.405 14.149 1.00 97.00 329 TYR A C 1
ATOM 2637 O O . TYR A 1 329 ? -21.421 -22.331 13.056 1.00 97.00 329 TYR A O 1
ATOM 2645 N N . TRP A 1 330 ? -22.497 -23.553 14.607 1.00 96.44 330 TRP A N 1
ATOM 2646 C CA . TRP A 1 330 ? -22.370 -24.819 13.877 1.00 96.44 330 TRP A CA 1
ATOM 2647 C C . TRP A 1 330 ? -23.209 -24.864 12.598 1.00 96.44 330 TRP A C 1
ATOM 2649 O O . TRP A 1 330 ? -22.834 -25.561 11.657 1.00 96.44 330 TRP A O 1
ATOM 2659 N N . GLU A 1 331 ? -24.286 -24.079 12.534 1.00 96.94 331 GLU A N 1
ATOM 2660 C CA . GLU A 1 331 ? -25.092 -23.880 11.324 1.00 96.94 331 GLU A CA 1
ATOM 2661 C C . GLU A 1 331 ? -24.383 -23.013 10.263 1.00 96.94 331 GLU A C 1
ATOM 2663 O O . GLU A 1 331 ? -24.771 -23.041 9.092 1.00 96.94 331 GLU A O 1
ATOM 2668 N N . LYS A 1 332 ? -23.340 -22.246 10.625 1.00 96.31 332 LYS A N 1
ATOM 2669 C CA . LYS A 1 332 ? -22.566 -21.471 9.644 1.00 96.31 332 LYS A CA 1
ATOM 2670 C C . LYS A 1 332 ? -21.619 -22.367 8.835 1.00 96.31 332 LYS A C 1
ATOM 2672 O O . LYS A 1 332 ? -20.939 -23.223 9.417 1.00 96.31 332 LYS A O 1
ATOM 2677 N N . PRO A 1 333 ? -21.481 -22.102 7.518 1.00 95.31 333 PRO A N 1
ATOM 2678 C CA . PRO A 1 333 ? -20.363 -22.606 6.726 1.00 95.31 333 PRO A CA 1
ATOM 2679 C C . PRO A 1 333 ? -19.024 -22.267 7.384 1.00 95.31 333 PRO A C 1
ATOM 2681 O O . PRO A 1 333 ? -18.890 -21.215 8.013 1.00 95.31 333 PRO A O 1
ATOM 2684 N N . GLU A 1 334 ? -18.036 -23.148 7.238 1.00 92.81 334 GLU A N 1
ATOM 2685 C CA . GLU A 1 334 ? -16.737 -23.024 7.909 1.00 92.81 334 GLU A CA 1
ATOM 2686 C C . GLU A 1 334 ? -16.042 -21.685 7.620 1.00 92.81 334 GLU A C 1
ATOM 2688 O O . GLU A 1 334 ? -15.599 -21.009 8.548 1.00 92.81 334 GLU A O 1
ATOM 2693 N N . ASP A 1 335 ? -16.074 -21.232 6.364 1.00 92.12 335 ASP A N 1
ATOM 2694 C CA . ASP A 1 335 ? -15.506 -19.955 5.909 1.00 92.12 335 ASP A CA 1
ATOM 2695 C C . ASP A 1 335 ? -16.218 -18.715 6.486 1.00 92.12 335 ASP A C 1
ATOM 2697 O O . ASP A 1 335 ? -15.715 -17.596 6.383 1.00 92.12 335 ASP A O 1
ATOM 2701 N N . LYS A 1 336 ? -17.394 -18.887 7.104 1.00 94.19 336 LYS A N 1
ATOM 2702 C CA . LYS A 1 336 ? -18.177 -17.810 7.736 1.00 94.19 336 LYS A CA 1
ATOM 2703 C C . LYS A 1 336 ? -18.101 -17.811 9.258 1.00 94.19 336 LYS A C 1
ATOM 2705 O O . LYS A 1 336 ? -18.554 -16.849 9.881 1.00 94.19 336 LYS A O 1
ATOM 2710 N N . ARG A 1 337 ? -17.530 -18.850 9.870 1.00 95.00 337 ARG A N 1
ATOM 2711 C CA . ARG A 1 337 ? -17.479 -18.996 11.333 1.00 95.00 337 ARG A CA 1
ATOM 2712 C C . ARG A 1 337 ? -16.645 -17.913 12.004 1.00 95.00 337 ARG A C 1
ATOM 2714 O O . ARG A 1 337 ? -17.067 -17.396 13.031 1.00 95.00 337 ARG A O 1
ATOM 2721 N N . MET A 1 338 ? -15.515 -17.524 11.410 1.00 95.12 338 MET A N 1
ATOM 2722 C CA . MET A 1 338 ? -14.680 -16.454 11.964 1.00 95.12 338 MET A CA 1
ATOM 2723 C C . MET A 1 338 ? -15.433 -15.120 12.010 1.00 95.12 338 MET A C 1
ATOM 2725 O O . MET A 1 338 ? -15.585 -14.534 13.076 1.00 95.12 338 MET A O 1
ATOM 2729 N N . ALA A 1 339 ? -16.010 -14.706 10.879 1.00 93.56 339 ALA A N 1
ATOM 2730 C CA . ALA A 1 339 ? -16.794 -13.475 10.797 1.00 93.56 339 ALA A CA 1
ATOM 2731 C C . ALA A 1 339 ? -17.988 -13.468 11.769 1.00 93.56 339 ALA A C 1
ATOM 2733 O O . ALA A 1 339 ? -18.313 -12.430 12.343 1.00 93.56 339 ALA A O 1
ATOM 2734 N N . PHE A 1 340 ? -18.627 -14.624 11.980 1.00 95.25 340 PHE A N 1
ATOM 2735 C CA . PHE A 1 340 ? -19.703 -14.772 12.958 1.00 95.25 340 PHE A CA 1
ATOM 2736 C C . PHE A 1 340 ? -19.218 -14.534 14.396 1.00 95.25 340 PHE A C 1
ATOM 2738 O O . PHE A 1 340 ? -19.855 -13.785 15.133 1.00 95.25 340 PHE A O 1
ATOM 2745 N N . VAL A 1 341 ? -18.072 -15.101 14.782 1.00 95.75 341 VAL A N 1
ATOM 2746 C CA . VAL A 1 341 ? -17.483 -14.890 16.115 1.00 95.75 341 VAL A CA 1
ATOM 2747 C C . VAL A 1 341 ? -17.057 -13.435 16.314 1.00 95.75 341 VAL A C 1
ATOM 2749 O O . VAL A 1 341 ? -17.410 -12.838 17.331 1.00 95.75 341 VAL A O 1
ATOM 2752 N N . THR A 1 342 ? -16.393 -12.819 15.329 1.00 94.88 342 THR A N 1
ATOM 2753 C CA . THR A 1 342 ? -16.058 -11.385 15.372 1.00 94.88 342 THR A CA 1
ATOM 2754 C C . THR A 1 342 ? -17.314 -10.528 15.548 1.00 94.88 342 THR A C 1
ATOM 2756 O O . THR A 1 342 ? -17.307 -9.567 16.315 1.00 94.88 342 THR A O 1
ATOM 2759 N N . HIS A 1 343 ? -18.415 -10.881 14.872 1.00 94.94 343 HIS A N 1
ATOM 2760 C CA . HIS A 1 343 ? -19.687 -10.170 14.996 1.00 94.94 343 HIS A CA 1
ATOM 2761 C C . HIS A 1 343 ? -20.290 -10.278 16.401 1.00 94.94 343 HIS A C 1
ATOM 2763 O O . HIS A 1 343 ? -20.757 -9.269 16.921 1.00 94.94 343 HIS A O 1
ATOM 2769 N N . ILE A 1 344 ? -20.243 -11.456 17.033 1.00 95.75 344 ILE A N 1
ATOM 2770 C CA . ILE A 1 344 ? -20.702 -11.634 18.421 1.00 95.75 344 ILE A CA 1
ATOM 2771 C C . ILE A 1 344 ? -19.897 -10.740 19.364 1.00 95.75 344 ILE A C 1
ATOM 2773 O O . ILE A 1 344 ? -20.486 -9.982 20.128 1.00 95.75 344 ILE A O 1
ATOM 2777 N N . ILE A 1 345 ? -18.564 -10.776 19.272 1.00 96.44 345 ILE A N 1
ATOM 2778 C CA . ILE A 1 345 ? -17.689 -9.991 20.155 1.00 96.44 345 ILE A CA 1
ATOM 2779 C C . ILE A 1 345 ? -17.954 -8.488 19.992 1.00 96.44 345 ILE A C 1
ATOM 2781 O O . ILE A 1 345 ? -18.106 -7.776 20.985 1.00 96.44 345 ILE A O 1
ATOM 2785 N N . LYS A 1 346 ? -18.105 -8.011 18.748 1.00 95.25 346 LYS A N 1
ATOM 2786 C CA . LYS A 1 346 ? -18.519 -6.625 18.477 1.00 95.25 346 LYS A CA 1
ATOM 2787 C C . LYS A 1 346 ? -19.913 -6.315 19.030 1.00 95.25 346 LYS A C 1
ATOM 2789 O O . LYS A 1 346 ? -20.120 -5.244 19.591 1.00 95.25 346 LYS A O 1
ATOM 2794 N N . GLY A 1 347 ? -20.858 -7.249 18.913 1.00 95.06 347 GLY A N 1
ATOM 2795 C CA . GLY A 1 347 ? -22.213 -7.134 19.461 1.00 95.06 347 GLY A CA 1
ATOM 2796 C C . GLY A 1 347 ? -22.257 -7.065 20.992 1.00 95.06 347 GLY A C 1
ATOM 2797 O O . GLY A 1 347 ? -23.137 -6.412 21.544 1.00 95.06 347 GLY A O 1
ATOM 2798 N N . MET A 1 348 ? -21.273 -7.658 21.674 1.00 95.00 348 MET A N 1
ATOM 2799 C CA . MET A 1 348 ? -21.064 -7.523 23.123 1.00 95.00 348 MET A CA 1
ATOM 2800 C C . MET A 1 348 ? -20.467 -6.158 23.520 1.00 95.00 348 MET A C 1
ATOM 2802 O O . MET A 1 348 ? -20.325 -5.876 24.707 1.00 95.00 348 MET A O 1
ATOM 2806 N N . GLY A 1 349 ? -20.131 -5.301 22.548 1.00 95.81 349 GLY A N 1
ATOM 2807 C CA . GLY A 1 349 ? -19.594 -3.957 22.772 1.00 95.81 349 GLY A CA 1
ATOM 2808 C C . GLY A 1 349 ? -18.067 -3.877 22.827 1.00 95.81 349 GLY A C 1
ATOM 2809 O O . GLY A 1 349 ? -17.538 -2.841 23.235 1.00 95.81 349 GLY A O 1
ATOM 2810 N N . TYR A 1 350 ? -17.355 -4.937 22.436 1.00 96.75 350 TYR A N 1
ATOM 2811 C CA . TYR A 1 350 ? -15.894 -4.930 22.374 1.00 96.75 350 TYR A CA 1
ATOM 2812 C C . TYR A 1 350 ? -15.388 -4.506 20.995 1.00 96.75 350 TYR A C 1
ATOM 2814 O O . TYR A 1 350 ? -15.944 -4.892 19.966 1.00 96.75 350 TYR A O 1
ATOM 2822 N N . ASP A 1 351 ? -14.299 -3.741 20.965 1.00 94.56 351 ASP A N 1
ATOM 2823 C CA . ASP A 1 351 ? -13.700 -3.230 19.726 1.00 94.56 351 ASP A CA 1
ATOM 2824 C C . ASP A 1 351 ? -12.328 -3.836 19.403 1.00 94.56 351 ASP A C 1
ATOM 2826 O O . ASP A 1 351 ? -11.716 -3.490 18.398 1.00 94.56 351 ASP A O 1
ATOM 2830 N N . GLY A 1 352 ? -11.861 -4.790 20.199 1.00 96.12 352 GLY A N 1
ATOM 2831 C CA . GLY A 1 352 ? -10.650 -5.556 19.933 1.00 96.12 352 GLY A CA 1
ATOM 2832 C C . GLY A 1 352 ? -10.439 -6.629 20.988 1.00 96.12 352 GLY A C 1
ATOM 2833 O O . GLY A 1 352 ? -11.302 -6.851 21.838 1.00 96.12 352 GLY A O 1
ATOM 2834 N N . ILE A 1 353 ? -9.283 -7.286 20.946 1.00 97.69 353 ILE A N 1
ATOM 2835 C CA . ILE A 1 353 ? -8.860 -8.255 21.964 1.00 97.69 353 ILE A CA 1
ATOM 2836 C C . ILE A 1 353 ? -7.488 -7.849 22.484 1.00 97.69 353 ILE A C 1
ATOM 2838 O O . ILE A 1 353 ? -6.621 -7.436 21.716 1.00 97.69 353 ILE A O 1
ATOM 2842 N N . THR A 1 354 ? -7.265 -8.010 23.781 1.00 97.50 354 THR A N 1
ATOM 2843 C CA . THR A 1 354 ? -5.939 -7.948 24.402 1.00 97.50 354 THR A CA 1
ATOM 2844 C C . THR A 1 354 ? -5.637 -9.264 25.091 1.00 97.50 354 THR A C 1
ATOM 2846 O O . THR A 1 354 ? -6.531 -9.873 25.673 1.00 97.50 354 THR A O 1
ATOM 2849 N N . TYR A 1 355 ? -4.381 -9.690 25.047 1.00 96.50 355 TYR A N 1
ATOM 2850 C CA . TYR A 1 355 ? -3.954 -10.939 25.664 1.00 96.50 355 TYR A CA 1
ATOM 2851 C C . TYR A 1 355 ? -2.505 -10.856 26.143 1.00 96.50 355 TYR A C 1
ATOM 2853 O O . TYR A 1 355 ? -1.706 -10.044 25.659 1.00 96.50 355 TYR A O 1
ATOM 2861 N N . LYS A 1 356 ? -2.162 -11.700 27.119 1.00 96.06 356 LYS A N 1
ATOM 2862 C CA . LYS A 1 356 ? -0.786 -11.876 27.593 1.00 96.06 356 LYS A CA 1
ATOM 2863 C C . LYS A 1 356 ? -0.091 -12.926 26.747 1.00 96.06 356 LYS A C 1
ATOM 2865 O O . LYS A 1 356 ? -0.468 -14.089 26.795 1.00 96.06 356 LYS A O 1
ATOM 2870 N N . ASN A 1 357 ? 0.912 -12.499 25.994 1.00 90.06 357 ASN A N 1
ATOM 2871 C CA . ASN A 1 357 ? 1.662 -13.348 25.084 1.00 90.06 357 ASN A CA 1
ATOM 2872 C C . ASN A 1 357 ? 2.334 -14.504 25.848 1.00 90.06 357 ASN A C 1
ATOM 2874 O O . ASN A 1 357 ? 2.949 -14.266 26.891 1.00 90.06 357 ASN A O 1
ATOM 2878 N N . LYS A 1 358 ? 2.218 -15.736 25.340 1.00 90.62 358 LYS A N 1
ATOM 2879 C CA . LYS A 1 358 ? 2.830 -16.939 25.943 1.00 90.62 358 LYS A CA 1
ATOM 2880 C C . LYS A 1 358 ? 3.962 -17.547 25.102 1.00 90.62 358 LYS A C 1
ATOM 2882 O O . LYS A 1 358 ? 4.539 -18.545 25.519 1.00 90.62 358 LYS A O 1
ATOM 2887 N N . VAL A 1 359 ? 4.272 -16.988 23.927 1.00 84.69 359 VAL A N 1
ATOM 2888 C CA . VAL A 1 359 ? 5.152 -17.630 22.932 1.00 84.69 359 VAL A CA 1
ATOM 2889 C C . VAL A 1 359 ? 6.283 -16.715 22.466 1.00 84.69 359 VAL A C 1
ATOM 2891 O O . VAL A 1 359 ? 7.453 -17.058 22.620 1.00 84.69 359 VAL A O 1
ATOM 2894 N N . GLU A 1 360 ? 5.972 -15.564 21.870 1.00 86.38 360 GLU A N 1
ATOM 2895 C CA . GLU A 1 360 ? 6.968 -14.734 21.179 1.00 86.38 360 GLU A CA 1
ATOM 2896 C C . GLU A 1 360 ? 7.650 -13.707 22.095 1.00 86.38 360 GLU A C 1
ATOM 2898 O O . GLU A 1 360 ? 8.820 -13.368 21.900 1.00 86.38 360 GLU A O 1
ATOM 2903 N N . ASP A 1 361 ? 6.931 -13.216 23.105 1.00 90.25 361 ASP A N 1
ATOM 2904 C CA . ASP A 1 361 ? 7.461 -12.341 24.152 1.00 90.25 361 ASP A CA 1
ATOM 2905 C C . ASP A 1 361 ? 6.668 -12.544 25.447 1.00 90.25 361 ASP A C 1
ATOM 2907 O O . ASP A 1 361 ? 5.766 -11.771 25.773 1.00 90.25 361 ASP A O 1
ATOM 2911 N N . GLU A 1 362 ? 6.977 -13.638 26.142 1.00 92.62 362 GLU A N 1
ATOM 2912 C CA . GLU A 1 362 ? 6.226 -14.126 27.300 1.00 92.62 362 GLU A CA 1
ATOM 2913 C C . GLU A 1 362 ? 5.926 -13.029 28.343 1.00 92.62 362 GLU A C 1
ATOM 2915 O O . GLU A 1 362 ? 6.807 -12.283 28.775 1.00 92.62 362 GLU A O 1
ATOM 2920 N N . GLY A 1 363 ? 4.655 -12.917 28.741 1.00 91.75 363 GLY A N 1
ATOM 2921 C CA . GLY A 1 363 ? 4.162 -11.951 29.730 1.00 91.75 363 GLY A CA 1
ATOM 2922 C C . GLY A 1 363 ? 3.882 -10.543 29.185 1.00 91.75 363 GLY A C 1
ATOM 2923 O O . GLY A 1 363 ? 3.238 -9.734 29.868 1.00 91.75 363 GLY A O 1
ATOM 2924 N N . SER A 1 364 ? 4.306 -10.239 27.955 1.00 94.44 364 SER A N 1
ATOM 2925 C CA . SER A 1 364 ? 4.000 -8.966 27.297 1.00 94.44 364 SER A CA 1
ATOM 2926 C C . SER A 1 364 ? 2.529 -8.868 26.871 1.00 94.44 364 SER A C 1
ATOM 2928 O O . SER A 1 364 ? 1.833 -9.872 26.718 1.00 94.44 364 SER A O 1
ATOM 2930 N N . VAL A 1 365 ? 2.032 -7.640 26.694 1.00 95.12 365 VAL A N 1
ATOM 2931 C CA . VAL A 1 365 ? 0.680 -7.401 26.167 1.00 95.12 365 VAL A CA 1
ATOM 2932 C C . VAL A 1 365 ? 0.732 -7.406 24.643 1.00 95.12 365 VAL A C 1
ATOM 2934 O O . VAL A 1 365 ? 1.533 -6.694 24.040 1.00 95.12 365 VAL A O 1
ATOM 2937 N N . SER A 1 366 ? -0.144 -8.193 24.032 1.00 96.12 366 SER A N 1
ATOM 2938 C CA . SER A 1 366 ? -0.440 -8.173 22.601 1.00 96.12 366 SER A CA 1
ATOM 2939 C C . SER A 1 366 ? -1.914 -7.832 22.390 1.00 96.12 366 SER A C 1
ATOM 2941 O O . SER A 1 366 ? -2.721 -7.913 23.322 1.00 96.12 366 SER A O 1
ATOM 2943 N N . CYS A 1 367 ? -2.268 -7.427 21.176 1.00 96.31 367 CYS A N 1
ATOM 2944 C CA . CYS A 1 367 ? -3.647 -7.120 20.832 1.00 96.31 367 CYS A CA 1
ATOM 2945 C C . CYS A 1 367 ? -4.031 -7.570 19.424 1.00 96.31 367 CYS A C 1
ATOM 2947 O O . CYS A 1 367 ? -3.182 -7.810 18.566 1.00 96.31 367 CYS A O 1
ATOM 2949 N N . ILE A 1 368 ? -5.338 -7.693 19.218 1.00 95.69 368 ILE A N 1
ATOM 2950 C CA . ILE A 1 368 ? -5.977 -8.005 17.946 1.00 95.69 368 ILE A CA 1
ATOM 2951 C C . ILE A 1 368 ? -6.966 -6.884 17.666 1.00 95.69 368 ILE A C 1
ATOM 2953 O O . ILE A 1 368 ? -7.887 -6.657 18.453 1.00 95.69 368 ILE A O 1
ATOM 2957 N N . VAL A 1 369 ? -6.776 -6.190 16.550 1.00 94.88 369 VAL A N 1
ATOM 2958 C CA . VAL A 1 369 ? -7.695 -5.139 16.096 1.00 94.88 369 VAL A CA 1
ATOM 2959 C C . VAL A 1 369 ? -8.647 -5.697 15.053 1.00 94.88 369 VAL A C 1
ATOM 2961 O O . VAL A 1 369 ? -8.229 -6.433 14.158 1.00 94.88 369 VAL A O 1
ATOM 2964 N N . PHE A 1 370 ? -9.926 -5.345 15.144 1.00 92.94 370 PHE A N 1
ATOM 2965 C CA . PHE A 1 370 ? -10.935 -5.879 14.231 1.00 92.94 370 PHE A CA 1
ATOM 2966 C C . PHE A 1 370 ? -11.103 -5.044 12.967 1.00 92.94 370 PHE A C 1
ATOM 2968 O O . PHE A 1 370 ? -11.493 -5.580 11.932 1.00 92.94 370 PHE A O 1
ATOM 2975 N N . ASP A 1 371 ? -10.850 -3.737 13.046 1.00 89.31 371 ASP A N 1
ATOM 2976 C CA . ASP A 1 371 ? -11.083 -2.809 11.947 1.00 89.31 371 ASP A CA 1
ATOM 2977 C C . ASP A 1 371 ? -9.820 -2.020 11.599 1.00 89.31 371 ASP A C 1
ATOM 2979 O O . ASP A 1 371 ? -9.145 -1.461 12.464 1.00 89.31 371 ASP A O 1
ATOM 2983 N N . LYS A 1 372 ? -9.551 -1.870 10.297 1.00 87.56 372 LYS A N 1
ATOM 2984 C CA . LYS A 1 372 ? -8.393 -1.117 9.783 1.00 87.56 372 LYS A CA 1
ATOM 2985 C C . LYS A 1 372 ? -8.325 0.328 10.284 1.00 87.56 372 LYS A C 1
ATOM 2987 O O . LYS A 1 372 ? -7.248 0.869 10.487 1.00 87.56 372 LYS A O 1
ATOM 2992 N N . VAL A 1 373 ? -9.482 0.941 10.553 1.00 86.56 373 VAL A N 1
ATOM 2993 C CA . VAL A 1 373 ? -9.587 2.316 11.078 1.00 86.56 373 VAL A CA 1
ATOM 2994 C C . VAL A 1 373 ? -9.054 2.468 12.507 1.00 86.56 373 VAL A C 1
ATOM 2996 O O . VAL A 1 373 ? -8.971 3.590 13.003 1.00 86.56 373 VAL A O 1
ATOM 2999 N N . GLN A 1 374 ? -8.758 1.358 13.187 1.00 91.25 374 GLN A N 1
ATOM 3000 C CA . GLN A 1 374 ? -8.130 1.343 14.506 1.00 91.25 374 GLN A CA 1
ATOM 3001 C C . GLN A 1 374 ? -6.603 1.398 14.423 1.00 91.25 374 GLN A C 1
ATOM 3003 O O . GLN A 1 374 ? -5.953 1.555 15.451 1.00 91.25 374 GLN A O 1
ATOM 3008 N N . VAL A 1 375 ? -6.028 1.263 13.227 1.00 92.06 375 VAL A N 1
ATOM 3009 C CA . VAL A 1 375 ? -4.583 1.212 13.021 1.00 92.06 375 VAL A CA 1
ATOM 3010 C C . VAL A 1 375 ? -4.106 2.536 12.446 1.00 92.06 375 VAL A C 1
ATOM 3012 O O . VAL A 1 375 ? -4.445 2.891 11.320 1.00 92.06 375 VAL A O 1
ATOM 3015 N N . HIS A 1 376 ? -3.284 3.255 13.205 1.00 92.00 376 HIS A N 1
ATOM 3016 C CA . HIS A 1 376 ? -2.560 4.424 12.720 1.00 92.00 376 HIS A CA 1
ATOM 3017 C C . HIS A 1 376 ? -1.091 4.042 12.507 1.00 92.00 376 HIS A C 1
ATOM 3019 O O . HIS A 1 376 ? -0.292 4.075 13.443 1.00 92.00 376 HIS A O 1
ATOM 3025 N N . GLN A 1 377 ? -0.742 3.612 11.291 1.00 89.50 377 GLN A N 1
ATOM 3026 C CA . GLN A 1 377 ? 0.606 3.132 10.972 1.00 89.50 377 GLN A CA 1
ATOM 3027 C C . GLN A 1 377 ? 1.590 4.286 10.756 1.00 89.50 377 GLN A C 1
ATOM 3029 O O . GLN A 1 377 ? 1.376 5.121 9.887 1.00 89.50 377 GLN A O 1
ATOM 3034 N N . TYR A 1 378 ? 2.718 4.269 11.462 1.00 79.94 378 TYR A N 1
ATOM 3035 C CA . TYR A 1 378 ? 3.771 5.267 11.317 1.00 79.94 378 TYR A CA 1
ATOM 3036 C C . TYR A 1 378 ? 4.756 4.966 10.202 1.00 79.94 378 TYR A C 1
ATOM 3038 O O . TYR A 1 378 ? 5.273 3.853 10.086 1.00 79.94 378 TYR A O 1
ATOM 3046 N N . HIS A 1 379 ? 5.106 6.025 9.476 1.00 79.94 379 HIS A N 1
ATOM 3047 C CA . HIS A 1 379 ? 6.233 6.046 8.561 1.00 79.94 379 HIS A CA 1
ATOM 3048 C C . HIS A 1 379 ? 7.128 7.253 8.867 1.00 79.94 379 HIS A C 1
ATOM 3050 O O . HIS A 1 379 ? 6.737 8.403 8.656 1.00 79.94 379 HIS A O 1
ATOM 3056 N N . GLU A 1 380 ? 8.336 6.995 9.378 1.00 66.38 380 GLU A N 1
ATOM 3057 C CA . GLU A 1 380 ? 9.256 8.055 9.817 1.00 66.38 380 GLU A CA 1
ATOM 3058 C C . GLU A 1 380 ? 9.760 8.917 8.649 1.00 66.38 380 GLU A C 1
ATOM 3060 O O . GLU A 1 380 ? 9.732 10.148 8.723 1.00 66.38 380 GLU A O 1
ATOM 3065 N N . ARG A 1 381 ? 10.215 8.294 7.552 1.00 77.19 381 ARG A N 1
ATOM 3066 C CA . ARG A 1 381 ? 10.734 9.006 6.374 1.00 77.19 381 ARG A CA 1
ATOM 3067 C C . ARG A 1 381 ? 10.707 8.119 5.129 1.00 77.19 381 ARG A C 1
ATOM 3069 O O . ARG A 1 381 ? 10.946 6.917 5.217 1.00 77.19 381 ARG A O 1
ATOM 3076 N N . LEU A 1 382 ? 10.475 8.732 3.968 1.00 84.88 382 LEU A N 1
ATOM 3077 C CA . LEU A 1 382 ? 10.801 8.104 2.686 1.00 84.88 382 LEU A CA 1
ATOM 3078 C C . LEU A 1 382 ? 12.328 8.040 2.501 1.00 84.88 382 LEU A C 1
ATOM 3080 O O . LEU A 1 382 ? 13.025 8.921 3.017 1.00 84.88 382 LEU A O 1
ATOM 3084 N N . PRO A 1 383 ? 12.859 7.048 1.764 1.00 85.62 383 PRO A N 1
ATOM 3085 C CA . PRO A 1 383 ? 14.275 7.027 1.420 1.00 85.62 383 PRO A CA 1
ATOM 3086 C C . PRO A 1 383 ? 14.694 8.288 0.660 1.00 85.62 383 PRO A C 1
ATOM 3088 O O . PRO A 1 383 ? 13.874 8.977 0.044 1.00 85.62 383 PRO A O 1
ATOM 3091 N N . GLU A 1 384 ? 15.984 8.598 0.713 1.00 84.94 384 GLU A N 1
ATOM 3092 C CA . GLU A 1 384 ? 16.537 9.705 -0.059 1.00 84.94 384 GLU A CA 1
ATOM 3093 C C . GLU A 1 384 ? 16.634 9.301 -1.525 1.00 84.94 384 GLU A C 1
ATOM 3095 O O . GLU A 1 384 ? 17.166 8.244 -1.851 1.00 84.94 384 GLU A O 1
ATOM 3100 N N . PHE A 1 385 ? 16.086 10.138 -2.400 1.00 83.12 385 PHE A N 1
ATOM 3101 C CA . PHE A 1 385 ? 16.184 9.924 -3.834 1.00 83.12 385 PHE A CA 1
ATOM 3102 C C . PHE A 1 385 ? 17.541 10.427 -4.329 1.00 83.12 385 PHE A C 1
ATOM 3104 O O . PHE A 1 385 ? 18.049 11.415 -3.782 1.00 83.12 385 PHE A O 1
ATOM 3111 N N . PRO A 1 386 ? 18.125 9.787 -5.357 1.00 77.00 386 PRO A N 1
ATOM 3112 C CA . PRO A 1 386 ? 19.286 10.348 -6.031 1.00 77.00 386 PRO A CA 1
ATOM 3113 C C . PRO A 1 386 ? 18.950 11.764 -6.513 1.00 77.00 386 PRO A C 1
ATOM 3115 O O . PRO A 1 386 ? 17.811 12.041 -6.888 1.00 77.00 386 PRO A O 1
ATOM 3118 N N . SER A 1 387 ? 19.925 12.674 -6.482 1.00 64.94 387 SER A N 1
ATOM 3119 C CA . SER A 1 387 ? 19.751 14.009 -7.050 1.00 64.94 387 SER A CA 1
ATOM 3120 C C . SER A 1 387 ? 19.480 13.867 -8.543 1.00 64.94 387 SER A C 1
ATOM 3122 O O . SER A 1 387 ? 20.384 13.540 -9.311 1.00 64.94 387 SER A O 1
ATOM 3124 N N . ILE A 1 388 ? 18.232 14.069 -8.944 1.00 55.12 388 ILE A N 1
ATOM 3125 C CA . ILE A 1 388 ? 17.879 14.145 -10.351 1.00 55.12 388 ILE A CA 1
ATOM 3126 C C . ILE A 1 388 ? 18.124 15.601 -10.755 1.00 55.12 388 ILE A C 1
ATOM 3128 O O . ILE A 1 388 ? 17.467 16.507 -10.241 1.00 55.12 388 ILE A O 1
ATOM 3132 N N . ASP A 1 389 ? 19.089 15.838 -11.644 1.00 41.22 389 ASP A N 1
ATOM 3133 C CA . ASP A 1 389 ? 19.177 17.100 -12.383 1.00 41.22 389 ASP A CA 1
ATOM 3134 C C . ASP A 1 389 ? 17.979 17.147 -13.340 1.00 41.22 389 ASP A C 1
ATOM 3136 O O . ASP A 1 389 ? 18.069 16.759 -14.504 1.00 41.22 389 ASP A O 1
ATOM 3140 N N . CYS A 1 390 ? 16.808 17.530 -12.837 1.00 39.59 390 CYS A N 1
ATOM 3141 C CA . CYS A 1 390 ? 15.608 17.666 -13.652 1.00 39.59 390 CYS A CA 1
ATOM 3142 C C . CYS A 1 390 ? 15.113 19.115 -13.669 1.00 39.59 390 CYS A C 1
ATOM 3144 O O . CYS A 1 390 ? 14.593 19.640 -12.682 1.00 39.59 390 CYS A O 1
ATOM 3146 N N . ASP A 1 391 ? 15.231 19.723 -14.853 1.00 38.97 391 ASP A N 1
ATOM 3147 C CA . ASP A 1 391 ? 14.517 20.921 -15.295 1.00 38.97 391 ASP A CA 1
ATOM 3148 C C . ASP A 1 391 ? 13.002 20.643 -15.334 1.00 38.97 391 ASP A C 1
ATOM 3150 O O . ASP A 1 391 ? 12.406 20.419 -16.389 1.00 38.97 391 ASP A O 1
ATOM 3154 N N . HIS A 1 392 ? 12.335 20.632 -14.181 1.00 41.44 392 HIS A N 1
ATOM 3155 C CA . HIS A 1 392 ? 10.877 20.530 -14.127 1.00 41.44 392 HIS A CA 1
ATOM 3156 C C . HIS A 1 392 ? 10.224 21.913 -14.055 1.00 41.44 392 HIS A C 1
ATOM 3158 O O . HIS A 1 392 ? 9.802 22.402 -13.007 1.00 41.44 392 HIS A O 1
ATOM 3164 N N . ALA A 1 393 ? 10.092 22.529 -15.232 1.00 36.19 393 ALA A N 1
ATOM 3165 C CA . ALA A 1 393 ? 9.010 23.462 -15.512 1.00 36.19 393 ALA A CA 1
ATOM 3166 C C . ALA A 1 393 ? 7.728 22.662 -15.810 1.00 36.19 393 ALA A C 1
ATOM 3168 O O . ALA A 1 393 ? 7.766 21.693 -16.560 1.00 36.19 393 ALA A O 1
ATOM 3169 N N . HIS A 1 394 ? 6.602 23.119 -15.260 1.00 34.53 394 HIS A N 1
ATOM 3170 C CA . HIS A 1 394 ? 5.235 22.591 -15.423 1.00 34.53 394 HIS A CA 1
ATOM 3171 C C . HIS A 1 394 ? 4.778 21.528 -14.412 1.00 34.53 394 HIS A C 1
ATOM 3173 O O . HIS A 1 394 ? 4.503 20.383 -14.744 1.00 34.53 394 HIS A O 1
ATOM 3179 N N . CYS A 1 395 ? 4.542 21.980 -13.178 1.00 34.50 395 CYS A N 1
ATOM 3180 C CA . CYS A 1 395 ? 3.442 21.477 -12.355 1.00 34.50 395 CYS A CA 1
ATOM 3181 C C . CYS A 1 395 ? 2.609 22.674 -11.872 1.00 34.50 395 CYS A C 1
ATOM 3183 O O . CYS A 1 395 ? 3.147 23.679 -11.389 1.00 34.50 395 CYS A O 1
ATOM 3185 N N . ASP A 1 396 ? 1.298 22.594 -12.100 1.00 39.31 396 ASP A N 1
ATOM 3186 C CA . ASP A 1 396 ? 0.330 23.636 -11.775 1.00 39.31 396 ASP A CA 1
ATOM 3187 C C . ASP A 1 396 ? 0.238 23.813 -10.251 1.00 39.31 396 ASP A C 1
ATOM 3189 O O . ASP A 1 396 ? 0.067 22.872 -9.478 1.00 39.31 396 ASP A O 1
ATOM 3193 N N . ASN A 1 397 ? 0.423 25.052 -9.808 1.00 42.03 397 ASN A N 1
ATOM 3194 C CA . ASN A 1 397 ? 0.747 25.404 -8.429 1.00 42.03 397 ASN A CA 1
ATOM 3195 C C . ASN A 1 397 ? -0.500 25.718 -7.600 1.00 42.03 397 ASN A C 1
ATOM 3197 O O . ASN A 1 397 ? -0.623 26.801 -7.012 1.00 42.03 397 ASN A O 1
ATOM 3201 N N . SER A 1 398 ? -1.434 24.773 -7.533 1.00 40.16 398 SER A N 1
ATOM 3202 C CA . SER A 1 398 ? -2.547 24.869 -6.591 1.00 40.16 398 SER A CA 1
ATOM 3203 C C . SER A 1 398 ? -2.055 24.470 -5.189 1.00 40.16 398 SER A C 1
ATOM 3205 O O . SER A 1 398 ? -1.632 23.347 -4.960 1.00 40.16 398 SER A O 1
ATOM 3207 N N . MET A 1 399 ? -2.042 25.439 -4.265 1.00 42.34 399 MET A N 1
ATOM 3208 C CA . MET A 1 399 ? -1.455 25.373 -2.909 1.00 42.34 399 MET A CA 1
ATOM 3209 C C . MET A 1 399 ? 0.083 25.455 -2.798 1.00 42.34 399 MET A C 1
ATOM 3211 O O . MET A 1 399 ? 0.715 24.734 -2.037 1.00 42.34 399 MET A O 1
ATOM 3215 N N . LYS A 1 400 ? 0.706 26.448 -3.448 1.00 42.88 400 LYS A N 1
ATOM 3216 C CA . LYS A 1 400 ? 2.016 26.951 -2.988 1.00 42.88 400 LYS A CA 1
ATOM 3217 C C . LYS A 1 400 ? 1.902 27.576 -1.587 1.00 42.88 400 LYS A C 1
ATOM 3219 O O . LYS A 1 400 ? 1.230 28.601 -1.437 1.00 42.88 400 LYS A O 1
ATOM 3224 N N . LEU A 1 401 ? 2.601 27.003 -0.607 1.00 38.47 401 LEU A N 1
ATOM 3225 C CA . LEU A 1 401 ? 2.954 27.645 0.661 1.00 38.47 401 LEU A CA 1
ATOM 3226 C C . LEU A 1 401 ? 4.135 28.592 0.403 1.00 38.47 401 LEU A C 1
ATOM 3228 O O . LEU A 1 401 ? 5.212 28.162 -0.011 1.00 38.47 401 LEU A O 1
ATOM 3232 N N . LYS A 1 402 ? 3.932 29.899 0.594 1.00 29.45 402 LYS A N 1
ATOM 3233 C CA . LYS A 1 402 ? 5.063 30.818 0.768 1.00 29.45 402 LYS A CA 1
ATOM 3234 C C . LYS A 1 402 ? 5.583 30.624 2.193 1.00 29.45 402 LYS A C 1
ATOM 3236 O O . LYS A 1 402 ? 4.773 30.641 3.117 1.00 29.45 402 LYS A O 1
ATOM 3241 N N . ARG A 1 403 ? 6.898 30.413 2.317 1.00 30.28 403 ARG A N 1
ATOM 3242 C CA . ARG A 1 403 ? 7.631 30.511 3.587 1.00 30.28 403 ARG A CA 1
ATOM 3243 C C . ARG A 1 403 ? 7.369 31.843 4.276 1.00 30.28 403 ARG A C 1
ATOM 3245 O O . ARG A 1 403 ? 7.221 32.849 3.539 1.00 30.28 403 ARG A O 1
#

Secondary structure (DSSP, 8-state):
-GGGSPEEEEESS---S--SS-EEEBS-TT-THHHHSSEEEEEEE--SSEEE-S-HHHHHHGGG-HHHHHHHHHTT--EEEE-BTTBTTB-TT-STT-B-EEEES-GGGEEEEEEE---SSPPPP----PPP-EEEEEE-SS--SS---TTSSSEEEB-HHHHHHHHHHHT----EEEEEE---HHHHHHHHHHHSPPSSHHHHHHHHHHHH-SSPPTTHHHHHHTS-HHHHHHHHHHHHTSPPPTTHHHHHHHHHH-SEEEEEETTEEEEEES-HHHHHHHHHHHHTTTEEEEEE--SSEEEE---SS--HHHHHHHT---HHHHHHHHHS-HHHHHHHHHHHHHHTT--EEEEE-SSSSTT-EEEEESSGGGEEEE---PPPPP-----------TTPPP-

Foldseek 3Di:
DQQPAKKKFAFQDQCQDQDQAKGKIFSQQPPPRLQVGFWMKIWTFPFFQEAEELDPCVVQCCLVPVLVLVLCVLLVGQKYKAAPQQDRQAGPVNDDPHGIMMIGSGSVRIGPIHIDGSDPGDDDDDDDRFDQPDKWKAFALFRDRGQDQQLHLFGKTFHPQLRVLVVVVVVRDFPKDKDKDFADPLLQVLLCLVPDDAPDLLSVLLNLCSFADPDQDPCNSVVSVPDDPVVSVVSCVVRVPGHTDPCSVVSPVRNVQGMKIFIDGPNDGSDIGNDPQSSVLSSVQRVVRRMWMWRFRWDAAAEFEDPPVNQLVSLCVGVPDDPVLVVVLVVDDRSCSSVSSSVVCVVVVGQWYWYQDPPRDGRTIMIGGNDRSRTGIYDHDRDDGDDDPDPDDDDDCTDDDDD

Organism: NCBI:txid314275

Radius of gyration: 29.12 Å; chains: 1; bounding box: 58×58×85 Å

Sequence (403 aa):
MYSELDFYHASTSGIFHKPDHPFYCTPNNNYKLLYERPNLHRCNLNISAPYHTENLSLIESLSQFPEKLELLKNMGFDCVVYSKPGNPLRGASGWGNDASQYLVLDPSIVFNWRAIPTPSKLPAQTVEDKKVFGRFHHNASSYFSEFSAQGEIGVHFGTAKAARARESALKNAIDVRAEFFGPSSLDIERLNSHQKEPSSEAEMLYFLLLKKLSYPRQGLKETVFNMPLDDIKETFAEFKSKPDSSTFQESIERAKLGEHYKVLVDGKSRFETTSKELAEVYVQAYRSCFHKTADILMNNPLELDDLGLWSSQDILKAINPDNETIKAYWEKPEDKRMAFVTHIIKGMGYDGITYKNKVEDEGSVSCIVFDKVQVHQYHERLPEFPSIDCDHAHCDNSMKLKR

pLDDT: mean 88.85, std 11.83, range [29.45, 97.69]